Protein AF-0000000068158466 (afdb_homodimer)

Organism: Acanthamoeba castellanii (strain ATCC 30010 / Neff) (NCBI:txid1257118)

Foldseek 3Di:
DPLPQALQALAEEEEECLLPFLNVLLVLLSFQNHHEYEYEDLDPVSVVVSVVVSVVPRDDDPVNTHHYHYHNFDLLDLVRVVVSQVVQVVPVSYPTHQEYEYPFADQPDWFAQVPDDPVSLVVRCSRQPSSLVSCLVRCVVVNLVPALGEYEYEAECCLVPVPPHGSHSVNVSRVNNVVVLLVSQVVCQPTRYAYEYEYEHAAEGAPVCPPPDDDPPPHHYDYSNLSSLLVVQLRRPNVHGSYYDYATSVCPVVSSVVRNVSSPD/DPLPQALQAPAEEEEECLLPFLNVLQVLLSFLNHHEYEYEDLDPVSVVVSVVVSVPPRDDDPVNTHHYHYHNFDLLDLVRVVVSQVVQVVPPSYPTHQEYEYPFADQPDWFAQVPDDPVNLVVRCSRQPSSLVSCLVRCVVVNLVPALGEYEYEAECCLVPVPPHGSHSVNVSRVNNVVVLLVSQVVCQPTRYAYEYEYEHAAEGAPVCPPPDDDPPPHHYDYSNLSSLLVVQLRRPNVHGSYYDYATSVCPVVSSVVRNVSSPD

Nearest PDB structures (foldseek):
  3tox-assembly1_A  TM=8.291E-01  e=2.387E-15  Sinorhizobium meliloti 1021
  3tox-assembly2_G-3  TM=8.297E-01  e=3.395E-15  Sinorhizobium meliloti 1021
  3tox-assembly1_B-2  TM=8.401E-01  e=5.429E-15  Sinorhizobium meliloti 1021
  3tox-assembly3_F  TM=8.403E-01  e=8.683E-15  Sinorhizobium meliloti 1021
  3i1j-assembly1_A  TM=7.899E-01  e=1.520E-12  Pseudomonas syringae pv. tomato

Sequence (530 aa):
MASNKTELEGKVVLVLGGAGVVGSGAVYQLLRGGATVVVPSRSQARLDTLQAWLTHHLPGGKQQRGKLVCIHDDAGTKEGLVRVLERVKGIDEADGVDHVLASLGSWSNAGPLVERSVEEFRREMRDSVETHFVALSTLLPILGDKAGSSYTIITDVLGEALMVPGTGLVTVGSSAVFGLSTVARAEHQDRAVRVNELRIGVYVKKQEDLGSAPTLPGIIEASHLQIGVVAAGIMTCPDLSGQIVRIDSYNFHQQLARFQDHNQVMASNKTELEGKVVLVLGGAGVVGSGAVYQLLRGGATVVVPSRSQARLDTLQAWLTHHLPGGKQQRGKLVCIHDDAGTKEGLVRVLERVKGIDEADGVDHVLASLGSWSNAGPLVERSVEEFRREMRDSVETHFVALSTLLPILGDKAGSSYTIITDVLGEALMVPGTGLVTVGSSAVFGLSTVARAEHQDRAVRVNELRIGVYVKKQEDLGSAPTLPGIIEASHLQIGVVAAGIMTCPDLSGQIVRIDSYNFHQQLARFQDHNQV

pLDDT: mean 87.29, std 13.31, range [31.0, 98.44]

InterPro domains:
  IPR002347 Short-chain dehydrogenase/reductase SDR [PF00106] (11-202)
  IPR036291 NAD(P)-binding domain superfamily [SSF51735] (7-204)

Solvent-accessible surface area (backbone atoms only — not comparable to full-atom values): 26752 Å² total; per-residue (Å²): 127,82,76,58,73,35,94,34,46,78,32,28,34,39,27,42,33,23,63,40,58,60,21,36,13,29,51,52,45,38,25,62,35,27,12,33,37,36,31,46,31,76,43,60,67,45,50,50,51,44,52,54,52,46,69,72,63,52,75,74,55,75,85,63,33,25,46,82,43,78,40,82,37,47,54,56,38,63,69,34,35,50,52,52,51,55,53,44,51,64,40,86,87,38,92,44,66,39,33,36,39,38,38,62,59,71,81,82,53,58,32,55,57,64,77,54,49,71,67,56,50,51,48,40,41,46,62,37,30,43,24,52,49,40,44,49,36,59,44,48,69,64,28,45,77,34,82,79,13,25,38,35,38,46,46,52,29,49,28,76,66,40,62,45,76,42,29,29,54,41,21,19,28,36,18,23,40,51,24,47,51,46,38,52,17,53,66,30,60,89,46,53,22,24,29,32,33,41,34,38,42,47,46,72,29,44,71,91,51,62,91,72,67,90,63,61,91,85,39,42,76,39,38,11,55,55,53,4,36,38,53,51,29,56,58,67,36,86,85,54,55,46,41,77,48,71,32,28,63,88,41,38,68,58,49,41,54,64,18,45,63,70,64,63,86,126,83,75,56,73,35,96,33,47,80,35,29,33,40,26,41,33,24,64,42,59,60,20,35,13,29,50,52,47,38,26,65,35,26,11,33,37,37,32,48,32,77,44,60,68,44,49,52,52,44,52,55,51,44,69,72,65,52,76,74,55,75,84,63,34,24,46,82,43,78,41,82,36,46,53,55,39,65,68,33,35,51,53,52,53,54,54,45,49,66,40,76,93,40,90,44,69,40,32,37,38,38,39,62,59,74,81,81,53,58,31,55,56,65,79,52,49,70,67,56,50,51,48,41,41,47,61,36,30,43,24,52,49,39,44,49,35,58,45,46,69,64,25,46,77,33,82,80,12,24,39,38,39,46,47,52,30,52,27,77,68,35,55,43,73,42,28,30,55,39,18,19,29,37,20,22,39,52,24,47,50,48,39,53,18,57,68,29,59,89,46,53,22,23,26,33,36,40,34,35,41,47,47,72,30,44,69,90,50,61,91,72,66,90,63,61,89,85,40,42,77,40,38,11,54,55,52,5,36,38,53,50,28,56,59,68,37,87,87,54,55,46,43,75,49,71,33,30,62,87,42,38,69,59,49,43,55,64,18,46,66,68,65,61,81

Radius of gyration: 25.8 Å; Cα contacts (8 Å, |Δi|>4): 1146; chains: 2; bounding box: 52×88×59 Å

Structure (mmCIF, N/CA/C/O backbone):
data_AF-0000000068158466-model_v1
#
loop_
_entity.id
_entity.type
_entity.pdbx_description
1 polymer 'Oxidoreductase, short chain dehydrogenase/reductase superfamily protein'
#
loop_
_atom_site.group_PDB
_atom_site.id
_atom_site.type_symbol
_atom_site.label_atom_id
_atom_site.label_alt_id
_atom_site.label_comp_id
_atom_site.label_asym_id
_atom_site.label_entity_id
_atom_site.label_seq_id
_atom_site.pdbx_PDB_ins_code
_atom_site.Cartn_x
_atom_site.Cartn_y
_atom_site.Cartn_z
_atom_site.occupancy
_atom_site.B_iso_or_equiv
_atom_site.auth_seq_id
_atom_site.auth_comp_id
_atom_site.auth_asym_id
_atom_site.auth_atom_id
_atom_site.pdbx_PDB_model_num
ATOM 1 N N . MET A 1 1 ? -5.371 40.5 30.031 1 31.75 1 MET A N 1
ATOM 2 C CA . MET A 1 1 ? -5.961 39.188 29.703 1 31.75 1 MET A CA 1
ATOM 3 C C . MET A 1 1 ? -4.891 38.219 29.25 1 31.75 1 MET A C 1
ATOM 5 O O . MET A 1 1 ? -4.086 38.531 28.359 1 31.75 1 MET A O 1
ATOM 9 N N . ALA A 1 2 ? -4.414 37.469 30.125 1 39.22 2 ALA A N 1
ATOM 10 C CA . ALA A 1 2 ? -3.205 36.656 30.031 1 39.22 2 ALA A CA 1
ATOM 11 C C . ALA A 1 2 ? -3.162 35.875 28.719 1 39.22 2 ALA A C 1
ATOM 13 O O . ALA A 1 2 ? -4.098 35.156 28.406 1 39.22 2 ALA A O 1
ATOM 14 N N . SER A 1 3 ? -2.715 36.344 27.578 1 41.69 3 SER A N 1
ATOM 15 C CA . SER A 1 3 ? -2.695 35.75 26.234 1 41.69 3 SER A CA 1
ATOM 16 C C . SER A 1 3 ? -2.311 34.281 26.266 1 41.69 3 SER A C 1
ATOM 18 O O . SER A 1 3 ? -1.212 33.938 26.703 1 41.69 3 SER A O 1
ATOM 20 N N . ASN A 1 4 ? -3.129 33.406 26.844 1 41.88 4 ASN A N 1
ATOM 21 C CA . ASN A 1 4 ? -2.873 31.984 26.969 1 41.88 4 ASN A CA 1
ATOM 22 C C . ASN A 1 4 ? -2.23 31.406 25.719 1 41.88 4 ASN A C 1
ATOM 24 O O . ASN A 1 4 ? -2.916 31.156 24.719 1 41.88 4 ASN A O 1
ATOM 28 N N . LYS A 1 5 ? -0.874 31.734 25.5 1 58.16 5 LYS A N 1
ATOM 29 C CA . LYS A 1 5 ? 0.016 31.375 24.406 1 58.16 5 LYS A CA 1
ATOM 30 C C . LYS A 1 5 ? 0.009 29.859 24.188 1 58.16 5 LYS A C 1
ATOM 32 O O . LYS A 1 5 ? 0.215 29.078 25.109 1 58.16 5 LYS A O 1
ATOM 37 N N . THR A 1 6 ? -0.69 29.359 23.125 1 73.56 6 THR A N 1
ATOM 38 C CA . THR A 1 6 ? -0.677 27.938 22.797 1 73.56 6 THR A CA 1
ATOM 39 C C . THR A 1 6 ? 0.668 27.531 22.203 1 73.56 6 THR A C 1
ATOM 41 O O . THR A 1 6 ? 1.486 28.391 21.859 1 73.56 6 THR A O 1
ATOM 44 N N . GLU A 1 7 ? 1.103 26.359 22.312 1 84 7 GLU A N 1
ATOM 45 C CA . GLU A 1 7 ? 2.318 25.812 21.719 1 84 7 GLU A CA 1
ATOM 46 C C . GLU A 1 7 ? 2.383 26.125 20.219 1 84 7 GLU A C 1
ATOM 48 O O . GLU A 1 7 ? 3.453 26.062 19.609 1 84 7 GLU A O 1
ATOM 53 N N . LEU A 1 8 ? 1.326 26.703 19.703 1 89.94 8 LEU A N 1
ATOM 54 C CA . LEU A 1 8 ? 1.229 26.938 18.266 1 89.94 8 LEU A CA 1
ATOM 55 C C . LEU A 1 8 ? 1.521 28.406 17.938 1 89.94 8 LEU A C 1
ATOM 57 O O . LEU A 1 8 ? 1.754 28.75 16.781 1 89.94 8 LEU A O 1
ATOM 61 N N . GLU A 1 9 ? 1.449 29.188 18.984 1 88.19 9 GLU A N 1
ATOM 62 C CA . GLU A 1 9 ? 1.643 30.609 18.719 1 88.19 9 GLU A CA 1
ATOM 63 C C . GLU A 1 9 ? 3.002 30.875 18.078 1 88.19 9 GLU A C 1
ATOM 65 O O . GLU A 1 9 ? 4.031 30.406 18.578 1 88.19 9 GLU A O 1
ATOM 70 N N . GLY A 1 10 ? 2.961 31.5 16.938 1 85.44 10 GLY A N 1
ATOM 71 C CA . GLY A 1 10 ? 4.18 31.891 16.25 1 85.44 10 GLY A CA 1
ATOM 72 C C . GLY A 1 10 ? 4.75 30.781 15.375 1 85.44 10 GLY A C 1
ATOM 73 O O . GLY A 1 10 ? 5.75 30.984 14.688 1 85.44 10 GLY A O 1
ATOM 74 N N . LYS A 1 11 ? 4.195 29.656 15.461 1 92 11 LYS A N 1
ATOM 75 C CA . LYS A 1 11 ? 4.676 28.531 14.648 1 92 11 LYS A CA 1
ATOM 76 C C . LYS A 1 11 ? 4.082 28.594 13.242 1 92 11 LYS A C 1
ATOM 78 O O . LYS A 1 11 ? 2.975 29.094 13.047 1 92 11 LYS A O 1
ATOM 83 N N . VAL A 1 12 ? 4.855 28.109 12.32 1 95.44 12 VAL A N 1
ATOM 84 C CA . VAL A 1 12 ? 4.391 27.969 10.945 1 95.44 12 VAL A CA 1
ATOM 85 C C . VAL A 1 12 ? 4.023 26.516 10.656 1 95.44 12 VAL A C 1
ATOM 87 O O . VAL A 1 12 ? 4.859 25.625 10.805 1 95.44 12 VAL A O 1
ATOM 90 N N . VAL A 1 13 ? 2.771 26.297 10.227 1 96.81 13 VAL A N 1
ATOM 91 C CA . VAL A 1 13 ? 2.293 24.953 9.938 1 96.81 13 VAL A CA 1
ATOM 92 C C . VAL A 1 13 ? 1.888 24.844 8.469 1 96.81 13 VAL A C 1
ATOM 94 O O . VAL A 1 13 ? 1.066 25.641 7.992 1 96.81 13 VAL A O 1
ATOM 97 N N . LEU A 1 14 ? 2.549 23.953 7.754 1 97.88 14 LEU A N 1
ATOM 98 C CA . LEU A 1 14 ? 2.148 23.625 6.387 1 97.88 14 LEU A CA 1
ATOM 99 C C . LEU A 1 14 ? 1.098 22.516 6.383 1 97.88 14 LEU A C 1
ATOM 101 O O . LEU A 1 14 ? 1.352 21.422 6.863 1 97.88 14 LEU A O 1
ATOM 105 N N . VAL A 1 15 ? -0.092 22.828 5.875 1 98.38 15 VAL A N 1
ATOM 106 C CA . VAL A 1 15 ? -1.17 21.844 5.82 1 98.38 15 VAL A CA 1
ATOM 107 C C . VAL A 1 15 ? -1.436 21.453 4.371 1 98.38 15 VAL A C 1
ATOM 109 O O . VAL A 1 15 ? -2.109 22.172 3.637 1 98.38 15 VAL A O 1
ATOM 112 N N . LEU A 1 16 ? -0.9 20.312 4.016 1 97.81 16 LEU A N 1
ATOM 113 C CA . LEU A 1 16 ? -1.211 19.719 2.717 1 97.81 16 LEU A CA 1
ATOM 114 C C . LEU A 1 16 ? -2.588 19.062 2.73 1 97.81 16 LEU A C 1
ATOM 116 O O . LEU A 1 16 ? -2.879 18.25 3.6 1 97.81 16 LEU A O 1
ATOM 120 N N . GLY A 1 17 ? -3.43 19.469 1.769 1 95.94 17 GLY A N 1
ATOM 121 C CA . GLY A 1 17 ? -4.816 19.031 1.808 1 95.94 17 GLY A CA 1
ATOM 122 C C . GLY A 1 17 ? -5.676 19.859 2.752 1 95.94 17 GLY A C 1
ATOM 123 O O 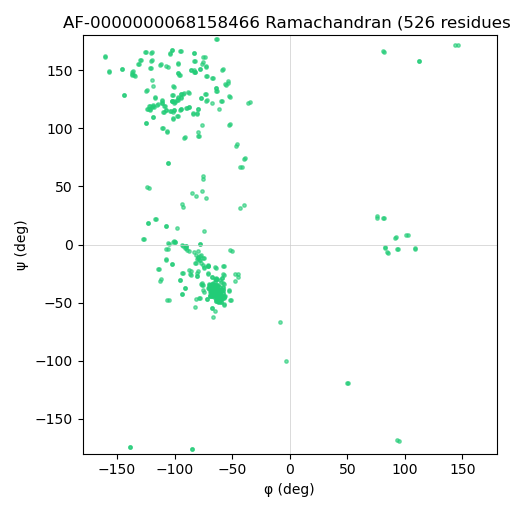. GLY A 1 17 ? -6.723 19.391 3.209 1 95.94 17 GLY A O 1
ATOM 124 N N . GLY A 1 18 ? -5.285 21.047 3.051 1 97.12 18 GLY A N 1
ATOM 125 C CA . GLY A 1 18 ? -5.949 21.891 4.039 1 97.12 18 GLY A CA 1
ATOM 126 C C . GLY A 1 18 ? -7.301 22.391 3.572 1 97.12 18 GLY A C 1
ATOM 127 O O . GLY A 1 18 ? -8.117 22.844 4.387 1 97.12 18 GLY A O 1
ATOM 128 N N . ALA A 1 19 ? -7.523 22.328 2.264 1 95.44 19 ALA A N 1
ATOM 129 C CA . ALA A 1 19 ? -8.797 22.812 1.73 1 95.44 19 ALA A CA 1
ATOM 130 C C . ALA A 1 19 ? -9.828 21.688 1.677 1 95.44 19 ALA A C 1
ATOM 132 O O . ALA A 1 19 ? -10.977 21.906 1.288 1 95.44 19 ALA A O 1
ATOM 133 N N . GLY A 1 20 ? -9.477 20.516 2.049 1 93.62 20 GLY A N 1
ATOM 134 C CA . GLY A 1 20 ? -10.383 19.375 2.088 1 93.62 20 GLY A CA 1
ATOM 135 C C . GLY A 1 20 ? -11.18 19.297 3.375 1 93.62 20 GLY A C 1
ATOM 136 O O . GLY A 1 20 ? -11.023 20.141 4.266 1 93.62 20 GLY A O 1
ATOM 137 N N . VAL A 1 21 ? -11.945 18.266 3.531 1 91.81 21 VAL A N 1
ATOM 138 C CA . VAL A 1 21 ? -12.844 18.141 4.672 1 91.81 21 VAL A CA 1
ATOM 139 C C . VAL A 1 21 ? -12.031 17.969 5.953 1 91.81 21 VAL A C 1
ATOM 141 O O . VAL A 1 21 ? -12.133 18.781 6.871 1 91.81 21 VAL A O 1
ATOM 144 N N . VAL A 1 22 ? -11.156 16.984 5.957 1 92.69 22 VAL A N 1
ATOM 145 C CA . VAL A 1 22 ? -10.383 16.719 7.16 1 92.69 22 VAL A CA 1
ATOM 146 C C . VAL A 1 22 ? -9.383 17.859 7.398 1 92.69 22 VAL A C 1
ATOM 148 O O . VAL A 1 22 ? -9.297 18.391 8.508 1 92.69 22 VAL A O 1
ATOM 151 N N . GLY A 1 23 ? -8.727 18.297 6.352 1 95.88 23 GLY A N 1
ATOM 152 C CA . GLY A 1 23 ? -7.715 19.328 6.453 1 95.88 23 GLY A CA 1
ATOM 153 C C . GLY A 1 23 ? -8.266 20.656 6.945 1 95.88 23 GLY A C 1
ATOM 154 O O . GLY A 1 23 ? -7.598 21.375 7.699 1 95.88 23 GLY A O 1
ATOM 155 N N . SER A 1 24 ? -9.484 20.969 6.562 1 96.88 24 SER A N 1
ATOM 156 C CA . SER A 1 24 ? -10.062 22.25 6.938 1 96.88 24 SER A CA 1
ATOM 157 C C . SER A 1 24 ? -10.305 22.328 8.438 1 96.88 24 SER A C 1
ATOM 159 O O . SER A 1 24 ? -10.203 23.406 9.031 1 96.88 24 SER A O 1
ATOM 161 N N . GLY A 1 25 ? -10.648 21.188 9.039 1 96.62 25 GLY A N 1
ATOM 162 C CA . GLY A 1 25 ? -10.789 21.156 10.484 1 96.62 25 GLY A CA 1
ATOM 163 C C . GLY A 1 25 ? -9.484 21.422 11.219 1 96.62 25 GLY A C 1
ATOM 164 O O . GLY A 1 25 ? -9.477 22.125 12.227 1 96.62 25 GLY A O 1
ATOM 165 N N . ALA A 1 26 ? -8.445 20.875 10.672 1 96.88 26 ALA A N 1
ATOM 166 C CA . ALA A 1 26 ? -7.129 21.125 11.258 1 96.88 26 ALA A CA 1
ATOM 167 C C . ALA A 1 26 ? -6.73 22.594 11.102 1 96.88 26 ALA A C 1
ATOM 169 O O . ALA A 1 26 ? -6.242 23.219 12.047 1 96.88 26 ALA A O 1
ATOM 170 N N . VAL A 1 27 ? -6.973 23.125 9.914 1 97.44 27 VAL A N 1
ATOM 171 C CA . VAL A 1 27 ? -6.648 24.516 9.656 1 97.44 27 VAL A CA 1
ATOM 172 C C . VAL A 1 27 ? -7.363 25.406 10.672 1 97.44 27 VAL A C 1
ATOM 174 O O . VAL A 1 27 ? -6.754 26.297 11.266 1 97.44 27 VAL A O 1
ATOM 177 N N . TYR A 1 28 ? -8.602 25.141 10.914 1 96.56 28 TYR A N 1
ATOM 178 C CA . TYR A 1 28 ? -9.414 25.891 11.867 1 96.56 28 TYR A CA 1
ATOM 179 C C . TYR A 1 28 ? -8.781 25.875 13.25 1 96.56 28 TYR A C 1
ATOM 181 O O . TYR A 1 28 ? -8.578 26.938 13.859 1 96.56 28 TYR A O 1
ATOM 189 N N . GLN A 1 29 ? -8.453 24.719 13.727 1 95.38 29 GLN A N 1
ATOM 190 C CA . GLN A 1 29 ? -7.93 24.578 15.078 1 95.38 29 GLN A CA 1
ATOM 191 C C . GLN A 1 29 ? -6.547 25.219 15.195 1 95.38 29 GLN A C 1
ATOM 193 O O . GLN A 1 29 ? -6.219 25.812 16.234 1 95.38 29 GLN A O 1
ATOM 198 N N . LEU A 1 30 ? -5.727 25.125 14.18 1 95.75 30 LEU A N 1
ATOM 199 C CA . LEU A 1 30 ? -4.379 25.703 14.195 1 95.75 30 LEU A CA 1
ATOM 200 C C . LEU A 1 30 ? -4.43 27.219 14.219 1 95.75 30 LEU A C 1
ATOM 202 O O . LEU A 1 30 ? -3.652 27.859 14.93 1 95.75 30 LEU A O 1
ATOM 206 N N . LEU A 1 31 ? -5.336 27.781 13.477 1 95 31 LEU A N 1
ATOM 207 C CA . LEU A 1 31 ? -5.512 29.234 13.484 1 95 31 LEU A CA 1
ATOM 208 C C . LEU A 1 31 ? -6 29.719 14.844 1 95 31 LEU A C 1
ATOM 210 O O . LEU A 1 31 ? -5.516 30.734 15.359 1 95 31 LEU A O 1
ATOM 214 N N . ARG A 1 32 ? -6.891 29 15.414 1 92.44 32 ARG A N 1
ATOM 215 C CA . ARG A 1 32 ? -7.379 29.328 16.75 1 92.44 32 ARG A CA 1
ATOM 216 C C . ARG A 1 32 ? -6.242 29.312 17.766 1 92.44 32 ARG A C 1
ATOM 218 O O . ARG A 1 32 ? -6.258 30.062 18.734 1 92.44 32 ARG A O 1
ATOM 225 N N . GLY A 1 33 ? -5.336 28.469 17.5 1 91.19 33 GLY A N 1
ATOM 226 C CA . GLY A 1 33 ? -4.199 28.328 18.391 1 91.19 33 GLY A CA 1
ATOM 227 C C . GLY A 1 33 ? -3.125 29.375 18.156 1 91.19 33 GLY A C 1
ATOM 228 O O . GLY A 1 33 ? -2.137 29.438 18.891 1 91.19 33 GLY A O 1
ATOM 229 N N . GLY A 1 34 ? -3.264 30.156 17.062 1 91.38 34 GLY A N 1
ATOM 230 C CA . GLY A 1 34 ? -2.365 31.281 16.859 1 91.38 34 GLY A CA 1
ATOM 231 C C . GLY A 1 34 ? -1.284 30.984 15.828 1 91.38 34 GLY A C 1
ATOM 232 O O . GLY A 1 34 ? -0.376 31.797 15.633 1 91.38 34 GLY A O 1
ATOM 233 N N . ALA A 1 35 ? -1.346 29.906 15.148 1 93.44 35 ALA A N 1
ATOM 234 C CA . ALA A 1 35 ? -0.315 29.516 14.188 1 93.44 35 ALA A CA 1
ATOM 235 C C . ALA A 1 35 ? -0.473 30.297 12.875 1 93.44 35 ALA A C 1
ATOM 237 O O . ALA A 1 35 ? -1.562 30.781 12.562 1 93.44 35 ALA A O 1
ATOM 238 N N . THR A 1 36 ? 0.65 30.484 12.227 1 95.19 36 THR A N 1
ATOM 239 C CA . THR A 1 36 ? 0.581 30.766 10.797 1 95.19 36 THR A CA 1
ATOM 240 C C . THR A 1 36 ? 0.362 29.484 9.992 1 95.19 36 THR A C 1
ATOM 242 O O . THR A 1 36 ? 1.211 28.594 10 1 95.19 36 THR A O 1
ATOM 245 N N . VAL A 1 37 ? -0.755 29.406 9.32 1 96.69 37 VAL A N 1
ATOM 246 C CA . VAL A 1 37 ? -1.125 28.188 8.617 1 96.69 37 VAL A CA 1
ATOM 247 C C . VAL A 1 37 ? -1.009 28.406 7.105 1 96.69 37 VAL A C 1
ATOM 249 O O . VAL A 1 37 ? -1.658 29.297 6.551 1 96.69 37 VAL A O 1
ATOM 252 N N . VAL A 1 38 ? -0.157 27.641 6.457 1 97.56 38 VAL A N 1
ATOM 253 C CA . VAL A 1 38 ? 0.053 27.703 5.016 1 97.56 38 VAL A CA 1
ATOM 254 C C . VAL A 1 38 ? -0.696 26.562 4.332 1 97.56 38 VAL A C 1
ATOM 256 O O . VAL A 1 38 ? -0.492 25.406 4.66 1 97.56 38 VAL A O 1
ATOM 259 N N . VAL A 1 39 ? -1.58 26.906 3.379 1 98.44 39 VAL A N 1
ATOM 260 C CA . VAL A 1 39 ? -2.4 25.922 2.682 1 98.44 39 VAL A CA 1
ATOM 261 C C . VAL A 1 39 ? -2.203 26.062 1.173 1 98.44 39 VAL A C 1
ATOM 263 O O . VAL A 1 39 ? -2.742 26.969 0.552 1 98.44 39 VAL A O 1
ATOM 266 N N . PRO A 1 40 ? -1.475 25.172 0.593 1 98.25 40 PRO A N 1
ATOM 267 C CA . PRO A 1 40 ? -1.414 25.141 -0.87 1 98.25 40 PRO A CA 1
ATOM 268 C C . PRO A 1 40 ? -2.547 24.328 -1.494 1 98.25 40 PRO A C 1
ATOM 270 O O . PRO A 1 40 ? -3.07 23.406 -0.864 1 98.25 40 PRO A O 1
ATOM 273 N N . SER A 1 41 ? -2.945 24.688 -2.652 1 97.38 41 SER A N 1
ATOM 274 C CA . SER A 1 41 ? -3.91 23.938 -3.445 1 97.38 41 SER A CA 1
ATOM 275 C C . SER A 1 41 ? -3.77 24.25 -4.934 1 97.38 41 SER A C 1
ATOM 277 O O . SER A 1 41 ? -3.426 25.359 -5.305 1 97.38 41 SER A O 1
ATOM 279 N N . ARG A 1 42 ? -4.074 23.281 -5.699 1 94.88 42 ARG A N 1
ATOM 280 C CA . ARG A 1 42 ? -4.094 23.484 -7.148 1 94.88 42 ARG A CA 1
ATOM 281 C C . ARG A 1 42 ? -5.344 24.234 -7.578 1 94.88 42 ARG A C 1
ATOM 283 O O . ARG A 1 42 ? -5.418 24.734 -8.711 1 94.88 42 ARG A O 1
ATOM 290 N N . SER A 1 43 ? -6.309 24.297 -6.723 1 96.38 43 SER A N 1
ATOM 291 C CA . SER A 1 43 ? -7.586 24.922 -7.031 1 96.38 43 SER A CA 1
ATOM 292 C C . SER A 1 43 ? -7.762 26.219 -6.258 1 96.38 43 SER A C 1
ATOM 294 O O . SER A 1 43 ? -7.973 26.203 -5.043 1 96.38 43 SER A O 1
ATOM 296 N N . GLN A 1 44 ? -7.785 27.297 -7.039 1 97.44 44 GLN A N 1
ATOM 297 C CA . GLN A 1 44 ? -8.055 28.578 -6.398 1 97.44 44 GLN A CA 1
ATOM 298 C C . GLN A 1 44 ? -9.461 28.609 -5.793 1 97.44 44 GLN A C 1
ATOM 300 O O . GLN A 1 44 ? -9.664 29.172 -4.723 1 97.44 44 GLN A O 1
ATOM 305 N N . ALA A 1 45 ? -10.344 27.969 -6.449 1 97.81 45 ALA A N 1
ATOM 306 C CA . ALA A 1 45 ? -11.727 27.922 -5.98 1 97.81 45 ALA A CA 1
ATOM 307 C C . ALA A 1 45 ? -11.82 27.266 -4.605 1 97.81 45 ALA A C 1
ATOM 309 O O . ALA A 1 45 ? -12.578 27.703 -3.746 1 97.81 45 ALA A O 1
ATOM 310 N N . ARG A 1 46 ? -11.062 26.25 -4.359 1 96.69 46 ARG A N 1
ATOM 311 C CA . ARG A 1 46 ? -11.062 25.562 -3.076 1 96.69 46 ARG A CA 1
ATOM 312 C C . ARG A 1 46 ? -10.445 26.438 -1.986 1 96.69 46 ARG A C 1
ATOM 314 O O . ARG A 1 46 ? -10.906 26.422 -0.843 1 96.69 46 ARG A O 1
ATOM 321 N N . LEU A 1 47 ? -9.398 27.188 -2.348 1 98.25 47 LEU A N 1
ATOM 322 C CA . LEU A 1 47 ? -8.773 28.109 -1.398 1 98.25 47 LEU A CA 1
ATOM 323 C C . LEU A 1 47 ? -9.734 29.219 -1.013 1 98.25 47 LEU A C 1
ATOM 325 O O . LEU A 1 47 ? -9.859 29.562 0.166 1 98.25 47 LEU A O 1
ATOM 329 N N . ASP A 1 48 ? -10.461 29.703 -2.014 1 98.06 48 ASP A N 1
ATOM 330 C CA . ASP A 1 48 ? -11.438 30.766 -1.753 1 98.06 48 ASP A CA 1
ATOM 331 C C . ASP A 1 48 ? -12.555 30.266 -0.836 1 98.06 48 ASP A C 1
ATOM 333 O O . ASP A 1 48 ? -12.977 30.984 0.076 1 98.06 48 ASP A O 1
ATOM 337 N N . THR A 1 49 ? -12.969 29.078 -1.115 1 97.38 49 THR A N 1
ATOM 338 C CA . THR A 1 49 ? -14.016 28.484 -0.297 1 97.38 49 THR A CA 1
ATOM 339 C C . THR A 1 49 ? -13.547 28.312 1.145 1 97.38 49 THR A C 1
ATOM 341 O O . THR A 1 49 ? -14.281 28.625 2.084 1 97.38 49 THR A O 1
ATOM 344 N N . LEU A 1 50 ? -12.359 27.859 1.336 1 97.5 50 LEU A N 1
ATOM 345 C CA . LEU A 1 50 ? -11.789 27.703 2.668 1 97.5 50 LEU A CA 1
ATOM 346 C C . LEU A 1 50 ? -11.695 29.047 3.387 1 97.5 50 LEU A C 1
ATOM 348 O O . LEU A 1 50 ? -12.117 29.172 4.539 1 97.5 50 LEU A O 1
ATOM 352 N N . GLN A 1 51 ? -11.164 30.047 2.746 1 96.88 51 GLN A N 1
ATOM 353 C CA . GLN A 1 51 ? -11.008 31.375 3.328 1 96.88 51 GLN A CA 1
ATOM 354 C C . GLN A 1 51 ? -12.359 31.953 3.75 1 96.88 51 GLN A C 1
ATOM 356 O O . GLN A 1 51 ? -12.484 32.5 4.848 1 96.88 51 GLN A O 1
ATOM 361 N N . ALA A 1 52 ? -13.305 31.828 2.871 1 96.38 52 ALA A N 1
ATOM 362 C CA . ALA A 1 52 ? -14.641 32.344 3.17 1 96.38 52 ALA A CA 1
ATOM 363 C C . ALA A 1 52 ? -15.242 31.625 4.383 1 96.38 52 ALA A C 1
ATOM 365 O O . ALA A 1 52 ? -15.797 32.281 5.273 1 96.38 52 ALA A O 1
ATOM 366 N N . TRP A 1 53 ? -15.086 30.359 4.363 1 96.06 53 TRP A N 1
ATOM 367 C CA . TRP A 1 53 ? -15.625 29.578 5.473 1 96.06 53 TRP A CA 1
ATOM 368 C C . TRP A 1 53 ? -14.961 29.969 6.789 1 96.06 53 TRP A C 1
ATOM 370 O O . TRP A 1 53 ? -15.641 30.188 7.793 1 96.06 53 TRP A O 1
ATOM 380 N N . LEU A 1 54 ? -13.672 30.156 6.828 1 95.81 54 LEU A N 1
ATOM 381 C CA . LEU A 1 54 ? -12.922 30.5 8.031 1 95.81 54 LEU A CA 1
ATOM 382 C C . LEU A 1 54 ? -13.273 31.906 8.508 1 95.81 54 LEU A C 1
ATOM 384 O O . LEU A 1 54 ? -13.375 32.156 9.711 1 95.81 54 LEU A O 1
ATOM 388 N N . THR A 1 55 ? -13.43 32.812 7.582 1 92.81 55 THR A N 1
ATOM 389 C CA . THR A 1 55 ? -13.805 34.156 7.922 1 92.81 55 THR A CA 1
ATOM 390 C C . THR A 1 55 ? -15.133 34.188 8.68 1 92.81 55 THR A C 1
ATOM 392 O O . THR A 1 55 ? -15.289 34.969 9.633 1 92.81 55 THR A O 1
ATOM 395 N N . HIS A 1 56 ? -15.945 33.281 8.328 1 92.38 56 HIS A N 1
ATOM 396 C CA . HIS A 1 56 ? -17.281 33.25 8.914 1 92.38 56 HIS A CA 1
ATOM 397 C C . HIS A 1 56 ? -17.297 32.5 10.234 1 92.38 56 HIS A C 1
ATOM 399 O O . HIS A 1 56 ? -18.109 32.781 11.117 1 92.38 56 HIS A O 1
ATOM 405 N N . HIS A 1 57 ? -16.359 31.578 10.391 1 92.06 57 HIS A N 1
ATOM 406 C CA . HIS A 1 57 ? -16.562 30.625 11.477 1 92.06 57 HIS A CA 1
ATOM 407 C C . HIS A 1 57 ? -15.5 30.797 12.555 1 92.06 57 HIS A C 1
ATOM 409 O O . HIS A 1 57 ? -15.664 30.312 13.672 1 92.06 57 HIS A O 1
ATOM 415 N N . LEU A 1 58 ? -14.414 31.375 12.227 1 91.25 58 LEU A N 1
ATOM 416 C CA . LEU A 1 58 ? -13.375 31.562 13.234 1 91.25 58 LEU A CA 1
ATOM 417 C C . LEU A 1 58 ? -13.773 32.625 14.242 1 91.25 58 LEU A C 1
ATOM 419 O O . LEU A 1 58 ? -14.109 33.75 13.867 1 91.25 58 LEU A O 1
ATOM 423 N N . PRO A 1 59 ? -13.758 32.219 15.461 1 84.19 59 PRO A N 1
ATOM 424 C CA . PRO A 1 59 ? -14.117 33.219 16.469 1 84.19 59 PRO A CA 1
ATOM 425 C C . PRO A 1 59 ? -13.008 34.219 16.719 1 84.19 59 PRO A C 1
ATOM 427 O O . PRO A 1 59 ? -11.836 33.938 16.453 1 84.19 59 PRO A O 1
ATOM 430 N N . GLY A 1 60 ? -13.383 35.344 17.312 1 75.31 60 GLY A N 1
ATOM 431 C CA . GLY A 1 60 ? -12.422 36.344 17.703 1 75.31 60 GLY A CA 1
ATOM 432 C C . GLY A 1 60 ? -12 37.25 16.562 1 75.31 60 GLY A C 1
ATOM 433 O O . GLY A 1 60 ? -12.328 37 15.406 1 75.31 60 GLY A O 1
ATOM 434 N N . GLY A 1 61 ? -11.344 38.375 16.969 1 71.31 61 GLY A N 1
ATOM 435 C CA . GLY A 1 61 ? -10.836 39.312 15.977 1 71.31 61 GLY A CA 1
ATOM 436 C C . GLY A 1 61 ? -9.578 38.812 15.289 1 71.31 61 GLY A C 1
ATOM 437 O O . GLY A 1 61 ? -8.945 37.875 15.742 1 71.31 61 GLY A O 1
ATOM 438 N N . LYS A 1 62 ? -9.32 39.281 14.18 1 70.75 62 LYS A N 1
ATOM 439 C CA . LYS A 1 62 ? -8.172 38.906 13.344 1 70.75 62 LYS A CA 1
ATOM 440 C C . LYS A 1 62 ? -6.883 38.906 14.164 1 70.75 62 LYS A C 1
ATOM 442 O O . LYS A 1 62 ? -5.969 38.125 13.875 1 70.75 62 LYS A O 1
ATOM 447 N N . GLN A 1 63 ? -6.914 39.656 15.164 1 68.56 63 GLN A N 1
ATOM 448 C CA . GLN A 1 63 ? -5.695 39.812 15.961 1 68.56 63 GLN A CA 1
ATOM 449 C C . GLN A 1 63 ? -5.539 38.625 16.938 1 68.56 63 GLN A C 1
ATOM 451 O O . GLN A 1 63 ? -4.445 38.406 17.453 1 68.56 63 GLN A O 1
ATOM 456 N N . GLN A 1 64 ? -6.602 37.938 17.094 1 70.56 64 GLN A N 1
ATOM 457 C CA . GLN A 1 64 ? -6.582 36.875 18.078 1 70.56 64 GLN A CA 1
ATOM 458 C C . GLN A 1 64 ? -6.371 35.5 17.422 1 70.56 64 GLN A C 1
ATOM 460 O O . GLN A 1 64 ? -6.223 34.5 18.109 1 70.56 64 GLN A O 1
ATOM 465 N N . ARG A 1 65 ? -6.215 35.625 16.141 1 81 65 ARG A N 1
ATOM 466 C CA . ARG A 1 65 ? -6.082 34.344 15.406 1 81 65 ARG A CA 1
ATOM 467 C C . ARG A 1 65 ? -4.75 34.281 14.672 1 81 65 ARG A C 1
ATOM 469 O O . ARG A 1 65 ? -4.062 35.312 14.531 1 81 65 ARG A O 1
ATOM 476 N N . GLY A 1 66 ? -4.367 33.125 14.398 1 89.88 66 GLY A N 1
ATOM 477 C CA . GLY A 1 66 ? -3.213 32.938 13.539 1 89.88 66 GLY A CA 1
ATOM 478 C C . GLY A 1 66 ? -3.416 33.469 12.133 1 89.88 66 GLY A C 1
ATOM 479 O O . GLY A 1 66 ? -4.398 34.156 11.867 1 89.88 66 GLY A O 1
ATOM 480 N N . LYS A 1 67 ? -2.5 33.406 11.406 1 92.5 67 LYS A N 1
ATOM 481 C CA . LYS A 1 67 ? -2.506 33.906 10.039 1 92.5 67 LYS A CA 1
ATOM 482 C C . LYS A 1 67 ? -2.682 32.781 9.031 1 92.5 67 LYS A C 1
ATOM 484 O O . LYS A 1 67 ? -2.016 31.75 9.125 1 92.5 67 LYS A O 1
ATOM 489 N N . LEU A 1 68 ? -3.664 32.969 8.125 1 95.69 68 LEU A N 1
ATOM 490 C CA . LEU A 1 68 ? -3.848 32 7.027 1 95.69 68 LEU A CA 1
ATOM 491 C C . LEU A 1 68 ? -3.113 32.469 5.777 1 95.69 68 LEU A C 1
ATOM 493 O O . LEU A 1 68 ? -3.264 33.625 5.359 1 95.69 68 LEU A O 1
ATOM 497 N N . VAL A 1 69 ? -2.312 31.672 5.234 1 96.06 69 VAL A N 1
ATOM 498 C CA . VAL A 1 69 ? -1.627 31.953 3.977 1 96.06 69 VAL A CA 1
ATOM 499 C C . VAL A 1 69 ? -2.016 30.906 2.936 1 96.06 69 VAL A C 1
ATOM 501 O O . VAL A 1 69 ? -1.612 29.734 3.031 1 96.06 69 VAL A O 1
ATOM 504 N N . CYS A 1 70 ? -2.789 31.297 1.93 1 97.56 70 CYS A N 1
ATOM 505 C CA . CYS A 1 70 ? -3.182 30.406 0.839 1 97.56 70 CYS A CA 1
ATOM 506 C C . CYS A 1 70 ? -2.234 30.562 -0.346 1 97.56 70 CYS A C 1
ATOM 508 O O . CYS A 1 70 ? -1.919 31.672 -0.764 1 97.56 70 CYS A O 1
ATOM 510 N N . ILE A 1 71 ? -1.732 29.469 -0.844 1 97.62 71 ILE A N 1
ATOM 511 C CA . ILE A 1 71 ? -0.825 29.484 -1.985 1 97.62 71 ILE A CA 1
ATOM 512 C C . ILE A 1 71 ? -1.412 28.656 -3.127 1 97.62 71 ILE A C 1
ATOM 514 O O . ILE A 1 71 ? -1.607 27.453 -2.986 1 97.62 71 ILE A O 1
ATOM 518 N N . HIS A 1 72 ? -1.709 29.281 -4.246 1 98.06 72 HIS A N 1
ATOM 519 C CA . HIS A 1 72 ? -2.174 28.594 -5.441 1 98.06 72 HIS A CA 1
ATOM 520 C C . HIS A 1 72 ? -1.011 27.969 -6.203 1 98.06 72 HIS A C 1
ATOM 522 O O . HIS A 1 72 ? -0.335 28.641 -6.98 1 98.06 72 HIS A O 1
ATOM 528 N N . ASP A 1 73 ? -0.745 26.703 -5.906 1 97.44 73 ASP A N 1
ATOM 529 C CA . ASP A 1 73 ? 0.334 25.938 -6.527 1 97.44 73 ASP A CA 1
ATOM 530 C C . ASP A 1 73 ? 0.104 24.438 -6.371 1 97.44 73 ASP A C 1
ATOM 532 O O . ASP A 1 73 ? -0.78 24.016 -5.625 1 97.44 73 ASP A O 1
ATOM 536 N N . ASP A 1 74 ? 0.767 23.625 -7.156 1 95.88 74 ASP A N 1
ATOM 537 C CA . ASP A 1 74 ? 0.659 22.172 -7.074 1 95.88 74 ASP A CA 1
ATOM 538 C C . ASP A 1 74 ? 1.714 21.594 -6.137 1 95.88 74 ASP A C 1
ATOM 540 O O . ASP A 1 74 ? 2.809 21.234 -6.57 1 95.88 74 ASP A O 1
ATOM 544 N N . ALA A 1 75 ? 1.369 21.453 -4.883 1 95.62 75 ALA A N 1
ATOM 545 C CA . ALA A 1 75 ? 2.309 20.969 -3.881 1 95.62 75 ALA A CA 1
ATOM 546 C C . ALA A 1 75 ? 2.477 19.453 -3.98 1 95.62 75 ALA A C 1
ATOM 548 O O . ALA A 1 75 ? 3.207 18.844 -3.189 1 95.62 75 ALA A O 1
ATOM 549 N N . GLY A 1 76 ? 1.774 18.828 -4.938 1 94.75 76 GLY A N 1
ATOM 550 C CA . GLY A 1 76 ? 1.898 17.391 -5.117 1 94.75 76 GLY A CA 1
ATOM 551 C C . GLY A 1 76 ? 3.135 16.984 -5.902 1 94.75 76 GLY A C 1
ATOM 552 O O . GLY A 1 76 ? 3.492 15.805 -5.953 1 94.75 76 GLY A O 1
ATOM 553 N N . THR A 1 77 ? 3.777 17.969 -6.531 1 95.19 77 THR A N 1
ATOM 554 C CA . THR A 1 77 ? 5.031 17.75 -7.242 1 95.19 77 THR A CA 1
ATOM 555 C C . THR A 1 77 ? 6.207 18.328 -6.457 1 95.19 77 THR A C 1
ATOM 557 O O . THR A 1 77 ? 6.035 19.25 -5.66 1 95.19 77 THR A O 1
ATOM 560 N N . LYS A 1 78 ? 7.352 17.734 -6.691 1 95.06 78 LYS A N 1
ATOM 561 C CA . LYS A 1 78 ? 8.539 18.234 -6.004 1 95.06 78 LYS A CA 1
ATOM 562 C C . LYS A 1 78 ? 8.773 19.703 -6.316 1 95.06 78 LYS A C 1
ATOM 564 O O . LYS A 1 78 ? 9.031 20.5 -5.414 1 95.06 78 LYS A O 1
ATOM 569 N N . GLU A 1 79 ? 8.664 20.047 -7.559 1 96.5 79 GLU A N 1
ATOM 570 C CA . GLU A 1 79 ? 8.883 21.422 -7.977 1 96.5 79 GLU A CA 1
ATOM 571 C C . GLU A 1 79 ? 7.859 22.359 -7.336 1 96.5 79 GLU A C 1
ATOM 573 O O . GLU A 1 79 ? 8.211 23.453 -6.863 1 96.5 79 GLU A O 1
ATOM 578 N N . GLY A 1 80 ? 6.617 21.969 -7.379 1 97.38 80 GLY A N 1
ATOM 579 C CA . GLY A 1 80 ? 5.574 22.781 -6.762 1 97.38 80 GLY A CA 1
ATOM 580 C C . GLY A 1 80 ? 5.77 22.953 -5.27 1 97.38 80 GLY A C 1
ATOM 581 O O . GLY A 1 80 ? 5.57 24.062 -4.742 1 97.38 80 GLY A O 1
ATOM 582 N N . LEU A 1 81 ? 6.172 21.875 -4.59 1 97.19 81 LEU A N 1
ATOM 583 C CA . LEU A 1 81 ? 6.398 21.938 -3.152 1 97.19 81 LEU A CA 1
ATOM 584 C C . LEU A 1 81 ? 7.57 22.859 -2.824 1 97.19 81 LEU A C 1
ATOM 586 O O . LEU A 1 81 ? 7.516 23.625 -1.855 1 97.19 81 LEU A O 1
ATOM 590 N N . VAL A 1 82 ? 8.578 22.891 -3.621 1 95.62 82 VAL A N 1
ATOM 591 C CA . VAL A 1 82 ? 9.727 23.766 -3.43 1 95.62 82 VAL A CA 1
ATOM 592 C C . VAL A 1 82 ? 9.305 25.234 -3.578 1 95.62 82 VAL A C 1
ATOM 594 O O . VAL A 1 82 ? 9.719 26.078 -2.795 1 95.62 82 VAL A O 1
ATOM 597 N N . ARG A 1 83 ? 8.477 25.469 -4.535 1 96.88 83 ARG A N 1
ATOM 598 C CA . ARG A 1 83 ? 7.98 26.828 -4.715 1 96.88 83 ARG A CA 1
ATOM 599 C C . ARG A 1 83 ? 7.141 27.266 -3.516 1 96.88 83 ARG A C 1
ATOM 601 O O . ARG A 1 83 ? 7.227 28.422 -3.08 1 96.88 83 ARG A O 1
ATOM 608 N N . VAL A 1 84 ? 6.395 26.344 -3.033 1 96.75 84 VAL A N 1
ATOM 609 C CA . VAL A 1 84 ? 5.602 26.641 -1.845 1 96.75 84 VAL A CA 1
ATOM 610 C C . VAL A 1 84 ? 6.527 26.984 -0.682 1 96.75 84 VAL A C 1
ATOM 612 O O . VAL A 1 84 ? 6.297 27.969 0.026 1 96.75 84 VAL A O 1
ATOM 615 N N . LEU A 1 85 ? 7.59 26.25 -0.497 1 95.31 85 LEU A N 1
ATOM 616 C CA . LEU A 1 85 ? 8.539 26.453 0.594 1 95.31 85 LEU A CA 1
ATOM 617 C C . LEU A 1 85 ? 9.25 27.797 0.437 1 95.31 85 LEU A C 1
ATOM 619 O O . LEU A 1 85 ? 9.539 28.469 1.429 1 95.31 85 LEU A O 1
ATOM 623 N N . GLU A 1 86 ? 9.516 28.203 -0.79 1 94.19 86 GLU A N 1
ATOM 624 C CA . GLU A 1 86 ? 10.117 29.5 -1.045 1 94.19 86 GLU A CA 1
ATOM 625 C C . GLU A 1 86 ? 9.195 30.641 -0.617 1 94.19 86 GLU A C 1
ATOM 627 O O . GLU A 1 86 ? 9.648 31.641 -0.055 1 94.19 86 GLU A O 1
ATOM 632 N N . ARG A 1 87 ? 7.969 30.453 -0.853 1 93.25 87 ARG A N 1
ATOM 633 C CA . ARG A 1 87 ? 6.988 31.453 -0.447 1 93.25 87 ARG A CA 1
ATOM 634 C C . ARG A 1 87 ? 6.867 31.516 1.072 1 93.25 87 ARG A C 1
ATOM 636 O O . ARG A 1 87 ? 6.641 32.594 1.638 1 93.25 87 ARG A O 1
ATOM 643 N N . VAL A 1 88 ? 6.953 30.391 1.71 1 92.94 88 VAL A N 1
ATOM 644 C CA . VAL A 1 88 ? 6.902 30.328 3.168 1 92.94 88 VAL A CA 1
ATOM 645 C C . VAL A 1 88 ? 8.062 31.125 3.76 1 92.94 88 VAL A C 1
ATOM 647 O O . VAL A 1 88 ? 7.883 31.844 4.746 1 92.94 88 VAL A O 1
ATOM 650 N N . LYS A 1 89 ? 9.258 31 3.184 1 88.56 89 LYS A N 1
ATOM 651 C CA . LYS A 1 89 ? 10.422 31.734 3.664 1 88.56 89 LYS A CA 1
ATOM 652 C C . LYS A 1 89 ? 10.188 33.25 3.607 1 88.56 89 LYS A C 1
ATOM 654 O O . LYS A 1 89 ? 10.781 34 4.387 1 88.56 89 LYS A O 1
ATOM 659 N N . GLY A 1 90 ? 9.367 33.625 2.684 1 83.19 90 GLY A N 1
ATOM 660 C CA . GLY A 1 90 ? 9.094 35.031 2.521 1 83.19 90 GLY A CA 1
ATOM 661 C C . GLY A 1 90 ? 8.094 35.594 3.529 1 83.19 90 GLY A C 1
ATOM 662 O O . GLY A 1 90 ? 7.867 36.781 3.607 1 83.19 90 GLY A O 1
ATOM 663 N N . ILE A 1 91 ? 7.582 34.656 4.273 1 80.25 91 ILE A N 1
ATOM 664 C CA . ILE A 1 91 ? 6.617 35.062 5.281 1 80.25 91 ILE A CA 1
ATOM 665 C C . ILE A 1 91 ? 7.352 35.625 6.504 1 80.25 91 ILE A C 1
ATOM 667 O O . ILE A 1 91 ? 8.25 34.969 7.039 1 80.25 91 ILE A O 1
ATOM 671 N N . ASP A 1 92 ? 7.492 37 6.582 1 64 92 ASP A N 1
ATOM 672 C CA . ASP A 1 92 ? 8.234 37.906 7.453 1 64 92 ASP A CA 1
ATOM 673 C C . ASP A 1 92 ? 8.859 37.156 8.625 1 64 92 ASP A C 1
ATOM 675 O O . ASP A 1 92 ? 10.055 37.312 8.891 1 64 92 ASP A O 1
ATOM 679 N N . GLU A 1 93 ? 8.07 36.625 9.508 1 62.22 93 GLU A N 1
ATOM 680 C CA . GLU A 1 93 ? 8.547 36.156 10.797 1 62.22 93 GLU A CA 1
ATOM 681 C C . GLU A 1 93 ? 8.781 34.625 10.758 1 62.22 93 GLU A C 1
ATOM 683 O O . GLU A 1 93 ? 9.234 34.062 11.742 1 62.22 93 GLU A O 1
ATOM 688 N N . ALA A 1 94 ? 8.82 34.031 9.625 1 66.62 94 ALA A N 1
ATOM 689 C CA . ALA A 1 94 ? 8.844 32.562 9.625 1 66.62 94 ALA A CA 1
ATOM 690 C C . ALA A 1 94 ? 10.258 32.062 9.383 1 66.62 94 ALA A C 1
ATOM 692 O O . ALA A 1 94 ? 10.961 32.531 8.492 1 66.62 94 ALA A O 1
ATOM 693 N N . ASP A 1 95 ? 10.867 31.422 10.32 1 76.62 95 ASP A N 1
ATOM 694 C CA . ASP A 1 95 ? 12.125 30.703 10.133 1 76.62 95 ASP A CA 1
ATOM 695 C C . ASP A 1 95 ? 11.891 29.328 9.531 1 76.62 95 ASP A C 1
ATOM 697 O O . ASP A 1 95 ? 12.398 28.328 10.039 1 76.62 95 ASP A O 1
ATOM 701 N N . GLY A 1 96 ? 10.922 29.375 8.5 1 88.69 96 GLY A N 1
ATOM 702 C CA . GLY A 1 96 ? 10.633 28.109 7.844 1 88.69 96 GLY A CA 1
ATOM 703 C C . GLY A 1 96 ? 9.43 27.391 8.438 1 88.69 96 GLY A C 1
ATOM 704 O O . GLY A 1 96 ? 8.664 27.969 9.203 1 88.69 96 GLY A O 1
ATOM 705 N N . VAL A 1 97 ? 9.242 26.172 8.055 1 95.06 97 VAL A N 1
ATOM 706 C CA . VAL A 1 97 ? 8.102 25.375 8.5 1 95.06 97 VAL A CA 1
ATOM 707 C C . VAL A 1 97 ? 8.445 24.672 9.805 1 95.06 97 VAL A C 1
ATOM 709 O O . VAL A 1 97 ? 9.523 24.078 9.938 1 95.06 97 VAL A O 1
ATOM 712 N N . ASP A 1 98 ? 7.555 24.797 10.766 1 94.56 98 ASP A N 1
ATOM 713 C CA . ASP A 1 98 ? 7.754 24.125 12.055 1 94.56 98 ASP A CA 1
ATOM 714 C C . ASP A 1 98 ? 7.066 22.766 12.078 1 94.56 98 ASP A C 1
ATOM 716 O O . ASP A 1 98 ? 7.605 21.797 12.625 1 94.56 98 ASP A O 1
ATOM 720 N N . HIS A 1 99 ? 5.867 22.688 11.562 1 96.56 99 HIS A N 1
ATOM 721 C CA . HIS A 1 99 ? 5.07 21.469 11.555 1 96.56 99 HIS A CA 1
ATOM 722 C C . HIS A 1 99 ? 4.402 21.25 10.203 1 96.56 99 HIS A C 1
ATOM 724 O O . HIS A 1 99 ? 4.09 22.203 9.5 1 96.56 99 HIS A O 1
ATOM 730 N N . VAL A 1 100 ? 4.223 20 9.875 1 98.06 100 VAL A N 1
ATOM 731 C CA . VAL A 1 100 ? 3.512 19.625 8.656 1 98.06 100 VAL A CA 1
ATOM 732 C C . VAL A 1 100 ? 2.352 18.688 9.008 1 98.06 100 VAL A C 1
ATOM 734 O O . VAL A 1 100 ? 2.5 17.781 9.836 1 98.06 100 VAL A O 1
ATOM 737 N N . LEU A 1 101 ? 1.245 18.984 8.484 1 98.12 101 LEU A N 1
ATOM 738 C CA . LEU A 1 101 ? 0.12 18.047 8.445 1 98.12 101 LEU A CA 1
ATOM 739 C C . LEU A 1 101 ? -0.208 17.656 7.008 1 98.12 101 LEU A C 1
ATOM 741 O O . LEU A 1 101 ? -0.497 18.516 6.176 1 98.12 101 LEU A O 1
ATOM 745 N N . ALA A 1 102 ? -0.132 16.406 6.727 1 97.62 102 ALA A N 1
ATOM 746 C CA . ALA A 1 102 ? -0.451 15.906 5.391 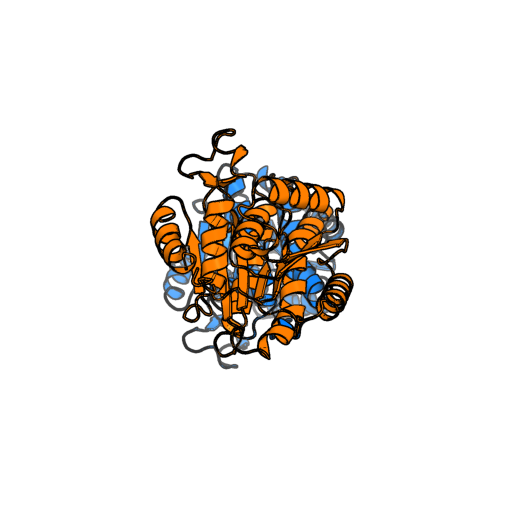1 97.62 102 ALA A CA 1
ATOM 747 C C . ALA A 1 102 ? -1.789 15.172 5.379 1 97.62 102 ALA A C 1
ATOM 749 O O . ALA A 1 102 ? -1.861 14 5.742 1 97.62 102 ALA A O 1
ATOM 750 N N . SER A 1 103 ? -2.789 15.859 5 1 94.81 103 SER A N 1
ATOM 751 C CA . SER A 1 103 ? -4.121 15.297 4.789 1 94.81 103 SER A CA 1
ATOM 752 C C . SER A 1 103 ? -4.441 15.18 3.303 1 94.81 103 SER A C 1
ATOM 754 O O . SER A 1 103 ? -5.273 15.922 2.779 1 94.81 103 SER A O 1
ATOM 756 N N . LEU A 1 104 ? -3.738 14.242 2.709 1 90.5 104 LEU A N 1
ATOM 757 C CA . LEU A 1 104 ? -3.791 14.102 1.258 1 90.5 104 LEU A CA 1
ATOM 758 C C . LEU A 1 104 ? -4.656 12.906 0.861 1 90.5 104 LEU A C 1
ATOM 760 O O . LEU A 1 104 ? -4.969 12.055 1.697 1 90.5 104 LEU A O 1
ATOM 764 N N . GLY A 1 105 ? -5.035 12.844 -0.343 1 76.5 105 GLY A N 1
ATOM 765 C CA . GLY A 1 105 ? -5.758 11.703 -0.878 1 76.5 105 GLY A CA 1
ATOM 766 C C . GLY A 1 105 ? -7.191 12.023 -1.251 1 76.5 105 GLY A C 1
ATOM 767 O O . GLY A 1 105 ? -7.68 13.117 -0.974 1 76.5 105 GLY A O 1
ATOM 768 N N . SER A 1 106 ? -7.773 11.227 -2.131 1 69.12 106 SER A N 1
ATOM 769 C CA . SER A 1 106 ? -9.148 11.367 -2.596 1 69.12 106 SER A CA 1
ATOM 770 C C . SER A 1 106 ? -9.852 10.008 -2.666 1 69.12 106 SER A C 1
ATOM 772 O O . SER A 1 106 ? -9.195 8.977 -2.787 1 69.12 106 SER A O 1
ATOM 774 N N . TRP A 1 107 ? -11.141 10 -2.402 1 64.5 107 TRP A N 1
ATOM 775 C CA . TRP A 1 107 ? -11.945 8.781 -2.506 1 64.5 107 TRP A CA 1
ATOM 776 C C . TRP A 1 107 ? -12.586 8.672 -3.883 1 64.5 107 TRP A C 1
ATOM 778 O O . TRP A 1 107 ? -13.562 7.938 -4.062 1 64.5 107 TRP A O 1
ATOM 788 N N . SER A 1 108 ? -12.062 9.094 -4.863 1 61.16 108 SER A N 1
ATOM 789 C CA . SER A 1 108 ? -12.766 9.227 -6.133 1 61.16 108 SER A CA 1
ATOM 790 C C . SER A 1 108 ? -12.695 7.938 -6.941 1 61.16 108 SER A C 1
ATOM 792 O O . SER A 1 108 ? -13.438 7.762 -7.906 1 61.16 108 SER A O 1
ATOM 794 N N . ASN A 1 109 ? -12.039 6.992 -6.586 1 65.56 109 ASN A N 1
ATOM 795 C CA . ASN A 1 109 ? -11.828 5.875 -7.496 1 65.56 109 ASN A CA 1
ATOM 796 C C . ASN A 1 109 ? -12.32 4.562 -6.898 1 65.56 109 ASN A C 1
ATOM 798 O O . ASN A 1 109 ? -11.672 3.525 -7.035 1 65.56 109 ASN A O 1
ATOM 802 N N . ALA A 1 110 ? -13.555 4.684 -6.398 1 72.06 110 ALA A N 1
ATOM 803 C CA . ALA A 1 110 ? -14.109 3.453 -5.84 1 72.06 110 ALA A CA 1
ATOM 804 C C . ALA A 1 110 ? -14.719 2.584 -6.938 1 72.06 110 ALA A C 1
ATOM 806 O O . ALA A 1 110 ? -15.094 3.086 -7.996 1 72.06 110 ALA A O 1
ATOM 807 N N . GLY A 1 111 ? -14.711 1.279 -6.762 1 78.5 111 GLY A N 1
ATOM 808 C CA . GLY A 1 111 ? -15.234 0.287 -7.684 1 78.5 111 GLY A CA 1
ATOM 809 C C . GLY A 1 111 ? -14.414 -0.987 -7.723 1 78.5 111 GLY A C 1
ATOM 810 O O . GLY A 1 111 ? -13.297 -1.027 -7.203 1 78.5 111 GLY A O 1
ATOM 811 N N . PRO A 1 112 ? -15.016 -1.962 -8.445 1 86.06 112 PRO A N 1
ATOM 812 C CA . PRO A 1 112 ? -14.312 -3.248 -8.508 1 86.06 112 PRO A CA 1
ATOM 813 C C . PRO A 1 112 ? -13 -3.164 -9.281 1 86.06 112 PRO A C 1
ATOM 815 O O . PRO A 1 112 ? -12.906 -2.449 -10.281 1 86.06 112 PRO A O 1
ATOM 818 N N . LEU A 1 113 ? -12.016 -3.885 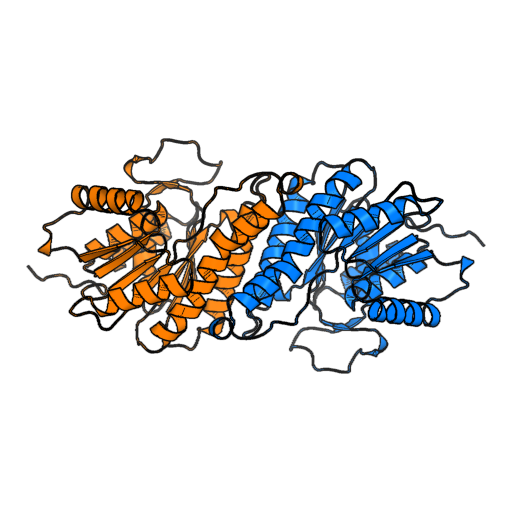-8.836 1 87.25 113 LEU A N 1
ATOM 819 C CA . LEU A 1 113 ? -10.664 -3.885 -9.398 1 87.25 113 LEU A CA 1
ATOM 820 C C . LEU A 1 113 ? -10.695 -4.258 -10.875 1 87.25 113 LEU A C 1
ATOM 822 O O . LEU A 1 113 ? -10 -3.646 -11.695 1 87.25 113 LEU A O 1
ATOM 826 N N . VAL A 1 114 ? -11.555 -5.215 -11.266 1 89.56 114 VAL A N 1
ATOM 827 C CA . VAL A 1 114 ? -11.531 -5.789 -12.602 1 89.56 114 VAL A CA 1
ATOM 828 C C . VAL A 1 114 ? -12.133 -4.801 -13.602 1 89.56 114 VAL A C 1
ATOM 830 O O . VAL A 1 114 ? -11.984 -4.969 -14.812 1 89.56 114 VAL A O 1
ATOM 833 N N . GLU A 1 115 ? -12.758 -3.773 -13.102 1 90.94 115 GLU A N 1
ATOM 834 C CA . GLU A 1 115 ? -13.367 -2.773 -13.977 1 90.94 115 GLU A CA 1
ATOM 835 C C . GLU A 1 115 ? -12.492 -1.53 -14.094 1 90.94 115 GLU A C 1
ATOM 837 O O . GLU A 1 115 ? -12.852 -0.574 -14.781 1 90.94 115 GLU A O 1
ATOM 842 N N . ARG A 1 116 ? -11.375 -1.585 -13.469 1 91.81 116 ARG A N 1
ATOM 843 C CA . ARG A 1 116 ? -10.484 -0.428 -13.477 1 91.81 116 ARG A CA 1
ATOM 844 C C . ARG A 1 116 ? -9.406 -0.577 -14.547 1 91.81 116 ARG A C 1
ATOM 846 O O . ARG A 1 116 ? -8.953 -1.688 -14.828 1 91.81 116 ARG A O 1
ATOM 853 N N . SER A 1 117 ? -9.008 0.564 -15.086 1 93.31 117 SER A N 1
ATOM 854 C CA . SER A 1 117 ? -7.965 0.569 -16.109 1 93.31 117 SER A CA 1
ATOM 855 C C . SER A 1 117 ? -6.594 0.826 -15.5 1 93.31 117 SER A C 1
ATOM 857 O O . SER A 1 117 ? -6.492 1.288 -14.359 1 93.31 117 SER A O 1
ATOM 859 N N . VAL A 1 118 ? -5.582 0.575 -16.281 1 94.62 118 VAL A N 1
ATOM 860 C CA . VAL A 1 118 ? -4.215 0.869 -15.867 1 94.62 118 VAL A CA 1
ATOM 861 C C . VAL A 1 118 ? -4.051 2.371 -15.656 1 94.62 118 VAL A C 1
ATOM 863 O O . VAL A 1 118 ? -3.357 2.803 -14.734 1 94.62 118 VAL A O 1
ATOM 866 N N . GLU A 1 119 ? -4.734 3.094 -16.5 1 94.19 119 GLU A N 1
ATOM 867 C CA . GLU A 1 119 ? -4.684 4.547 -16.375 1 94.19 119 GLU A CA 1
ATOM 868 C C . GLU A 1 119 ? -5.285 5 -15.047 1 94.19 119 GLU A C 1
ATOM 870 O O . GLU A 1 119 ? -4.75 5.891 -14.383 1 94.19 119 GLU A O 1
ATOM 875 N N . GLU A 1 120 ? -6.379 4.414 -14.648 1 92.44 120 GLU A N 1
ATOM 876 C CA . GLU A 1 120 ? -7.004 4.742 -13.375 1 92.44 120 GLU A CA 1
ATOM 877 C C . GLU A 1 120 ? -6.121 4.324 -12.203 1 92.44 120 GLU A C 1
ATOM 879 O O . GLU A 1 120 ? -6.047 5.031 -11.195 1 92.44 120 GLU A O 1
ATOM 884 N N . PHE A 1 121 ? -5.48 3.207 -12.328 1 93.88 121 PHE A N 1
ATOM 885 C CA . PHE A 1 121 ? -4.527 2.764 -11.32 1 93.88 121 PHE A CA 1
ATOM 886 C C . PHE A 1 121 ? -3.402 3.777 -11.156 1 93.88 121 PHE A C 1
ATOM 888 O O . PHE A 1 121 ? -3.102 4.203 -10.031 1 93.88 121 PHE A O 1
ATOM 895 N N . ARG A 1 122 ? -2.83 4.172 -12.289 1 93.62 122 ARG A N 1
ATOM 896 C CA . ARG A 1 122 ? -1.712 5.109 -12.25 1 93.62 122 ARG A CA 1
ATOM 897 C C . ARG A 1 122 ? -2.143 6.453 -11.68 1 93.62 122 ARG A C 1
ATOM 899 O O . ARG A 1 122 ? -1.384 7.098 -10.953 1 93.62 122 ARG A O 1
ATOM 906 N N . ARG A 1 123 ? -3.305 6.82 -11.992 1 91.12 123 ARG A N 1
ATOM 907 C CA . ARG A 1 123 ? -3.838 8.062 -11.438 1 91.12 123 ARG A CA 1
ATOM 908 C C . ARG A 1 123 ? -3.971 7.977 -9.922 1 91.12 123 ARG A C 1
ATOM 910 O O . ARG A 1 123 ? -3.605 8.914 -9.211 1 91.12 123 ARG A O 1
ATOM 917 N N . GLU A 1 124 ? -4.496 6.844 -9.445 1 90.19 124 GLU A N 1
ATOM 918 C CA . GLU A 1 124 ? -4.621 6.633 -8.008 1 90.19 124 GLU A CA 1
ATOM 919 C C . GLU A 1 124 ? -3.258 6.664 -7.32 1 90.19 124 GLU A C 1
ATOM 921 O O . GLU A 1 124 ? -3.092 7.312 -6.285 1 90.19 124 GLU A O 1
ATOM 926 N N . MET A 1 125 ? -2.279 6.047 -7.91 1 93 125 MET A N 1
ATOM 927 C CA . MET A 1 125 ? -0.939 6.023 -7.328 1 93 125 MET A CA 1
ATOM 928 C C . MET A 1 125 ? -0.324 7.418 -7.32 1 93 125 MET A C 1
ATOM 930 O O . MET A 1 125 ? 0.333 7.805 -6.352 1 93 125 MET A O 1
ATOM 934 N N . ARG A 1 126 ? -0.589 8.125 -8.336 1 91.25 126 ARG A N 1
ATOM 935 C CA . ARG A 1 126 ? -0.032 9.469 -8.453 1 91.25 126 ARG A CA 1
ATOM 936 C C . ARG A 1 126 ? -0.706 10.43 -7.477 1 91.25 126 ARG A C 1
ATOM 938 O O . ARG A 1 126 ? -0.03 11.156 -6.746 1 91.25 126 ARG A O 1
ATOM 945 N N . ASP A 1 127 ? -1.95 10.398 -7.438 1 88.12 127 ASP A N 1
ATOM 946 C CA . ASP A 1 127 ? -2.715 11.414 -6.719 1 88.12 127 ASP A CA 1
ATOM 947 C C . ASP A 1 127 ? -2.742 11.125 -5.223 1 88.12 127 ASP A C 1
ATOM 949 O O . ASP A 1 127 ? -2.801 12.047 -4.406 1 88.12 127 ASP A O 1
ATOM 953 N N . SER A 1 128 ? -2.621 9.859 -4.902 1 88.75 128 SER A N 1
ATOM 954 C CA . SER A 1 128 ? -2.838 9.539 -3.494 1 88.75 128 SER A CA 1
ATOM 955 C C . SER A 1 128 ? -1.544 9.086 -2.826 1 88.75 128 SER A C 1
ATOM 957 O O . SER A 1 128 ? -1.34 9.32 -1.634 1 88.75 128 SER A O 1
ATOM 959 N N . VAL A 1 129 ? -0.672 8.5 -3.559 1 93.25 129 VAL A N 1
ATOM 960 C CA . VAL A 1 129 ? 0.494 7.895 -2.922 1 93.25 129 VAL A CA 1
ATOM 961 C C . VAL A 1 129 ? 1.731 8.742 -3.197 1 93.25 129 VAL A C 1
ATOM 963 O O . VAL A 1 129 ? 2.443 9.133 -2.27 1 93.25 129 VAL A O 1
ATOM 966 N N . GLU A 1 130 ? 1.872 9.086 -4.438 1 96 130 GLU A N 1
ATOM 967 C CA . GLU A 1 130 ? 3.064 9.828 -4.828 1 96 130 GLU A CA 1
ATOM 968 C C . GLU A 1 130 ? 3.113 11.188 -4.133 1 96 130 GLU A C 1
ATOM 970 O O . GLU A 1 130 ? 4.188 11.672 -3.775 1 96 130 GLU A O 1
ATOM 975 N N . THR A 1 131 ? 2.012 11.797 -3.998 1 96.25 131 THR A N 1
ATOM 976 C CA . THR A 1 131 ? 1.966 13.094 -3.34 1 96.25 131 THR A CA 1
ATOM 977 C C . THR A 1 131 ? 2.48 12.992 -1.907 1 96.25 131 THR A C 1
ATOM 979 O O . THR A 1 131 ? 3.195 13.883 -1.436 1 96.25 131 THR A O 1
ATOM 982 N N . HIS A 1 132 ? 2.15 11.914 -1.189 1 96.44 132 HIS A N 1
ATOM 983 C CA . HIS A 1 132 ? 2.693 11.688 0.144 1 96.44 132 HIS A CA 1
ATOM 984 C C . HIS A 1 132 ? 4.199 11.453 0.093 1 96.44 132 HIS A C 1
ATOM 986 O O . HIS A 1 132 ? 4.938 11.961 0.938 1 96.44 132 HIS A O 1
ATOM 992 N N . PHE A 1 133 ? 4.578 10.719 -0.838 1 96.44 133 PHE A N 1
ATOM 993 C CA . PHE A 1 133 ? 6.008 10.445 -0.959 1 96.44 133 PHE A CA 1
ATOM 994 C C . PHE A 1 133 ? 6.789 11.734 -1.185 1 96.44 133 PHE A C 1
ATOM 996 O O . PHE A 1 133 ? 7.805 11.969 -0.529 1 96.44 133 PHE A O 1
ATOM 1003 N N . VAL A 1 134 ? 6.336 12.547 -2.133 1 97.44 134 VAL A N 1
ATOM 1004 C CA . VAL A 1 134 ? 6.977 13.82 -2.443 1 97.44 134 VAL A CA 1
ATOM 1005 C C . VAL A 1 134 ? 7.043 14.688 -1.188 1 97.44 134 VAL A C 1
ATOM 1007 O O . VAL A 1 134 ? 8.094 15.25 -0.87 1 97.44 134 VAL A O 1
ATOM 1010 N N . ALA A 1 135 ? 5.98 14.742 -0.507 1 97.75 135 ALA A N 1
ATOM 1011 C CA . ALA A 1 135 ? 5.922 15.555 0.706 1 97.75 135 ALA A CA 1
ATOM 1012 C C . ALA A 1 135 ? 6.918 15.055 1.75 1 97.75 135 ALA A C 1
ATOM 1014 O O . ALA A 1 135 ? 7.727 15.828 2.266 1 97.75 135 ALA A O 1
ATOM 1015 N N . LEU A 1 136 ? 6.902 13.766 1.997 1 96.62 136 LEU A N 1
ATOM 1016 C CA . LEU A 1 136 ? 7.762 13.172 3.016 1 96.62 136 LEU A CA 1
ATOM 1017 C C . LEU A 1 136 ? 9.234 13.344 2.648 1 96.62 136 LEU A C 1
ATOM 1019 O O . LEU A 1 136 ? 10.031 13.812 3.463 1 96.62 136 LEU A O 1
ATOM 1023 N N . SER A 1 137 ? 9.555 13.047 1.444 1 95.06 137 SER A N 1
ATOM 1024 C CA . SER A 1 137 ? 10.953 13.055 1.029 1 95.06 137 SER A CA 1
ATOM 1025 C C . SER A 1 137 ?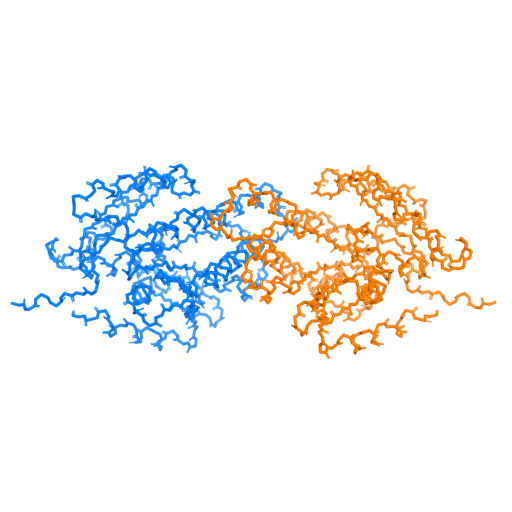 11.5 14.477 0.947 1 95.06 137 SER A C 1
ATOM 1027 O O . SER A 1 137 ? 12.695 14.695 1.128 1 95.06 137 SER A O 1
ATOM 1029 N N . THR A 1 138 ? 10.656 15.414 0.746 1 95.75 138 THR A N 1
ATOM 1030 C CA . THR A 1 138 ? 11.086 16.797 0.611 1 95.75 138 THR A CA 1
ATOM 1031 C C . THR A 1 138 ? 11.094 17.5 1.969 1 95.75 138 THR A C 1
ATOM 1033 O O . THR A 1 138 ? 12.039 18.234 2.287 1 95.75 138 THR A O 1
ATOM 1036 N N . LEU A 1 139 ? 10.156 17.219 2.82 1 97.06 139 LEU A N 1
ATOM 1037 C CA . LEU A 1 139 ? 9.93 18.047 3.996 1 97.06 139 LEU A CA 1
ATOM 1038 C C . LEU A 1 139 ? 10.656 17.484 5.211 1 97.06 139 LEU A C 1
ATOM 1040 O O . LEU A 1 139 ? 11.078 18.234 6.094 1 97.06 139 LEU A O 1
ATOM 1044 N N . LEU A 1 140 ? 10.812 16.156 5.25 1 95.88 140 LEU A N 1
ATOM 1045 C CA . LEU A 1 140 ? 11.414 15.562 6.441 1 95.88 140 LEU A CA 1
ATOM 1046 C C . LEU A 1 140 ? 12.859 16.031 6.602 1 95.88 140 LEU A C 1
ATOM 1048 O O . LEU A 1 140 ? 13.281 16.391 7.699 1 95.88 140 LEU A O 1
ATOM 1052 N N . PRO A 1 141 ? 13.617 16.141 5.473 1 93.38 141 PRO A N 1
ATOM 1053 C CA . PRO A 1 141 ? 14.977 16.656 5.629 1 93.38 141 PRO A CA 1
ATOM 1054 C C . PRO A 1 141 ? 15 18.109 6.117 1 93.38 141 PRO A C 1
ATOM 1056 O O . PRO A 1 141 ? 15.914 18.5 6.844 1 93.38 141 PRO A O 1
ATOM 1059 N N . ILE A 1 142 ? 14.031 18.828 5.781 1 91.62 142 ILE A N 1
ATOM 1060 C CA . ILE A 1 142 ? 13.945 20.234 6.16 1 91.62 142 ILE A CA 1
ATOM 1061 C C . ILE A 1 142 ? 13.57 20.359 7.633 1 91.62 142 ILE A C 1
ATOM 1063 O O . ILE A 1 142 ? 14.156 21.141 8.375 1 91.62 142 ILE A O 1
ATOM 1067 N N . LEU A 1 143 ? 12.664 19.5 8.141 1 94 143 LEU A N 1
ATOM 1068 C CA . LEU A 1 143 ? 12.164 19.531 9.508 1 94 143 LEU A CA 1
ATOM 1069 C C . LEU A 1 143 ? 13.188 18.938 10.469 1 94 143 LEU A C 1
ATOM 1071 O O . LEU A 1 143 ? 13.273 19.344 11.625 1 94 143 LEU A O 1
ATOM 1075 N N . GLY A 1 144 ? 13.945 17.922 10.016 1 85.31 144 GLY A N 1
ATOM 1076 C CA . GLY A 1 144 ? 14.852 17.141 10.852 1 85.31 144 GLY A CA 1
ATOM 1077 C C . GLY A 1 144 ? 15.898 17.984 11.547 1 85.31 144 GLY A C 1
ATOM 1078 O O . GLY A 1 144 ? 16.406 17.609 12.602 1 85.31 144 GLY A O 1
ATOM 1079 N N . ASP A 1 145 ? 16.094 19.141 11.055 1 80.06 145 ASP A N 1
ATOM 1080 C CA . ASP A 1 145 ? 17.125 20 11.586 1 80.06 145 ASP A CA 1
ATOM 1081 C C . ASP A 1 145 ? 16.578 20.938 12.656 1 80.06 145 ASP A C 1
ATOM 1083 O O . ASP A 1 145 ? 17.328 21.656 13.312 1 80.06 145 ASP A O 1
ATOM 1087 N N . LYS A 1 146 ? 15.305 20.828 12.898 1 84 146 LYS A N 1
ATOM 1088 C CA . LYS A 1 146 ? 14.641 21.766 13.805 1 84 146 LYS A CA 1
ATOM 1089 C C . LYS A 1 146 ? 14.055 21.047 15.008 1 84 146 LYS A C 1
ATOM 1091 O O . LYS A 1 146 ? 13.164 20.203 14.859 1 84 146 LYS A O 1
ATOM 1096 N N . ALA A 1 147 ? 14.539 21.406 16.125 1 84.56 147 ALA A N 1
ATOM 1097 C CA . ALA A 1 147 ? 14 20.812 17.344 1 84.56 147 ALA A CA 1
ATOM 1098 C C . ALA A 1 147 ? 12.531 21.172 17.547 1 84.56 147 ALA A C 1
ATOM 1100 O O . ALA A 1 147 ? 12.141 22.328 17.312 1 84.56 147 ALA A O 1
ATOM 1101 N N . GLY A 1 148 ? 11.742 20.234 17.828 1 88.88 148 GLY A N 1
ATOM 1102 C CA . GLY A 1 148 ? 10.344 20.5 18.141 1 88.88 148 GLY A CA 1
ATOM 1103 C C . GLY A 1 148 ? 9.445 20.453 16.922 1 88.88 148 GLY A C 1
ATOM 1104 O O . GLY A 1 148 ? 8.258 20.781 17 1 88.88 148 GLY A O 1
ATOM 1105 N N . SER A 1 149 ? 10.039 20.062 15.758 1 94.75 149 SER A N 1
ATOM 1106 C CA . SER A 1 149 ? 9.234 19.969 14.539 1 94.75 149 SER A CA 1
ATOM 1107 C C . SER A 1 149 ? 8.484 18.656 14.469 1 94.75 149 SER A C 1
ATOM 1109 O O . SER A 1 149 ? 8.797 17.703 15.195 1 94.75 149 SER A O 1
ATOM 1111 N N . SER A 1 150 ? 7.418 18.656 13.688 1 97 150 SER A N 1
ATOM 1112 C CA . SER A 1 150 ? 6.66 17.422 13.555 1 97 150 SER A CA 1
ATOM 1113 C C . SER A 1 150 ? 6.074 17.281 12.156 1 97 150 SER A C 1
ATOM 1115 O O . SER A 1 150 ? 5.887 18.266 11.453 1 97 150 SER A O 1
ATOM 1117 N N . TYR A 1 151 ? 5.93 16.078 11.789 1 97.88 151 TYR A N 1
ATOM 1118 C CA . TYR A 1 151 ? 5.211 15.672 10.586 1 97.88 151 TYR A CA 1
ATOM 1119 C C . TYR A 1 151 ? 4.094 14.695 10.93 1 97.88 151 TYR A C 1
ATOM 1121 O O . TYR A 1 151 ? 4.355 13.594 11.414 1 97.88 151 TYR A O 1
ATOM 1129 N N . THR A 1 152 ? 2.848 15.086 10.688 1 97.88 152 THR A N 1
ATOM 1130 C CA . THR A 1 152 ? 1.699 14.227 10.945 1 97.88 152 THR A CA 1
ATOM 1131 C C . THR A 1 152 ? 1.048 13.789 9.641 1 97.88 152 THR A C 1
ATOM 1133 O O . THR A 1 152 ? 0.655 14.625 8.82 1 97.88 152 THR A O 1
ATOM 1136 N N . ILE A 1 153 ? 0.975 12.484 9.43 1 96.81 153 ILE A N 1
ATOM 1137 C CA . ILE A 1 153 ? 0.303 11.906 8.273 1 96.81 153 ILE A CA 1
ATOM 1138 C C . ILE A 1 153 ? -1.118 11.492 8.656 1 96.81 153 ILE A C 1
ATOM 1140 O O . ILE A 1 153 ? -1.321 10.773 9.633 1 96.81 153 ILE A O 1
ATOM 1144 N N . ILE A 1 154 ? -2.076 11.969 7.91 1 95 154 ILE A N 1
ATOM 1145 C CA . ILE A 1 154 ? -3.447 11.523 8.133 1 95 154 ILE A CA 1
ATOM 1146 C C . ILE A 1 154 ? -3.797 10.406 7.148 1 95 154 ILE A C 1
ATOM 1148 O O . ILE A 1 154 ? -3.602 10.555 5.941 1 95 154 ILE A O 1
ATOM 1152 N N . THR A 1 155 ? -4.211 9.312 7.699 1 89.62 155 THR A N 1
ATOM 1153 C CA . THR A 1 155 ? -4.656 8.188 6.883 1 89.62 155 THR A CA 1
ATOM 1154 C C . THR A 1 155 ? -6.062 7.758 7.277 1 89.62 155 THR A C 1
ATOM 1156 O O . THR A 1 155 ? -6.637 8.289 8.227 1 89.62 155 THR A O 1
ATOM 1159 N N . ASP A 1 156 ? -6.715 6.965 6.461 1 79.69 156 ASP A N 1
ATOM 1160 C CA . ASP A 1 156 ? -8.062 6.488 6.77 1 79.69 156 ASP A CA 1
ATOM 1161 C C . ASP A 1 156 ? -8.094 4.961 6.859 1 79.69 156 ASP A C 1
ATOM 1163 O O . ASP A 1 156 ? -7.266 4.281 6.25 1 79.69 156 ASP A O 1
ATOM 1167 N N . VAL A 1 157 ? -8.883 4.562 7.824 1 60.16 157 VAL A N 1
ATOM 1168 C CA . VAL A 1 157 ? -8.945 3.143 8.156 1 60.16 157 VAL A CA 1
ATOM 1169 C C . VAL A 1 157 ? -9.508 2.359 6.973 1 60.16 157 VAL A C 1
ATOM 1171 O O . VAL A 1 157 ? -9.328 1.141 6.887 1 60.16 157 VAL A O 1
ATOM 1174 N N . LEU A 1 158 ? -10.352 3.043 6.227 1 55.81 158 LEU A N 1
ATOM 1175 C CA . LEU A 1 158 ? -10.859 2.256 5.105 1 55.81 158 LEU A CA 1
ATOM 1176 C C . LEU A 1 158 ? -9.719 1.548 4.383 1 55.81 158 LEU A C 1
ATOM 1178 O O . LEU A 1 158 ? -9.914 0.483 3.793 1 55.81 158 LEU A O 1
ATOM 1182 N N . GLY A 1 159 ? -8.508 2.133 4.352 1 50 159 GLY A N 1
ATOM 1183 C CA . GLY A 1 159 ? -7.375 1.416 3.787 1 50 159 GLY A CA 1
ATOM 1184 C C . GLY A 1 159 ? -7.039 0.14 4.539 1 50 159 GLY A C 1
ATOM 1185 O O . GLY A 1 159 ? -6.582 -0.836 3.941 1 50 159 GLY A O 1
ATOM 1186 N N . GLU A 1 160 ? -7.027 0.327 5.926 1 50.59 160 GLU A N 1
ATOM 1187 C CA . GLU A 1 160 ? -6.68 -0.865 6.695 1 50.59 160 GLU A CA 1
ATOM 1188 C C . GLU A 1 160 ? -7.758 -1.937 6.566 1 50.59 160 GLU A C 1
ATOM 1190 O O . GLU A 1 160 ? -7.449 -3.121 6.426 1 50.59 160 GLU A O 1
ATOM 1195 N N . ALA A 1 161 ? -9 -1.467 7.109 1 44.66 161 ALA A N 1
ATOM 1196 C CA . ALA A 1 161 ? -10.117 -2.383 7.32 1 44.66 161 ALA A CA 1
ATOM 1197 C C . ALA A 1 161 ? -10.898 -2.598 6.027 1 44.66 161 ALA A C 1
ATOM 1199 O O . ALA A 1 161 ? -11.492 -3.658 5.828 1 44.66 161 ALA A O 1
ATOM 1200 N N . LEU A 1 162 ? -11.328 -1.346 5.438 1 46.75 162 LEU A N 1
ATOM 1201 C CA . LEU A 1 162 ? -12.57 -1.42 4.684 1 46.75 162 LEU A CA 1
ATOM 1202 C C . LEU A 1 162 ? -12.344 -2.078 3.326 1 46.75 162 LEU A C 1
ATOM 1204 O O . LEU A 1 162 ? -11.984 -1.405 2.355 1 46.75 162 LEU A O 1
ATOM 1208 N N . MET A 1 163 ? -11.625 -3.168 3.344 1 49.88 163 MET A N 1
ATOM 1209 C CA . MET A 1 163 ? -11.898 -4.062 2.223 1 49.88 163 MET A CA 1
ATOM 1210 C C . MET A 1 163 ? -13.391 -4.105 1.911 1 49.88 163 MET A C 1
ATOM 1212 O O . MET A 1 163 ? -14.016 -5.16 2.01 1 49.88 163 MET A O 1
ATOM 1216 N N . VAL A 1 164 ? -14.078 -2.875 2.127 1 55.56 164 VAL A N 1
ATOM 1217 C CA . VAL A 1 164 ? -15.461 -2.934 1.658 1 55.56 164 VAL A CA 1
ATOM 1218 C C . VAL A 1 164 ? -15.484 -3.209 0.157 1 55.56 164 VAL A C 1
ATOM 1220 O O . VAL A 1 164 ? -14.734 -2.598 -0.605 1 55.56 164 VAL A O 1
ATOM 1223 N N . PRO A 1 165 ? -16.047 -4.324 -0.037 1 60 165 PRO A N 1
ATOM 1224 C CA . PRO A 1 165 ? -16.266 -4.535 -1.469 1 60 165 PRO A CA 1
ATOM 1225 C C . PRO A 1 165 ? -16.578 -3.24 -2.215 1 60 165 PRO A C 1
ATOM 1227 O O . PRO A 1 165 ? -17.344 -2.406 -1.719 1 60 165 PRO A O 1
ATOM 1230 N N . GLY A 1 166 ? -15.75 -2.934 -3.23 1 66.62 166 GLY A N 1
ATOM 1231 C CA . GLY A 1 166 ? -16.031 -1.786 -4.078 1 66.62 166 GLY A CA 1
ATOM 1232 C C . GLY A 1 166 ? -15.07 -0.63 -3.859 1 66.62 166 GLY A C 1
ATOM 1233 O O . GLY A 1 166 ? -15.078 0.341 -4.617 1 66.62 166 GLY A O 1
ATOM 1234 N N . THR A 1 167 ? -14.188 -0.854 -2.902 1 75.12 167 THR A N 1
ATOM 1235 C CA . THR A 1 167 ? -13.266 0.257 -2.678 1 75.12 167 THR A CA 1
ATOM 1236 C C . THR A 1 167 ? -12.148 0.252 -3.717 1 75.12 167 THR A C 1
ATOM 1238 O O . THR A 1 167 ? -11.516 1.283 -3.963 1 75.12 167 THR A O 1
ATOM 1241 N N . GLY A 1 168 ? -11.93 -0.928 -4.281 1 80.88 168 GLY A N 1
ATOM 1242 C CA . GLY A 1 168 ? -11.023 -1.065 -5.406 1 80.88 168 GLY A CA 1
ATOM 1243 C C . GLY A 1 168 ? -9.68 -0.404 -5.176 1 80.88 168 GLY A C 1
ATOM 1244 O O . GLY A 1 168 ? -8.984 -0.712 -4.199 1 80.88 168 GLY A O 1
ATOM 1245 N N . LEU A 1 169 ? -9.359 0.536 -5.996 1 86.44 169 LEU A N 1
ATOM 1246 C CA . LEU A 1 169 ? -8.039 1.156 -6.055 1 86.44 169 LEU A CA 1
ATOM 1247 C C . LEU A 1 169 ? -7.828 2.096 -4.871 1 86.44 169 LEU A C 1
ATOM 1249 O O . LEU A 1 169 ? -6.691 2.371 -4.488 1 86.44 169 LEU A O 1
ATOM 1253 N N . VAL A 1 170 ? -8.891 2.516 -4.234 1 83.75 170 VAL A N 1
ATOM 1254 C CA . VAL A 1 170 ? -8.766 3.385 -3.07 1 83.75 170 VAL A CA 1
ATOM 1255 C C . VAL A 1 170 ? -8.078 2.633 -1.936 1 83.75 170 VAL A C 1
ATOM 1257 O O . VAL A 1 170 ? -7.203 3.182 -1.259 1 83.75 170 VAL A O 1
ATOM 1260 N N . THR A 1 171 ? -8.461 1.371 -1.822 1 84.12 171 THR A N 1
ATOM 1261 C CA . THR A 1 171 ? -7.84 0.533 -0.805 1 84.12 171 THR A CA 1
ATOM 1262 C C . THR A 1 171 ? -6.363 0.317 -1.113 1 84.12 171 THR A C 1
ATOM 1264 O O . THR A 1 171 ? -5.527 0.322 -0.207 1 84.12 171 THR A O 1
ATOM 1267 N N . VAL A 1 172 ? -6.098 0.144 -2.299 1 87.62 172 VAL A N 1
ATOM 1268 C CA . VAL A 1 172 ? -4.715 -0.08 -2.709 1 87.62 172 VAL A CA 1
ATOM 1269 C C . VAL A 1 172 ? -3.875 1.156 -2.396 1 87.62 172 VAL A C 1
ATOM 1271 O O . VAL A 1 172 ? -2.803 1.05 -1.798 1 87.62 172 VAL A O 1
ATOM 1274 N N . GLY A 1 173 ? -4.371 2.303 -2.791 1 87.75 173 GLY A N 1
ATOM 1275 C CA . GLY A 1 173 ? -3.678 3.545 -2.488 1 87.75 173 GLY A CA 1
ATOM 1276 C C . GLY A 1 173 ? -3.506 3.787 -1.001 1 87.75 173 GLY A C 1
ATOM 1277 O O . GLY A 1 173 ? -2.422 4.156 -0.547 1 87.75 173 GLY A O 1
ATOM 1278 N N . SER A 1 174 ? -4.531 3.549 -0.268 1 86.62 174 SER A N 1
ATOM 1279 C CA . SER A 1 174 ? -4.473 3.725 1.181 1 86.62 174 SER A CA 1
ATOM 1280 C C . SER A 1 174 ? -3.445 2.789 1.81 1 86.62 174 SER A C 1
ATOM 1282 O O . SER A 1 174 ? -2.732 3.176 2.738 1 86.62 174 SER A O 1
ATOM 1284 N N . SER A 1 175 ? -3.398 1.574 1.371 1 86 175 SER A N 1
ATOM 1285 C CA . SER A 1 175 ? -2.416 0.618 1.872 1 86 175 SER A CA 1
ATOM 1286 C C . SER A 1 175 ? -0.993 1.107 1.624 1 86 175 SER A C 1
ATOM 1288 O O . SER A 1 175 ? -0.125 0.973 2.488 1 86 175 SER A O 1
ATOM 1290 N N . ALA A 1 176 ? -0.808 1.594 0.419 1 88.56 176 ALA A N 1
ATOM 1291 C CA . ALA A 1 176 ? 0.511 2.131 0.093 1 88.56 176 ALA A CA 1
ATOM 1292 C C . ALA A 1 176 ? 0.876 3.287 1.021 1 88.56 176 ALA A C 1
ATOM 1294 O O . ALA A 1 176 ? 2.023 3.4 1.458 1 88.56 176 ALA A O 1
ATOM 1295 N N . VAL A 1 177 ? -0.047 4.086 1.302 1 90.75 177 VAL A N 1
ATOM 1296 C CA . VAL A 1 177 ? 0.196 5.23 2.176 1 90.75 177 VAL A CA 1
ATOM 1297 C C . VAL A 1 177 ? 0.484 4.746 3.594 1 90.75 177 VAL A C 1
ATOM 1299 O O . VAL A 1 177 ? 1.303 5.332 4.305 1 90.75 177 VAL A O 1
ATOM 1302 N N . PHE A 1 178 ? -0.183 3.689 4.012 1 88 178 PHE A N 1
ATOM 1303 C CA . PHE A 1 178 ? 0.156 3.072 5.289 1 88 178 PHE A CA 1
ATOM 1304 C C . PHE A 1 178 ? 1.614 2.629 5.305 1 88 178 PHE A C 1
ATOM 1306 O O . PHE A 1 178 ? 2.312 2.809 6.305 1 88 178 PHE A O 1
ATOM 1313 N N . GLY A 1 179 ? 2.008 2.068 4.191 1 86.62 179 GLY A N 1
ATOM 1314 C CA . GLY A 1 179 ? 3.41 1.702 4.074 1 86.62 179 GLY A CA 1
ATOM 1315 C C . GLY A 1 179 ? 4.348 2.889 4.188 1 86.62 179 GLY A C 1
ATOM 1316 O O . GLY A 1 179 ? 5.352 2.826 4.906 1 86.62 179 GLY A O 1
ATOM 1317 N N . LEU A 1 180 ? 4.023 3.957 3.527 1 89.94 180 LEU A N 1
ATOM 1318 C CA . LEU A 1 180 ? 4.816 5.18 3.594 1 89.94 180 LEU A CA 1
ATOM 1319 C C . LEU A 1 180 ? 4.898 5.699 5.027 1 89.94 180 LEU A C 1
ATOM 1321 O O . LEU A 1 180 ? 5.977 6.062 5.5 1 89.94 180 LEU A O 1
ATOM 1325 N N . SER A 1 181 ? 3.771 5.711 5.629 1 90.56 181 SER A N 1
ATOM 1326 C CA . SER A 1 181 ? 3.697 6.188 7.008 1 90.56 181 SER A CA 1
ATOM 1327 C C . SER A 1 181 ? 4.555 5.336 7.934 1 90.56 181 SER A C 1
ATOM 1329 O O . SER A 1 181 ? 5.305 5.863 8.758 1 90.56 181 SER A O 1
ATOM 1331 N N . THR A 1 182 ? 4.438 4.078 7.781 1 88.25 182 THR A N 1
ATOM 1332 C CA . THR A 1 182 ? 5.18 3.145 8.617 1 88.25 182 THR A CA 1
ATOM 1333 C C . THR A 1 182 ? 6.684 3.354 8.461 1 88.25 182 THR A C 1
ATOM 1335 O O . THR A 1 182 ? 7.406 3.445 9.461 1 88.25 182 THR A O 1
ATOM 1338 N N . VAL A 1 183 ? 7.129 3.496 7.254 1 87.5 183 VAL A N 1
ATOM 1339 C CA . VAL A 1 183 ? 8.555 3.648 6.973 1 87.5 183 VAL A CA 1
ATOM 1340 C C . VAL A 1 183 ? 9.039 5 7.492 1 87.5 183 VAL A C 1
ATOM 1342 O O . VAL A 1 183 ? 10.086 5.086 8.133 1 87.5 183 VAL A O 1
ATOM 1345 N N . ALA A 1 184 ? 8.281 5.98 7.242 1 91.69 184 ALA A N 1
ATOM 1346 C CA . ALA A 1 184 ? 8.672 7.324 7.668 1 91.69 184 ALA A CA 1
ATOM 1347 C C . ALA A 1 184 ? 8.797 7.398 9.188 1 91.69 184 ALA A C 1
ATOM 1349 O O . ALA A 1 184 ? 9.766 7.961 9.703 1 91.69 184 ALA A O 1
ATOM 1350 N N . ARG A 1 185 ? 7.887 6.855 9.891 1 91.88 185 ARG A N 1
ATOM 1351 C CA . ARG A 1 185 ? 7.914 6.871 11.352 1 91.88 185 ARG A CA 1
ATOM 1352 C C . ARG A 1 185 ? 9.094 6.07 11.883 1 91.88 185 ARG A C 1
ATOM 1354 O O . ARG A 1 185 ? 9.812 6.531 12.773 1 91.88 185 ARG A O 1
ATOM 1361 N N . ALA A 1 186 ? 9.305 4.941 11.297 1 87.25 186 ALA A N 1
ATOM 1362 C CA . ALA A 1 186 ? 10.367 4.059 11.766 1 87.25 186 ALA A CA 1
ATOM 1363 C C . ALA A 1 186 ? 11.742 4.672 11.508 1 87.25 186 ALA A C 1
ATOM 1365 O O . ALA A 1 186 ? 12.648 4.547 12.336 1 87.25 186 ALA A O 1
ATOM 1366 N N . GLU A 1 187 ? 11.93 5.305 10.414 1 87.75 187 GLU A N 1
ATOM 1367 C CA . GLU A 1 187 ? 13.227 5.832 10.016 1 87.75 187 GLU A CA 1
ATOM 1368 C C . GLU A 1 187 ? 13.555 7.121 10.766 1 87.75 187 GLU A C 1
ATOM 1370 O O . GLU A 1 187 ? 14.695 7.578 10.766 1 87.75 187 GLU A O 1
ATOM 1375 N N . HIS A 1 188 ? 12.562 7.664 11.484 1 89.94 188 HIS A N 1
ATOM 1376 C CA . HIS A 1 188 ? 12.805 8.953 12.125 1 89.94 188 HIS A CA 1
ATOM 1377 C C . HIS A 1 188 ? 12.578 8.867 13.633 1 89.94 188 HIS A C 1
ATOM 1379 O O . HIS A 1 188 ? 12.438 9.891 14.305 1 89.94 188 HIS A O 1
ATOM 1385 N N . GLN A 1 189 ? 12.602 7.672 14.109 1 85.06 189 GLN A N 1
ATOM 1386 C CA . GLN A 1 189 ? 12.352 7.473 15.531 1 85.06 189 GLN A CA 1
ATOM 1387 C C . GLN A 1 189 ? 13.438 8.141 16.375 1 85.06 189 GLN A C 1
ATOM 1389 O O . GLN A 1 189 ? 13.164 8.625 17.484 1 85.06 189 GLN A O 1
ATOM 1394 N N . ASP A 1 190 ? 14.602 8.25 15.867 1 83.38 190 ASP A N 1
ATOM 1395 C CA . ASP A 1 190 ? 15.711 8.789 16.641 1 83.38 190 ASP A CA 1
ATOM 1396 C C . ASP A 1 190 ? 16.094 10.188 16.172 1 83.38 190 ASP A C 1
ATOM 1398 O O . ASP A 1 190 ? 17.172 10.695 16.5 1 83.38 190 ASP A O 1
ATOM 1402 N N . ARG A 1 191 ? 15.203 10.797 15.422 1 86.69 191 ARG A N 1
ATOM 1403 C CA . ARG A 1 191 ? 15.469 12.141 14.93 1 86.69 191 ARG A CA 1
ATOM 1404 C C . ARG A 1 191 ? 14.703 13.188 15.734 1 86.69 191 ARG A C 1
ATOM 1406 O O . ARG A 1 191 ? 13.836 12.852 16.547 1 86.69 191 ARG A O 1
ATOM 1413 N N . ALA A 1 192 ? 15.094 14.391 15.516 1 90.81 192 ALA A N 1
ATOM 1414 C CA . ALA A 1 192 ? 14.461 15.5 16.234 1 90.81 192 ALA A CA 1
ATOM 1415 C C . ALA A 1 192 ? 13.023 15.703 15.758 1 90.81 192 ALA A C 1
ATOM 1417 O O . ALA A 1 192 ? 12.133 15.977 16.562 1 90.81 192 ALA A O 1
ATOM 1418 N N . VAL A 1 193 ? 12.828 15.469 14.516 1 95.5 193 VAL A N 1
ATOM 1419 C CA . VAL A 1 193 ? 11.477 15.617 13.984 1 95.5 193 VAL A CA 1
ATOM 1420 C C . VAL A 1 193 ? 10.602 14.461 14.445 1 95.5 193 VAL A C 1
ATOM 1422 O O . VAL A 1 193 ? 11.008 13.297 14.375 1 95.5 193 VAL A O 1
ATOM 1425 N N . ARG A 1 194 ? 9.461 14.812 14.977 1 96.38 194 ARG A N 1
ATOM 1426 C CA . ARG A 1 194 ? 8.5 13.797 15.383 1 96.38 194 ARG A CA 1
ATOM 1427 C C . ARG A 1 194 ? 7.562 13.438 14.234 1 96.38 194 ARG A C 1
ATOM 1429 O O . ARG A 1 194 ? 6.844 14.305 13.719 1 96.38 194 ARG A O 1
ATOM 1436 N N . VAL A 1 195 ? 7.617 12.195 13.805 1 95.94 195 VAL A N 1
ATOM 1437 C CA . VAL A 1 195 ? 6.762 11.734 12.719 1 95.94 195 VAL A CA 1
ATOM 1438 C C . VAL A 1 195 ? 5.664 10.828 13.273 1 95.94 195 VAL A C 1
ATOM 1440 O O . VAL A 1 195 ? 5.945 9.766 13.82 1 95.94 195 VAL A O 1
ATOM 1443 N N . ASN A 1 196 ? 4.367 11.281 13.141 1 96.56 196 ASN A N 1
ATOM 1444 C CA . ASN A 1 196 ? 3.232 10.523 13.664 1 96.56 196 ASN A CA 1
ATOM 1445 C C . ASN A 1 196 ? 2.145 10.352 12.602 1 96.56 196 ASN A C 1
ATOM 1447 O O . ASN A 1 196 ? 2.152 11.039 11.578 1 96.56 196 ASN A O 1
ATOM 1451 N N . GLU A 1 197 ? 1.316 9.352 12.82 1 95.38 197 GLU A N 1
ATOM 1452 C CA . GLU A 1 197 ? 0.178 9.055 11.961 1 95.38 197 GLU A CA 1
ATOM 1453 C C . GLU A 1 197 ? -1.14 9.195 12.719 1 95.38 197 GLU A C 1
ATOM 1455 O O . GLU A 1 197 ? -1.272 8.711 13.844 1 95.38 197 GLU A O 1
ATOM 1460 N N . LEU A 1 198 ? -2.043 9.992 12.172 1 95.69 198 LEU A N 1
ATOM 1461 C CA . LEU A 1 198 ? -3.436 9.984 12.609 1 95.69 198 LEU A CA 1
ATOM 1462 C C . LEU A 1 198 ? -4.285 9.109 11.688 1 95.69 198 LEU A C 1
ATOM 1464 O O . LEU A 1 198 ? -4.5 9.453 10.523 1 95.69 198 LEU A O 1
ATOM 1468 N N . ARG A 1 199 ? -4.727 7.996 12.227 1 92.56 199 ARG A N 1
ATOM 1469 C CA . ARG A 1 199 ? -5.531 7.047 11.461 1 92.56 199 ARG A CA 1
ATOM 1470 C C . ARG A 1 199 ? -7.012 7.191 11.797 1 92.56 199 ARG A C 1
ATOM 1472 O O . ARG A 1 199 ? -7.438 6.875 12.906 1 92.56 199 ARG A O 1
ATOM 1479 N N . ILE A 1 200 ? -7.785 7.598 10.797 1 91.25 200 ILE A N 1
ATOM 1480 C CA . ILE A 1 200 ? -9.188 7.938 11.016 1 91.25 200 ILE A CA 1
ATOM 1481 C C . ILE A 1 200 ? -10.07 6.77 10.594 1 91.25 200 ILE A C 1
ATOM 1483 O O . ILE A 1 200 ? -10.031 6.336 9.438 1 91.25 200 ILE A O 1
ATOM 1487 N N . GLY A 1 201 ? -10.859 6.273 11.492 1 86.25 201 GLY A N 1
ATOM 1488 C CA . GLY A 1 201 ? -11.797 5.191 11.234 1 86.25 201 GLY A CA 1
ATOM 1489 C C . GLY A 1 201 ? -13.25 5.602 11.422 1 86.25 201 GLY A C 1
ATOM 1490 O O . GLY A 1 201 ? -14.102 4.77 11.734 1 86.25 201 GLY A O 1
ATOM 1491 N N . VAL A 1 202 ? -13.523 6.879 11.344 1 87.44 202 VAL A N 1
ATOM 1492 C CA . VAL A 1 202 ? -14.875 7.414 11.414 1 87.44 202 VAL A CA 1
ATOM 1493 C C . VAL A 1 202 ? -15.195 8.172 10.133 1 87.44 202 VAL A C 1
ATOM 1495 O O . VAL A 1 202 ? -14.305 8.445 9.32 1 87.44 202 VAL A O 1
ATOM 1498 N N . TYR A 1 203 ? -16.438 8.445 9.922 1 86.75 203 TYR A N 1
ATOM 1499 C CA . TYR A 1 203 ? -16.828 9.273 8.789 1 86.75 203 TYR A CA 1
ATOM 1500 C C . TYR A 1 203 ? -16.719 10.758 9.125 1 86.75 203 TYR A C 1
ATOM 1502 O O . TYR A 1 203 ? -17.516 11.281 9.906 1 86.75 203 TYR A O 1
ATOM 1510 N N . VAL A 1 204 ? -15.812 11.406 8.484 1 90.12 204 VAL A N 1
ATOM 1511 C CA . VAL A 1 204 ? -15.602 12.82 8.773 1 90.12 204 VAL A CA 1
ATOM 1512 C C . VAL A 1 204 ? -16.438 13.672 7.816 1 90.12 204 VAL A C 1
ATOM 1514 O O . VAL A 1 204 ? -16.422 13.445 6.602 1 90.12 204 VAL A O 1
ATOM 1517 N N . LYS A 1 205 ? -17.141 14.555 8.391 1 90.94 205 LYS A N 1
ATOM 1518 C CA . LYS A 1 205 ? -17.938 15.516 7.633 1 90.94 205 LYS A CA 1
ATOM 1519 C C . LYS A 1 205 ? -17.703 16.938 8.133 1 90.94 205 LYS A C 1
ATOM 1521 O O . LYS A 1 205 ? -17.266 17.141 9.273 1 90.94 205 LYS A O 1
ATOM 1526 N N . LYS A 1 206 ? -17.953 17.812 7.215 1 93.69 206 LYS A N 1
ATOM 1527 C CA . LYS A 1 206 ? -18 19.203 7.691 1 93.69 206 LYS A CA 1
ATOM 1528 C C . LYS A 1 206 ? -19.062 19.375 8.773 1 93.69 206 LYS A C 1
ATOM 1530 O O . LYS A 1 206 ? -20.094 18.703 8.742 1 93.69 206 LYS A O 1
ATOM 1535 N N . GLN A 1 207 ? -18.781 20.312 9.625 1 93 207 GLN A N 1
ATOM 1536 C CA . GLN A 1 207 ? -19.672 20.562 10.75 1 93 207 GLN A CA 1
ATOM 1537 C C . GLN A 1 207 ? -21.109 20.766 10.281 1 93 207 GLN A C 1
ATOM 1539 O O . GLN A 1 207 ? -22.047 20.203 10.859 1 93 207 GLN A O 1
ATOM 1544 N N . GLU A 1 208 ? -21.281 21.453 9.188 1 91.69 208 GLU A N 1
ATOM 1545 C CA . GLU A 1 208 ? -22.609 21.812 8.68 1 91.69 208 GLU A CA 1
ATOM 1546 C C . GLU A 1 208 ? -23.281 20.641 7.992 1 91.69 208 GLU A C 1
ATOM 1548 O O . GLU A 1 208 ? -24.484 20.672 7.73 1 91.69 208 GLU A O 1
ATOM 1553 N N . ASP A 1 209 ? -22.531 19.594 7.699 1 91.5 209 ASP A N 1
ATOM 1554 C CA . ASP A 1 209 ? -23.062 18.469 6.934 1 91.5 209 ASP A CA 1
ATOM 1555 C C . ASP A 1 209 ? -23.312 17.266 7.832 1 91.5 209 ASP A C 1
ATOM 1557 O O . ASP A 1 209 ? -23.703 16.203 7.352 1 91.5 209 ASP A O 1
ATOM 1561 N N . LEU A 1 210 ? -23.078 17.375 9.07 1 90.62 210 LEU A N 1
ATOM 1562 C CA . LEU A 1 210 ? -23.312 16.266 9.977 1 90.62 210 LEU A CA 1
ATOM 1563 C C . LEU A 1 210 ? -24.75 15.773 9.891 1 90.62 210 LEU A C 1
ATOM 1565 O O . LEU A 1 210 ? -25.688 16.594 9.812 1 90.62 210 LEU A O 1
ATOM 1569 N N . GLY A 1 211 ? -24.953 14.438 9.891 1 85.69 211 GLY A N 1
ATOM 1570 C CA . GLY A 1 211 ? -26.281 13.844 9.891 1 85.69 211 GLY A CA 1
ATOM 1571 C C . GLY A 1 211 ? -26.891 13.758 8.5 1 85.69 211 GLY A C 1
ATOM 1572 O O . GLY A 1 211 ? -28 13.25 8.344 1 85.69 211 GLY A O 1
ATOM 1573 N N . SER A 1 212 ? -26.297 14.234 7.406 1 79.69 212 SER A N 1
ATOM 1574 C CA . SER A 1 212 ? -26.891 14.344 6.078 1 79.69 212 SER A CA 1
ATOM 1575 C C . SER A 1 212 ? -26.906 13 5.363 1 79.69 212 SER A C 1
ATOM 1577 O O . SER A 1 212 ? -27.781 12.742 4.527 1 79.69 212 SER A O 1
ATOM 1579 N N . ALA A 1 213 ? -25.828 12.164 5.328 1 67.94 213 ALA A N 1
ATOM 1580 C CA . ALA A 1 213 ? -25.812 10.922 4.562 1 67.94 213 ALA A CA 1
ATOM 1581 C C . ALA A 1 213 ? -25.562 9.719 5.469 1 67.94 213 ALA A C 1
ATOM 1583 O O . ALA A 1 213 ? -24.906 9.844 6.508 1 67.94 213 ALA A O 1
ATOM 1584 N N . PRO A 1 214 ? -26.172 8.664 4.871 1 64.5 214 PRO A N 1
ATOM 1585 C CA . PRO A 1 214 ? -25.969 7.438 5.648 1 64.5 214 PRO A CA 1
ATOM 1586 C C . PRO A 1 214 ? -24.5 7.02 5.73 1 64.5 214 PRO A C 1
ATOM 1588 O O . PRO A 1 214 ? -23.734 7.285 4.805 1 64.5 214 PRO A O 1
ATOM 1591 N N . THR A 1 215 ? -24.188 6.688 6.941 1 67.88 215 THR A N 1
ATOM 1592 C CA . THR A 1 215 ? -22.859 6.141 7.191 1 67.88 215 THR A CA 1
ATOM 1593 C C . THR A 1 215 ? -22.906 4.617 7.219 1 67.88 215 THR A C 1
ATOM 1595 O O . THR A 1 215 ? -23.984 4.02 7.238 1 67.88 215 THR A O 1
ATOM 1598 N N . LEU A 1 216 ? -21.812 3.973 6.953 1 70.19 216 LEU A N 1
ATOM 1599 C CA . LEU A 1 216 ? -21.719 2.525 7.125 1 70.19 216 LEU A CA 1
ATOM 1600 C C . LEU A 1 216 ? -22.125 2.115 8.531 1 70.19 216 LEU A C 1
ATOM 1602 O O . LEU A 1 216 ? -21.844 2.832 9.5 1 70.19 216 LEU A O 1
ATOM 1606 N N . PRO A 1 217 ? -22.859 0.965 8.508 1 74.25 217 PRO A N 1
ATOM 1607 C CA . PRO A 1 217 ? -23.25 0.473 9.836 1 74.25 217 PRO A CA 1
ATOM 1608 C C . PRO A 1 217 ? -22.047 0.328 10.773 1 74.25 217 PRO A C 1
ATOM 1610 O O . PRO A 1 217 ? -21 -0.19 10.375 1 74.25 217 PRO A O 1
ATOM 1613 N N . GLY A 1 218 ? -22.188 0.938 11.93 1 76.69 218 GLY A N 1
ATOM 1614 C CA . GLY A 1 218 ? -21.172 0.741 12.953 1 76.69 218 GLY A CA 1
ATOM 1615 C C . GLY A 1 218 ? -20.078 1.801 12.93 1 76.69 218 GLY A C 1
ATOM 1616 O O . GLY A 1 218 ? -19.203 1.822 13.797 1 76.69 218 GLY A O 1
ATOM 1617 N N . ILE A 1 219 ? -20.188 2.668 11.945 1 81.69 219 ILE A N 1
ATOM 1618 C CA . ILE A 1 219 ? -19.188 3.736 11.883 1 81.69 219 ILE A CA 1
ATOM 1619 C C . ILE A 1 219 ? -19.859 5.074 12.203 1 81.69 219 ILE A C 1
ATOM 1621 O O . ILE A 1 219 ? -20.812 5.477 11.547 1 81.69 219 ILE A O 1
ATOM 1625 N N . ILE A 1 220 ? -19.344 5.734 13.164 1 86.69 220 ILE A N 1
ATOM 1626 C CA . ILE A 1 220 ? -19.938 6.996 13.586 1 86.69 220 ILE A CA 1
ATOM 1627 C C . ILE A 1 220 ? -19.438 8.125 12.695 1 86.69 220 ILE A C 1
ATOM 1629 O O . ILE A 1 220 ? -18.422 7.984 12.016 1 86.69 220 ILE A O 1
ATOM 1633 N N . GLU A 1 221 ? -20.141 9.266 12.758 1 89.19 221 GLU A N 1
ATOM 1634 C CA . GLU A 1 221 ? -19.719 10.5 12.102 1 89.19 221 GLU A CA 1
ATOM 1635 C C . GLU A 1 221 ? -18.953 11.398 13.07 1 89.19 221 GLU A C 1
ATOM 1637 O O . GLU A 1 221 ? -19.25 11.422 14.266 1 89.19 221 GLU A O 1
ATOM 1642 N N . ALA A 1 222 ? -18.062 12.047 12.562 1 91.56 222 ALA A N 1
ATOM 1643 C CA . ALA A 1 222 ? -17.344 13.062 13.328 1 91.56 222 ALA A CA 1
ATOM 1644 C C . ALA A 1 222 ? -17.172 14.344 12.516 1 91.56 222 ALA A C 1
ATOM 1646 O O . ALA A 1 222 ? -17.031 14.297 11.297 1 91.56 222 ALA A O 1
ATOM 1647 N N . SER A 1 223 ? -17.219 15.445 13.273 1 94.81 223 SER A N 1
ATOM 1648 C CA . SER A 1 223 ? -16.984 16.734 12.617 1 94.81 223 SER A CA 1
ATOM 1649 C C . SER A 1 223 ? -15.516 16.906 12.258 1 94.81 223 SER A C 1
ATOM 1651 O O . SER A 1 223 ? -14.633 16.531 13.039 1 94.81 223 SER A O 1
ATOM 1653 N N . HIS A 1 224 ? -15.305 17.578 11.094 1 95.44 224 HIS A N 1
ATOM 1654 C CA . HIS A 1 224 ? -13.93 17.922 10.734 1 95.44 224 HIS A CA 1
ATOM 1655 C C . HIS A 1 224 ? -13.258 18.75 11.82 1 95.44 224 HIS A C 1
ATOM 1657 O O . HIS A 1 224 ? -12.055 18.641 12.047 1 95.44 224 HIS A O 1
ATOM 1663 N N . LEU A 1 225 ? -14 19.516 12.656 1 96.31 225 LEU A N 1
ATOM 1664 C CA . LEU A 1 225 ? -13.453 20.344 13.734 1 96.31 225 LEU A CA 1
ATOM 1665 C C . LEU A 1 225 ? -12.93 19.469 14.867 1 96.31 225 LEU A C 1
ATOM 1667 O O . LEU A 1 225 ? -11.875 19.75 15.43 1 96.31 225 LEU A O 1
ATOM 1671 N N . GLN A 1 226 ? -13.641 18.422 15.109 1 95.69 226 GLN A N 1
ATOM 1672 C CA . GLN A 1 226 ? -13.219 17.484 16.141 1 95.69 226 GLN A CA 1
ATOM 1673 C C . GLN A 1 226 ? -11.953 16.734 15.742 1 95.69 226 GLN A C 1
ATOM 1675 O O . GLN A 1 226 ? -11.047 16.547 16.547 1 95.69 226 GLN A O 1
ATOM 1680 N N . ILE A 1 227 ? -11.914 16.359 14.484 1 95.19 227 ILE A N 1
ATOM 1681 C CA . ILE A 1 227 ? -10.711 15.711 13.977 1 95.19 227 ILE A CA 1
ATOM 1682 C C . ILE A 1 227 ? -9.539 16.688 14.031 1 95.19 227 ILE A C 1
ATOM 1684 O O . ILE A 1 227 ? -8.406 16.297 14.32 1 95.19 227 ILE A O 1
ATOM 1688 N N . GLY A 1 228 ? -9.844 17.953 13.742 1 96.75 228 GLY A N 1
ATOM 1689 C CA . GLY A 1 228 ? -8.82 19 13.82 1 96.75 228 GLY A CA 1
ATOM 1690 C C . GLY A 1 228 ? -8.195 19.109 15.195 1 96.75 228 GLY A C 1
ATOM 1691 O O . GLY A 1 228 ? -7 19.391 15.32 1 96.75 228 GLY A O 1
ATOM 1692 N N . VAL A 1 229 ? -8.977 18.938 16.25 1 95.88 229 VAL A N 1
ATOM 1693 C CA . VAL A 1 229 ? -8.484 18.984 17.625 1 95.88 229 VAL A CA 1
ATOM 1694 C C . VAL A 1 229 ? -7.43 17.906 17.844 1 95.88 229 VAL A C 1
ATOM 1696 O O . VAL A 1 229 ? -6.355 18.172 18.375 1 95.88 229 VAL A O 1
ATOM 1699 N N . VAL A 1 230 ? -7.742 16.734 17.359 1 95.75 230 VAL A N 1
ATOM 1700 C CA . VAL A 1 230 ? -6.828 15.609 17.516 1 95.75 230 VAL A CA 1
ATOM 1701 C C . VAL A 1 230 ? -5.562 15.844 16.703 1 95.75 230 VAL A C 1
ATOM 1703 O O . VAL A 1 230 ? -4.449 15.672 17.203 1 95.75 230 VAL A O 1
ATOM 1706 N N . ALA A 1 231 ? -5.746 16.312 15.484 1 96.12 231 ALA A N 1
ATOM 1707 C CA . ALA A 1 231 ? -4.605 16.562 14.602 1 96.12 231 ALA A CA 1
ATOM 1708 C C . ALA A 1 231 ? -3.67 17.609 15.195 1 96.12 231 ALA A C 1
ATOM 1710 O O . ALA A 1 231 ? -2.455 17.406 15.25 1 96.12 231 ALA A O 1
ATOM 1711 N N . ALA A 1 232 ? -4.207 18.734 15.695 1 95.31 232 ALA A N 1
ATOM 1712 C CA . ALA A 1 232 ? -3.408 19.797 16.297 1 95.31 232 ALA A CA 1
ATOM 1713 C C . ALA A 1 232 ? -2.717 19.312 17.578 1 95.31 232 ALA A C 1
ATOM 1715 O O . ALA A 1 232 ? -1.567 19.672 17.844 1 95.31 232 ALA A O 1
ATOM 1716 N N . GLY A 1 233 ? -3.441 18.484 18.297 1 94.44 233 GLY A N 1
ATOM 1717 C CA . GLY A 1 233 ? -2.875 17.938 19.516 1 94.44 233 GLY A CA 1
ATOM 1718 C C . GLY A 1 233 ? -1.679 17.031 19.266 1 94.44 233 GLY A C 1
ATOM 1719 O O . GLY A 1 233 ? -0.673 17.125 19.969 1 94.44 233 GLY A O 1
ATOM 1720 N N . ILE A 1 234 ? -1.763 16.188 18.266 1 94.81 234 ILE A N 1
ATOM 1721 C CA . ILE A 1 234 ? -0.666 15.289 17.906 1 94.81 234 ILE A CA 1
ATOM 1722 C C . ILE A 1 234 ? 0.567 16.109 17.531 1 94.81 234 ILE A C 1
ATOM 1724 O O . ILE A 1 234 ? 1.684 15.781 17.953 1 94.81 234 ILE A O 1
ATOM 1728 N N . MET A 1 235 ? 0.351 17.203 16.844 1 92.56 235 MET A N 1
ATOM 1729 C CA . MET A 1 235 ? 1.42 18.047 16.312 1 92.56 235 MET A CA 1
ATOM 1730 C C . MET A 1 235 ? 2.197 18.703 17.453 1 92.56 235 MET A C 1
ATOM 1732 O O . MET A 1 235 ? 3.41 18.891 17.344 1 92.56 235 MET A O 1
ATOM 1736 N N . THR A 1 236 ? 1.545 19.031 18.5 1 88.69 236 THR A N 1
ATOM 1737 C CA . THR A 1 236 ? 2.164 19.859 19.531 1 88.69 236 THR A CA 1
ATOM 1738 C C . THR A 1 236 ? 2.518 19.031 20.75 1 88.69 236 THR A C 1
ATOM 1740 O O . THR A 1 236 ? 3.121 19.547 21.703 1 88.69 236 THR A O 1
ATOM 1743 N N . CYS A 1 237 ? 2.164 17.766 20.75 1 88.38 237 CYS A N 1
ATOM 1744 C CA . CYS A 1 237 ? 2.484 16.906 21.891 1 88.38 237 CYS A CA 1
ATOM 1745 C C . CYS A 1 237 ? 3.924 16.422 21.812 1 88.38 237 CYS A C 1
ATOM 1747 O O . CYS A 1 237 ? 4.258 15.609 20.938 1 88.38 237 CYS A O 1
ATOM 1749 N N . PRO A 1 238 ? 4.773 16.812 22.672 1 86.81 238 PRO A N 1
ATOM 1750 C CA . PRO A 1 238 ? 6.199 16.5 22.562 1 86.81 238 PRO A CA 1
ATOM 1751 C C . PRO A 1 238 ? 6.504 15.023 22.828 1 86.81 238 PRO A C 1
ATOM 1753 O O . PRO A 1 238 ? 7.535 14.508 22.391 1 86.81 238 PRO A O 1
ATOM 1756 N N . ASP A 1 239 ? 5.602 14.344 23.453 1 88.56 239 ASP A N 1
ATOM 1757 C CA . ASP A 1 239 ? 5.875 12.969 23.859 1 88.56 239 ASP A CA 1
ATOM 1758 C C . ASP A 1 239 ? 5.449 11.984 22.766 1 88.56 239 ASP A C 1
ATOM 1760 O O . ASP A 1 239 ? 5.68 10.781 22.875 1 88.56 239 ASP A O 1
ATOM 1764 N N . LEU A 1 240 ? 4.879 12.562 21.719 1 92.31 240 LEU A N 1
ATOM 1765 C CA . LEU A 1 240 ? 4.422 11.688 20.641 1 92.31 240 LEU A CA 1
ATOM 1766 C C . LEU A 1 240 ? 5.406 11.703 19.484 1 92.31 240 LEU A C 1
ATOM 1768 O O . LEU A 1 240 ? 5.555 12.719 18.797 1 92.31 240 LEU A O 1
ATOM 1772 N N . SER A 1 241 ? 6.102 10.625 19.312 1 92.88 241 SER A N 1
ATOM 1773 C CA . SER A 1 241 ? 6.996 10.438 18.172 1 92.88 241 SER A CA 1
ATOM 1774 C C . SER A 1 241 ? 6.988 8.992 17.688 1 92.88 241 SER A C 1
ATOM 1776 O O . SER A 1 241 ? 7.105 8.07 18.5 1 92.88 241 SER A O 1
ATOM 1778 N N . GLY A 1 242 ? 6.777 8.898 16.438 1 92.88 242 GLY A N 1
ATOM 1779 C CA . GLY A 1 242 ? 6.766 7.566 15.852 1 92.88 242 GLY A CA 1
ATOM 1780 C C . GLY A 1 242 ? 5.5 6.789 16.156 1 92.88 242 GLY A C 1
ATOM 1781 O O . GLY A 1 242 ? 5.496 5.559 16.109 1 92.88 242 GLY A O 1
ATOM 1782 N N . GLN A 1 243 ? 4.363 7.457 16.453 1 93.62 243 GLN A N 1
ATOM 1783 C CA . GLN A 1 243 ? 3.176 6.777 16.953 1 93.62 243 GLN A CA 1
ATOM 1784 C C . GLN A 1 243 ? 2.039 6.836 15.945 1 93.62 243 GLN A C 1
ATOM 1786 O O . GLN A 1 243 ? 2.037 7.691 15.055 1 93.62 243 GLN A O 1
ATOM 1791 N N . ILE A 1 244 ? 1.166 5.855 16.062 1 93.56 244 ILE A N 1
ATOM 1792 C CA . ILE A 1 244 ? -0.124 5.867 15.391 1 93.56 244 ILE A CA 1
ATOM 1793 C C . ILE A 1 244 ? -1.229 6.219 16.391 1 93.56 244 ILE A C 1
ATOM 1795 O O . ILE A 1 244 ? -1.425 5.512 17.375 1 93.56 244 ILE A O 1
ATOM 1799 N N . VAL A 1 245 ? -1.85 7.34 16.172 1 94.88 245 VAL A N 1
ATOM 1800 C CA . VAL A 1 245 ? -3.062 7.664 16.922 1 94.88 245 VAL A CA 1
ATOM 1801 C C . VAL A 1 245 ? -4.289 7.266 16.109 1 94.88 245 VAL A C 1
ATOM 1803 O O . VAL A 1 245 ? -4.562 7.852 15.055 1 94.88 245 VAL A O 1
ATOM 1806 N N . ARG A 1 246 ? -5.012 6.32 16.641 1 93.31 246 ARG A N 1
ATOM 1807 C CA . ARG A 1 246 ? -6.199 5.824 15.938 1 93.31 246 ARG A CA 1
ATOM 1808 C C . ARG A 1 246 ? -7.469 6.438 16.531 1 93.31 246 ARG A C 1
ATOM 1810 O O . ARG A 1 246 ? -7.605 6.543 17.75 1 93.31 246 ARG A O 1
ATOM 1817 N N . ILE A 1 247 ? -8.328 6.844 15.617 1 92.5 247 ILE A N 1
ATOM 1818 C CA . ILE A 1 247 ? -9.672 7.266 16.016 1 92.5 247 ILE A CA 1
ATOM 1819 C C . ILE A 1 247 ? -10.719 6.41 15.305 1 92.5 247 ILE A C 1
ATOM 1821 O O . ILE A 1 247 ? -10.734 6.34 14.078 1 92.5 247 ILE A O 1
ATOM 1825 N N . ASP A 1 248 ? -11.453 5.762 16.031 1 89.44 248 ASP A N 1
ATOM 1826 C CA . ASP A 1 248 ? -12.547 4.973 15.477 1 89.44 248 ASP A CA 1
ATOM 1827 C C . ASP A 1 248 ? -13.805 5.098 16.328 1 89.44 248 ASP A C 1
ATOM 1829 O O . ASP A 1 248 ? -13.859 5.918 17.25 1 89.44 248 ASP A O 1
ATOM 1833 N N . SER A 1 249 ? -14.812 4.281 15.93 1 88 249 SER A N 1
ATOM 1834 C CA . SER A 1 249 ? -16.125 4.418 16.562 1 88 249 SER A CA 1
ATOM 1835 C C . SER A 1 249 ? -16.062 4.066 18.047 1 88 249 SER A C 1
ATOM 1837 O O . SER A 1 249 ? -16.891 4.527 18.828 1 88 249 SER A O 1
ATOM 1839 N N . TYR A 1 250 ? -15.023 3.318 18.438 1 90.06 250 TYR A N 1
ATOM 1840 C CA . TYR A 1 250 ? -14.977 2.812 19.812 1 90.06 250 TYR A CA 1
ATOM 1841 C C . TYR A 1 250 ? -14.203 3.764 20.719 1 90.06 250 TYR A C 1
ATOM 1843 O O . TYR A 1 250 ? -14.453 3.824 21.922 1 90.06 250 TYR A O 1
ATOM 1851 N N . ASN A 1 251 ? -13.32 4.555 20.156 1 92.75 251 ASN A N 1
ATOM 1852 C CA . ASN A 1 251 ? -12.453 5.332 21.031 1 92.75 251 ASN A CA 1
ATOM 1853 C C . ASN A 1 251 ? -12.492 6.816 20.688 1 92.75 251 ASN A C 1
ATOM 1855 O O . ASN A 1 251 ? -11.734 7.609 21.25 1 92.75 251 ASN A O 1
ATOM 1859 N N . PHE A 1 252 ? -13.281 7.199 19.812 1 91.62 252 PHE A N 1
ATOM 1860 C CA . PHE A 1 252 ? -13.328 8.562 19.297 1 91.62 252 PHE A CA 1
ATOM 1861 C C . PHE A 1 252 ? -13.414 9.57 20.422 1 91.62 252 PHE A C 1
ATOM 1863 O O . PHE A 1 252 ? -12.586 10.484 20.516 1 91.62 252 PHE A O 1
ATOM 1870 N N . HIS A 1 253 ? -14.273 9.375 21.344 1 90.62 253 HIS A N 1
ATOM 1871 C CA . HIS A 1 253 ? -14.5 10.336 22.422 1 90.62 253 HIS A CA 1
ATOM 1872 C C . HIS A 1 253 ? -13.32 10.375 23.391 1 90.62 253 HIS A C 1
ATOM 1874 O O . HIS A 1 253 ? -12.984 11.438 23.906 1 90.62 253 HIS A O 1
ATOM 1880 N N . GLN A 1 254 ? -12.766 9.258 23.547 1 92.12 254 GLN A N 1
ATOM 1881 C CA . GLN A 1 254 ? -11.594 9.195 24.422 1 92.12 254 GLN A CA 1
ATOM 1882 C C . GLN A 1 254 ? -10.43 9.977 23.828 1 92.12 254 GLN A C 1
ATOM 1884 O O . GLN A 1 254 ? -9.766 10.742 24.516 1 92.12 254 GLN A O 1
ATOM 1889 N N . GLN A 1 255 ? -10.203 9.828 22.562 1 92.31 255 GLN A N 1
ATOM 1890 C CA . GLN A 1 255 ? -9.109 10.523 21.906 1 92.31 255 GLN A CA 1
ATOM 1891 C C . GLN A 1 255 ? -9.367 12.031 21.844 1 92.31 255 GLN A C 1
ATOM 1893 O O . GLN A 1 255 ? -8.445 12.828 22.031 1 92.31 255 GLN A O 1
ATOM 1898 N N . LEU A 1 256 ? -10.578 12.375 21.594 1 93.12 256 LEU A N 1
ATOM 1899 C CA . LEU A 1 256 ? -10.938 13.789 21.562 1 93.12 256 LEU A CA 1
ATOM 1900 C C . LEU A 1 256 ? -10.672 14.445 22.906 1 93.12 256 LEU A C 1
ATOM 1902 O O . LEU A 1 256 ? -10.086 15.531 22.969 1 93.12 256 LEU A O 1
ATOM 1906 N N . ALA A 1 257 ? -11.031 13.781 23.953 1 91.75 257 ALA A N 1
ATOM 1907 C CA . ALA A 1 257 ? -10.82 14.305 25.297 1 91.75 257 ALA A CA 1
ATOM 1908 C C . ALA A 1 257 ? -9.328 14.43 25.609 1 91.75 257 ALA A C 1
ATOM 1910 O O . ALA A 1 257 ? -8.906 15.398 26.25 1 91.75 257 ALA A O 1
ATOM 1911 N N . ARG A 1 258 ? -8.617 13.531 25.156 1 90.12 258 ARG A N 1
ATOM 1912 C CA . ARG A 1 258 ? -7.176 13.5 25.391 1 90.12 258 ARG A CA 1
ATOM 1913 C C . ARG A 1 258 ? -6.5 14.742 24.828 1 90.12 258 ARG A C 1
ATOM 1915 O O . ARG A 1 258 ? -5.613 15.32 25.469 1 90.12 258 ARG A O 1
ATOM 1922 N N . PHE A 1 259 ? -6.98 15.242 23.672 1 90.12 259 PHE A N 1
ATOM 1923 C CA . PHE A 1 259 ? -6.242 16.297 22.984 1 90.12 259 PHE A CA 1
ATOM 1924 C C . PHE A 1 259 ? -6.969 17.641 23.109 1 90.12 259 PHE A C 1
ATOM 1926 O O . PHE A 1 259 ? -6.434 18.672 22.719 1 90.12 259 PHE A O 1
ATOM 1933 N N . GLN A 1 260 ? -8.188 17.641 23.547 1 82.06 260 GLN A N 1
ATOM 1934 C CA . GLN A 1 260 ? -8.906 18.875 23.797 1 82.06 260 GLN A CA 1
ATOM 1935 C C . GLN A 1 260 ? -8.281 19.641 24.953 1 82.06 260 GLN A C 1
ATOM 1937 O O . GLN A 1 260 ? -8.219 20.875 24.938 1 82.06 260 GLN A O 1
ATOM 1942 N N . ASP A 1 261 ? -7.883 18.938 25.891 1 63.75 261 ASP A N 1
ATOM 1943 C CA . ASP A 1 261 ? -7.27 19.547 27.078 1 63.75 261 ASP A CA 1
ATOM 1944 C C . ASP A 1 261 ? -5.922 20.172 26.719 1 63.75 261 ASP A C 1
ATOM 1946 O O . ASP A 1 261 ? -5.531 21.188 27.312 1 63.75 261 ASP A O 1
ATOM 1950 N N . HIS A 1 262 ? -5.352 19.656 25.797 1 55.78 262 HIS A N 1
ATOM 1951 C CA . HIS A 1 262 ? -4.031 20.141 25.406 1 55.78 262 HIS A CA 1
ATOM 1952 C C . HIS A 1 262 ? -4.129 21.453 24.641 1 55.78 262 HIS A C 1
ATOM 1954 O O . HIS A 1 262 ? -3.24 22.312 24.75 1 55.78 262 HIS A O 1
ATOM 1960 N N . ASN A 1 263 ? -5.238 21.609 23.859 1 52.94 263 ASN A N 1
ATOM 1961 C CA . ASN A 1 263 ? -5.375 22.797 23.031 1 52.94 263 ASN A CA 1
ATOM 1962 C C . ASN A 1 263 ? -6.039 23.953 23.781 1 52.94 263 ASN A C 1
ATOM 1964 O O . ASN A 1 263 ? -6.105 25.062 23.281 1 52.94 263 ASN A O 1
ATOM 1968 N N . GLN A 1 264 ? -6.828 23.734 24.875 1 43.88 264 GLN A N 1
ATOM 1969 C CA . GLN A 1 264 ? -7.492 24.781 25.625 1 43.88 264 GLN A CA 1
ATOM 1970 C C . GLN A 1 264 ? -6.5 25.547 26.5 1 43.88 264 GLN A C 1
ATOM 1972 O O . GLN A 1 264 ? -6.031 25.016 27.516 1 43.88 264 GLN A O 1
ATOM 1977 N N . VAL A 1 265 ? -5.551 26.109 25.859 1 36.62 265 VAL A N 1
ATOM 1978 C CA . VAL A 1 265 ? -4.938 27.125 26.703 1 36.62 265 VAL A CA 1
ATOM 1979 C C . VAL A 1 265 ? -5.855 28.344 26.797 1 36.62 265 VAL A C 1
ATOM 1981 O O . VAL A 1 265 ? -6.535 28.688 25.828 1 36.62 265 VAL A O 1
ATOM 1984 N N . MET B 1 1 ? 1.374 -49.438 -13.039 1 31 1 MET B N 1
ATOM 1985 C CA . MET B 1 1 ? 1.764 -48.5 -11.992 1 31 1 MET B CA 1
ATOM 1986 C C . MET B 1 1 ? 0.78 -47.344 -11.906 1 31 1 MET B C 1
ATOM 1988 O O . MET B 1 1 ? 0.465 -46.719 -12.922 1 31 1 MET B O 1
ATOM 1992 N N . ALA B 1 2 ? -0.133 -47.469 -11.094 1 38.81 2 ALA B N 1
ATOM 1993 C CA . ALA B 1 2 ? -1.346 -46.688 -10.992 1 38.81 2 ALA B CA 1
ATOM 1994 C C . ALA B 1 2 ? -1.021 -45.188 -11.094 1 38.81 2 ALA B C 1
ATOM 1996 O O . ALA B 1 2 ? -0.202 -44.656 -10.328 1 38.81 2 ALA B O 1
ATOM 1997 N N . SER B 1 3 ? -0.906 -44.5 -12.203 1 41.59 3 SER B N 1
ATOM 1998 C CA . SER B 1 3 ? -0.511 -43.125 -12.469 1 41.59 3 SER B CA 1
ATOM 1999 C C . SER B 1 3 ? -1.149 -42.156 -11.469 1 41.59 3 SER B C 1
ATOM 2001 O O . SER B 1 3 ? -2.375 -42.094 -11.383 1 41.59 3 SER B O 1
ATOM 2003 N N . ASN B 1 4 ? -0.789 -42.219 -10.195 1 41.84 4 ASN B N 1
ATOM 2004 C CA . ASN B 1 4 ? -1.329 -41.375 -9.133 1 41.84 4 ASN B CA 1
ATOM 2005 C C . ASN B 1 4 ? -1.552 -39.938 -9.602 1 41.84 4 ASN B C 1
ATOM 2007 O O . ASN B 1 4 ? -0.612 -39.156 -9.641 1 41.84 4 ASN B O 1
ATOM 2011 N N . LYS B 1 5 ? -2.668 -39.719 -10.461 1 58 5 LYS B N 1
ATOM 2012 C CA . LYS B 1 5 ? -3.145 -38.5 -11.094 1 58 5 LYS B CA 1
ATOM 2013 C C . LYS B 1 5 ? -3.336 -37.375 -10.07 1 58 5 LYS B C 1
ATOM 2015 O O . LYS B 1 5 ? -4 -37.594 -9.047 1 58 5 LYS B O 1
ATOM 2020 N N . THR B 1 6 ? -2.416 -36.375 -9.984 1 73.25 6 THR B N 1
ATOM 2021 C CA . THR B 1 6 ? -2.576 -35.25 -9.094 1 73.25 6 THR B CA 1
ATOM 2022 C C . THR B 1 6 ? -3.65 -34.312 -9.617 1 73.25 6 THR B C 1
ATOM 2024 O O . THR B 1 6 ? -4.098 -34.438 -10.758 1 73.25 6 THR B O 1
ATOM 2027 N N . GLU B 1 7 ? -4.316 -33.562 -8.812 1 84 7 GLU B N 1
ATOM 2028 C CA . GLU B 1 7 ? -5.293 -32.562 -9.188 1 84 7 GLU B CA 1
ATOM 2029 C C . GLU B 1 7 ? -4.727 -31.594 -10.242 1 84 7 GLU B C 1
ATOM 2031 O O . GLU B 1 7 ? -5.48 -30.891 -10.922 1 84 7 GLU B O 1
ATOM 2036 N N . LEU B 1 8 ? -3.461 -31.766 -10.555 1 89.88 8 LEU B N 1
ATOM 2037 C CA . LEU B 1 8 ? -2.783 -30.844 -11.453 1 89.88 8 LEU B CA 1
ATOM 2038 C C . LEU B 1 8 ? -2.65 -31.438 -12.852 1 89.88 8 LEU B C 1
ATOM 2040 O O . LEU B 1 8 ? -2.354 -30.734 -13.812 1 89.88 8 LEU B O 1
ATOM 2044 N N . GLU B 1 9 ? -2.844 -32.719 -12.867 1 88.12 9 GLU B N 1
ATOM 2045 C CA . GLU B 1 9 ? -2.652 -33.375 -14.156 1 88.12 9 GLU B CA 1
ATOM 2046 C C . GLU B 1 9 ? -3.59 -32.812 -15.211 1 88.12 9 GLU B C 1
ATOM 2048 O O . GLU B 1 9 ? -4.797 -32.688 -14.984 1 88.12 9 GLU B O 1
ATOM 2053 N N . GLY B 1 10 ? -2.99 -32.344 -16.281 1 85.31 10 GLY B N 1
ATOM 2054 C CA . GLY B 1 10 ? -3.76 -31.828 -17.406 1 85.31 10 GLY B CA 1
ATOM 2055 C C . GLY B 1 10 ? -4.156 -30.375 -17.234 1 85.31 10 GLY B C 1
ATOM 2056 O O . GLY B 1 10 ? -4.766 -29.797 -18.125 1 85.31 10 GLY B O 1
ATOM 2057 N N . LYS B 1 11 ? -3.908 -29.828 -16.125 1 91.94 11 LYS B N 1
ATOM 2058 C CA . LYS B 1 11 ? -4.242 -28.438 -15.883 1 91.94 11 LYS B CA 1
ATOM 2059 C C . LYS B 1 11 ? -3.164 -27.5 -16.438 1 91.94 11 LYS B C 1
ATOM 2061 O O . LYS B 1 11 ? -1.99 -27.875 -16.5 1 91.94 11 LYS B O 1
ATOM 2066 N N . VAL B 1 12 ? -3.602 -26.359 -16.844 1 95.38 12 VAL B N 1
ATOM 2067 C CA . VAL B 1 12 ? -2.682 -25.328 -17.297 1 95.38 12 VAL B CA 1
ATOM 2068 C C . VAL B 1 12 ? -2.512 -24.266 -16.203 1 95.38 12 VAL B C 1
ATOM 2070 O O . VAL B 1 12 ? -3.49 -23.672 -15.766 1 95.38 12 VAL B O 1
ATOM 2073 N N . VAL B 1 13 ? -1.255 -24.047 -15.797 1 96.81 13 VAL B N 1
ATOM 2074 C CA . VAL B 1 13 ? -0.96 -23.078 -14.742 1 96.81 13 VAL B CA 1
ATOM 2075 C C . VAL B 1 13 ? -0.052 -21.984 -15.297 1 96.81 13 VAL B C 1
ATOM 2077 O O . VAL B 1 13 ? 1.02 -22.266 -15.836 1 96.81 13 VAL B O 1
ATOM 2080 N N . LEU B 1 14 ? -0.543 -20.75 -15.242 1 97.88 14 LEU B N 1
ATOM 2081 C CA . LEU B 1 14 ? 0.276 -19.594 -15.562 1 97.88 14 LEU B CA 1
ATOM 2082 C C . LEU B 1 14 ? 1.024 -19.094 -14.328 1 97.88 14 LEU B C 1
ATOM 2084 O O . LEU B 1 14 ? 0.406 -18.719 -13.328 1 97.88 14 LEU B O 1
ATOM 2088 N N . VAL B 1 15 ? 2.354 -19.125 -14.375 1 98.38 15 VAL B N 1
ATOM 2089 C CA . VAL B 1 15 ? 3.168 -18.672 -13.25 1 98.38 15 VAL B CA 1
ATOM 2090 C C . VAL B 1 15 ? 3.887 -17.375 -13.617 1 98.38 15 VAL B C 1
ATOM 2092 O O . VAL B 1 15 ? 4.914 -17.406 -14.305 1 98.38 15 VAL B O 1
ATOM 2095 N N . LEU B 1 16 ? 3.322 -16.297 -13.148 1 97.81 16 LEU B N 1
ATOM 2096 C CA . LEU B 1 16 ? 3.988 -15 -13.273 1 97.81 16 LEU B CA 1
ATOM 2097 C C . LEU B 1 16 ? 5.109 -14.867 -12.25 1 97.81 16 LEU B C 1
ATOM 2099 O O . LEU B 1 16 ? 4.887 -15.055 -11.055 1 97.81 16 LEU B O 1
ATOM 2103 N N . GLY B 1 17 ? 6.312 -14.547 -12.742 1 96 17 GLY B N 1
ATOM 2104 C CA . GLY B 1 17 ? 7.473 -14.57 -11.867 1 96 17 GLY B CA 1
ATOM 2105 C C . GLY B 1 17 ? 8.047 -15.953 -11.664 1 96 17 GLY B C 1
ATOM 2106 O O . GLY B 1 17 ? 8.727 -16.219 -10.672 1 96 17 GLY B O 1
ATOM 2107 N N . GLY B 1 18 ? 7.801 -16.859 -12.562 1 97.19 18 GLY B N 1
ATOM 2108 C CA . GLY B 1 18 ? 8.18 -18.25 -12.422 1 97.19 18 GLY B CA 1
ATOM 2109 C C . GLY B 1 18 ? 9.68 -18.469 -12.547 1 97.19 18 GLY B C 1
ATOM 2110 O O . GLY B 1 18 ? 10.188 -19.516 -12.148 1 97.19 18 GLY B O 1
ATOM 2111 N N . ALA B 1 19 ? 10.367 -17.484 -13.117 1 95.44 19 ALA B N 1
ATOM 2112 C CA . ALA B 1 19 ? 11.812 -17.625 -13.281 1 95.44 19 ALA B CA 1
ATOM 2113 C C . ALA B 1 19 ? 12.555 -17.078 -12.062 1 95.44 19 ALA B C 1
ATOM 2115 O O . ALA B 1 19 ? 13.781 -17.141 -12 1 95.44 19 ALA B O 1
ATOM 2116 N N . GLY B 1 20 ? 11.883 -16.562 -11.109 1 93.75 20 GLY B N 1
ATOM 2117 C CA . GLY B 1 20 ? 12.477 -16.062 -9.883 1 93.75 20 GLY B CA 1
ATOM 2118 C C . GLY B 1 20 ? 12.695 -17.141 -8.836 1 93.75 20 GLY B C 1
ATOM 2119 O O . GLY B 1 20 ? 12.375 -18.297 -9.07 1 93.75 20 GLY B O 1
ATOM 2120 N N . VAL B 1 21 ? 13.141 -16.766 -7.688 1 91.88 21 VAL B N 1
ATOM 2121 C CA . VAL B 1 21 ? 13.492 -17.719 -6.645 1 91.88 21 VAL B CA 1
ATOM 2122 C C . VAL B 1 21 ? 12.242 -18.422 -6.145 1 91.88 21 VAL B C 1
ATOM 2124 O O . VAL B 1 21 ? 12.133 -19.656 -6.246 1 91.88 21 VAL B O 1
ATOM 2127 N N . VAL B 1 22 ? 11.273 -17.656 -5.73 1 92.88 22 VAL B N 1
ATOM 2128 C CA . VAL B 1 22 ? 10.062 -18.25 -5.18 1 92.88 22 VAL B CA 1
ATOM 2129 C C . VAL B 1 22 ? 9.281 -18.953 -6.293 1 92.88 22 VAL B C 1
ATOM 2131 O O . VAL B 1 22 ? 8.875 -20.109 -6.145 1 92.88 22 VAL B O 1
ATOM 2134 N N . GLY B 1 23 ? 9.164 -18.312 -7.422 1 96 23 GLY B N 1
ATOM 2135 C CA . GLY B 1 23 ? 8.398 -18.844 -8.539 1 96 23 GLY B CA 1
ATOM 2136 C C . GLY B 1 23 ? 8.953 -20.141 -9.078 1 96 23 GLY B C 1
ATOM 2137 O O . GLY B 1 23 ? 8.195 -21.031 -9.469 1 96 23 GLY B O 1
ATOM 2138 N N . SER B 1 24 ? 10.266 -20.281 -9.055 1 96.94 24 SER B N 1
ATOM 2139 C CA . SER B 1 24 ? 10.891 -21.469 -9.617 1 96.94 24 SER B CA 1
ATOM 2140 C C . SER B 1 24 ? 10.555 -22.703 -8.797 1 96.94 24 SER B C 1
ATOM 2142 O O . SER B 1 24 ? 10.438 -23.812 -9.336 1 96.94 24 SER B O 1
ATOM 2144 N N . GLY B 1 25 ? 10.422 -22.516 -7.477 1 96.75 25 GLY B N 1
ATOM 2145 C CA . GLY B 1 25 ? 9.992 -23.609 -6.629 1 96.75 25 GLY B CA 1
ATOM 2146 C C . GLY B 1 25 ? 8.586 -24.094 -6.938 1 96.75 25 GLY B C 1
ATOM 2147 O O . GLY B 1 25 ? 8.32 -25.297 -6.949 1 96.75 25 GLY B O 1
ATOM 2148 N N . ALA B 1 26 ? 7.742 -23.141 -7.211 1 96.88 26 ALA B N 1
ATOM 2149 C CA . ALA B 1 26 ? 6.375 -23.5 -7.586 1 96.88 26 ALA B CA 1
ATOM 2150 C C . ALA B 1 26 ? 6.344 -24.219 -8.93 1 96.88 26 ALA B C 1
ATOM 2152 O O . ALA B 1 26 ? 5.656 -25.234 -9.086 1 96.88 26 ALA B O 1
ATOM 2153 N N . VAL B 1 27 ? 7.105 -23.672 -9.875 1 97.5 27 VAL B N 1
ATOM 2154 C CA . VAL B 1 27 ? 7.168 -24.297 -11.195 1 97.5 27 VAL B CA 1
ATOM 2155 C C . VAL B 1 27 ? 7.602 -25.75 -11.062 1 97.5 27 VAL B C 1
ATOM 2157 O O . VAL B 1 27 ? 6.984 -26.641 -11.656 1 97.5 27 VAL B O 1
ATOM 2160 N N . TYR B 1 28 ? 8.578 -26.016 -10.266 1 96.62 28 TYR B N 1
ATOM 2161 C CA . TYR B 1 28 ? 9.094 -27.344 -10.023 1 96.62 28 TYR B CA 1
ATOM 2162 C C . TYR B 1 28 ? 7.992 -28.281 -9.516 1 96.62 28 TYR B C 1
ATOM 2164 O O . TYR B 1 28 ? 7.773 -29.359 -10.078 1 96.62 28 TYR B O 1
ATOM 2172 N N . GLN B 1 29 ? 7.301 -27.859 -8.508 1 95.38 29 GLN B N 1
ATOM 2173 C CA . GLN B 1 29 ? 6.285 -28.703 -7.887 1 95.38 29 GLN B CA 1
ATOM 2174 C C . GLN B 1 29 ? 5.105 -28.922 -8.828 1 95.38 29 GLN B C 1
ATOM 2176 O O . GLN B 1 29 ? 4.527 -30.016 -8.859 1 95.38 29 GLN B O 1
ATOM 2181 N N . LEU B 1 30 ? 4.73 -27.938 -9.609 1 95.75 30 LEU B N 1
ATOM 2182 C CA . LEU B 1 30 ? 3.607 -28.047 -10.539 1 95.75 30 LEU B CA 1
ATOM 2183 C C . LEU B 1 30 ? 3.93 -29.016 -11.664 1 95.75 30 LEU B C 1
ATOM 2185 O O . LEU B 1 30 ? 3.074 -29.812 -12.07 1 95.75 30 LEU B O 1
ATOM 2189 N N . LEU B 1 31 ? 5.137 -28.969 -12.141 1 95 31 LEU B N 1
ATOM 2190 C CA . LEU B 1 31 ? 5.566 -29.906 -13.172 1 95 31 LEU B CA 1
ATOM 2191 C C . LEU B 1 31 ? 5.582 -31.344 -12.641 1 95 31 LEU B C 1
ATOM 2193 O O . LEU B 1 31 ? 5.137 -32.25 -13.32 1 95 31 LEU B O 1
ATOM 2197 N N . ARG B 1 32 ? 6.043 -31.5 -11.445 1 92.44 32 ARG B N 1
ATOM 2198 C CA . ARG B 1 32 ? 6.043 -32.812 -10.812 1 92.44 32 ARG B CA 1
ATOM 2199 C C . ARG B 1 32 ? 4.625 -33.344 -10.68 1 92.44 32 ARG B C 1
ATOM 2201 O O . ARG B 1 32 ? 4.41 -34.562 -10.742 1 92.44 32 ARG B O 1
ATOM 2208 N N . GLY B 1 33 ? 3.746 -32.438 -10.531 1 91.25 33 GLY B N 1
ATOM 2209 C CA . GLY B 1 33 ? 2.352 -32.844 -10.383 1 91.25 33 GLY B CA 1
ATOM 2210 C C . GLY B 1 33 ? 1.659 -33.094 -11.703 1 91.25 33 GLY B C 1
ATOM 2211 O O . GLY B 1 33 ? 0.495 -33.5 -11.734 1 91.25 33 GLY B O 1
ATOM 2212 N N . GLY B 1 34 ? 2.344 -32.781 -12.82 1 91.38 34 GLY B N 1
ATOM 2213 C CA . GLY B 1 34 ? 1.817 -33.125 -14.125 1 91.38 34 GLY B CA 1
ATOM 2214 C C . GLY B 1 34 ? 1.174 -31.984 -14.859 1 91.38 34 GLY B C 1
ATOM 2215 O O . GLY B 1 34 ? 0.575 -32.156 -15.922 1 91.38 34 GLY B O 1
ATOM 2216 N N . ALA B 1 35 ? 1.288 -30.812 -14.375 1 93.44 35 ALA B N 1
ATOM 2217 C CA . ALA B 1 35 ? 0.646 -29.641 -14.984 1 93.44 35 ALA B CA 1
ATOM 2218 C C . ALA B 1 35 ? 1.427 -29.156 -16.203 1 93.44 35 ALA B C 1
ATOM 2220 O O . ALA B 1 35 ? 2.623 -29.438 -16.328 1 93.44 35 ALA B O 1
ATOM 2221 N N . THR B 1 36 ? 0.685 -28.562 -17.109 1 95.12 36 THR B N 1
ATOM 2222 C CA . THR B 1 36 ? 1.342 -27.672 -18.062 1 95.12 36 THR B CA 1
ATOM 2223 C C . THR B 1 36 ? 1.608 -26.312 -17.438 1 95.12 36 THR B C 1
ATOM 2225 O O . THR B 1 36 ? 0.673 -25.594 -17.078 1 95.12 36 THR B O 1
ATOM 2228 N N . VAL B 1 37 ? 2.869 -25.969 -17.312 1 96.69 37 VAL B N 1
ATOM 2229 C CA . VAL B 1 37 ? 3.246 -24.75 -16.625 1 96.69 37 VAL B CA 1
ATOM 2230 C C . VAL B 1 37 ? 3.756 -23.719 -17.625 1 96.69 37 VAL B C 1
ATOM 2232 O O . VAL B 1 37 ? 4.719 -23.969 -18.344 1 96.69 37 VAL B O 1
ATOM 2235 N N . VAL B 1 38 ? 3.09 -22.578 -17.703 1 97.56 38 VAL B N 1
ATOM 2236 C CA . VAL B 1 38 ? 3.461 -21.484 -18.609 1 97.56 38 VAL B CA 1
ATOM 2237 C C . VAL B 1 38 ? 4.188 -20.391 -17.812 1 97.56 38 VAL B C 1
ATOM 2239 O O . VAL B 1 38 ? 3.66 -19.875 -16.828 1 97.56 38 VAL B O 1
ATOM 2242 N N . VAL B 1 39 ? 5.414 -20.047 -18.234 1 98.44 39 VAL B N 1
ATOM 2243 C CA . VAL B 1 39 ? 6.238 -19.062 -17.547 1 98.44 39 VAL B CA 1
ATOM 2244 C C . VAL B 1 39 ? 6.656 -17.969 -18.531 1 98.44 39 VAL B C 1
ATOM 2246 O O . VAL B 1 39 ? 7.547 -18.172 -19.359 1 98.44 39 VAL B O 1
ATOM 2249 N N . PRO B 1 40 ? 6.051 -16.828 -18.438 1 98.25 40 PRO B N 1
ATOM 2250 C CA . PRO B 1 40 ? 6.543 -15.695 -19.203 1 98.25 40 PRO B CA 1
ATOM 2251 C C . PRO B 1 40 ? 7.656 -14.93 -18.5 1 98.25 40 PRO B C 1
ATOM 2253 O O . PRO B 1 40 ? 7.719 -14.93 -17.266 1 98.25 40 PRO B O 1
ATOM 2256 N N . SER B 1 41 ? 8.523 -14.344 -19.234 1 97.38 41 SER B N 1
ATOM 2257 C CA . SER B 1 41 ? 9.562 -13.453 -18.719 1 97.38 41 SER B CA 1
ATOM 2258 C C . SER B 1 41 ? 10.055 -12.492 -19.797 1 97.38 41 SER B C 1
ATOM 2260 O O . SER B 1 41 ? 10.094 -12.844 -20.969 1 97.38 41 SER B O 1
ATOM 2262 N N . ARG B 1 42 ? 10.43 -11.367 -19.344 1 94.81 42 ARG B N 1
ATOM 2263 C CA . ARG B 1 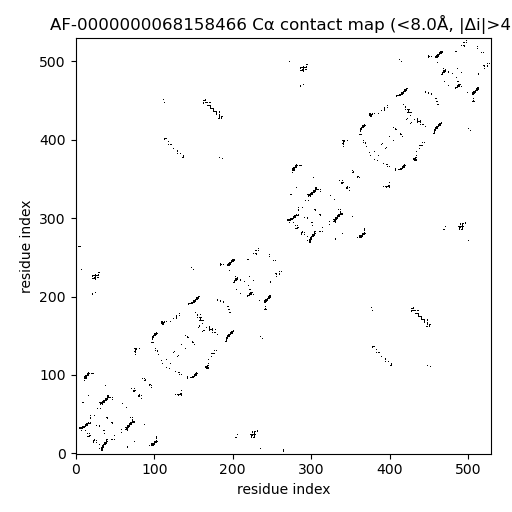42 ? 11.039 -10.398 -20.25 1 94.81 42 ARG B CA 1
ATOM 2264 C C . ARG B 1 42 ? 12.469 -10.781 -20.594 1 94.81 42 ARG B C 1
ATOM 2266 O O . ARG B 1 42 ? 13.062 -10.242 -21.531 1 94.81 42 ARG B O 1
ATOM 2273 N N . SER B 1 43 ? 13.031 -11.641 -19.812 1 96.31 43 SER B N 1
ATOM 2274 C CA . SER B 1 43 ? 14.422 -12.047 -19.969 1 96.31 43 SER B CA 1
ATOM 2275 C C . SER B 1 43 ? 14.531 -13.477 -20.484 1 96.31 43 SER B C 1
ATOM 2277 O O . SER B 1 43 ? 14.258 -14.43 -19.75 1 96.31 43 SER B O 1
ATOM 2279 N N . GLN B 1 44 ? 15.055 -13.555 -21.703 1 97.38 44 GLN B N 1
ATOM 2280 C CA . GLN B 1 44 ? 15.297 -14.891 -22.234 1 97.38 44 GLN B CA 1
ATOM 2281 C C . GLN B 1 44 ? 16.344 -15.641 -21.406 1 97.38 44 GLN B C 1
ATOM 2283 O O . GLN B 1 44 ? 16.219 -16.844 -21.203 1 97.38 44 GLN B O 1
ATOM 2288 N N . ALA B 1 45 ? 17.281 -14.906 -20.938 1 97.81 45 ALA B N 1
ATOM 2289 C CA . ALA B 1 45 ? 18.344 -15.5 -20.125 1 97.81 45 ALA B CA 1
ATOM 2290 C C . ALA B 1 45 ? 17.781 -16.156 -18.875 1 97.81 45 ALA B C 1
ATOM 2292 O O . ALA B 1 45 ? 18.219 -17.234 -18.469 1 97.81 45 ALA B O 1
ATOM 2293 N N . ARG B 1 46 ? 16.812 -15.578 -18.25 1 96.75 46 ARG B N 1
ATOM 2294 C CA . ARG B 1 46 ? 16.203 -16.125 -17.047 1 96.75 46 ARG B CA 1
ATOM 2295 C C . ARG B 1 46 ? 15.383 -17.375 -17.375 1 96.75 46 ARG B C 1
ATOM 2297 O O . ARG B 1 46 ? 15.367 -18.328 -16.594 1 96.75 46 ARG B O 1
ATOM 2304 N N . LEU B 1 47 ? 14.719 -17.375 -18.531 1 98.25 47 LEU B N 1
ATOM 2305 C CA . LEU B 1 47 ? 13.961 -18.547 -18.953 1 98.25 47 LEU B CA 1
ATOM 2306 C C . LEU B 1 47 ? 14.898 -19.719 -19.234 1 98.25 47 LEU B C 1
ATOM 2308 O O . LEU B 1 47 ? 14.617 -20.844 -18.828 1 98.25 47 LEU B O 1
ATOM 2312 N N . ASP B 1 48 ? 16.016 -19.391 -19.875 1 98.06 48 ASP B N 1
ATOM 2313 C CA . ASP B 1 48 ? 17 -20.438 -20.172 1 98.06 48 ASP B CA 1
ATOM 2314 C C . ASP B 1 48 ? 17.578 -21.031 -18.891 1 98.06 48 ASP B C 1
ATOM 2316 O O . ASP B 1 48 ? 17.75 -22.25 -18.781 1 98.06 48 ASP B O 1
ATOM 2320 N N . THR B 1 49 ? 17.844 -20.156 -17.984 1 97.38 49 THR B N 1
ATOM 2321 C CA . THR B 1 49 ? 18.359 -20.609 -16.688 1 97.38 49 THR B CA 1
ATOM 2322 C C . THR B 1 49 ? 17.359 -21.5 -15.977 1 97.38 49 THR B C 1
ATOM 2324 O O . THR B 1 49 ? 17.719 -22.547 -15.438 1 97.38 49 THR B O 1
ATOM 2327 N N . LEU B 1 50 ? 16.125 -21.141 -15.984 1 97.56 50 LEU B N 1
ATOM 2328 C CA . LEU B 1 50 ? 15.07 -21.953 -15.375 1 97.56 50 LEU B CA 1
ATOM 2329 C C . LEU B 1 50 ? 14.969 -23.312 -16.047 1 97.56 50 LEU B C 1
ATOM 2331 O O . LEU B 1 50 ? 14.93 -24.344 -15.367 1 97.56 50 LEU B O 1
ATOM 2335 N N . GLN B 1 51 ? 14.914 -23.344 -17.344 1 96.88 51 GLN B N 1
ATOM 2336 C CA . GLN B 1 51 ? 14.797 -24.578 -18.109 1 96.88 51 GLN B CA 1
ATOM 2337 C C . GLN B 1 51 ? 15.969 -25.516 -17.812 1 96.88 51 GLN B C 1
ATOM 2339 O O . GLN B 1 51 ? 15.773 -26.719 -17.594 1 96.88 51 GLN B O 1
ATOM 2344 N N . ALA B 1 52 ? 17.141 -24.953 -17.812 1 96.44 52 ALA B N 1
ATOM 2345 C CA . ALA B 1 52 ? 18.328 -25.75 -17.547 1 96.44 52 ALA B CA 1
ATOM 2346 C C . ALA B 1 52 ? 18.281 -26.344 -16.141 1 96.44 52 ALA B C 1
ATOM 2348 O O . ALA B 1 52 ? 18.562 -27.531 -15.945 1 96.44 52 ALA B O 1
ATOM 2349 N N . TRP B 1 53 ? 17.906 -25.516 -15.242 1 96.12 53 TRP B N 1
ATOM 2350 C CA . TRP B 1 53 ? 17.828 -25.969 -13.859 1 96.12 53 TRP B CA 1
ATOM 2351 C C . TRP B 1 53 ? 16.812 -27.094 -13.711 1 96.12 53 TRP B C 1
ATOM 2353 O O . TRP B 1 53 ? 17.094 -28.109 -13.086 1 96.12 53 TRP B O 1
ATOM 2363 N N . LEU B 1 54 ? 15.656 -26.984 -14.32 1 95.88 54 LEU B N 1
ATOM 2364 C CA . LEU B 1 54 ? 14.586 -27.969 -14.227 1 95.88 54 LEU B CA 1
ATOM 2365 C C . LEU B 1 54 ? 14.992 -29.266 -14.906 1 95.88 54 LEU B C 1
ATOM 2367 O O . LEU B 1 54 ? 14.672 -30.359 -14.422 1 95.88 54 LEU B O 1
ATOM 2371 N N . THR B 1 55 ? 15.641 -29.172 -16.031 1 92.81 55 THR B N 1
ATOM 2372 C CA . THR B 1 55 ? 16.109 -30.344 -16.75 1 92.81 55 THR B CA 1
ATOM 2373 C C . THR B 1 55 ? 17.016 -31.188 -15.859 1 92.81 55 THR B C 1
ATOM 2375 O O . THR B 1 55 ? 16.953 -32.406 -15.883 1 92.81 55 THR B O 1
ATOM 2378 N N . HIS B 1 56 ? 17.719 -30.5 -15.039 1 92.38 56 HIS B N 1
ATOM 2379 C CA . HIS B 1 56 ? 18.719 -31.188 -14.211 1 92.38 56 HIS B CA 1
ATOM 2380 C C . HIS B 1 56 ? 18.094 -31.719 -12.93 1 92.38 56 HIS B C 1
ATOM 2382 O O . HIS B 1 56 ? 18.531 -32.75 -12.383 1 92.38 56 HIS B O 1
ATOM 2388 N N . HIS B 1 57 ? 17.016 -31.094 -12.5 1 92.12 57 HIS B N 1
ATOM 2389 C CA . HIS B 1 57 ? 16.594 -31.375 -11.125 1 92.12 57 HIS B CA 1
ATOM 2390 C C . HIS B 1 57 ? 15.258 -32.094 -11.094 1 92.12 57 HIS B C 1
ATOM 2392 O O . HIS B 1 57 ? 14.891 -32.688 -10.07 1 92.12 57 HIS B O 1
ATOM 2398 N N . LEU B 1 58 ? 14.5 -32 -12.125 1 91.31 58 LEU B N 1
ATOM 2399 C CA . LEU B 1 58 ? 13.211 -32.688 -12.117 1 91.31 58 LEU B CA 1
ATOM 2400 C C . LEU B 1 58 ? 13.391 -34.188 -12.25 1 91.31 58 LEU B C 1
ATOM 2402 O O . LEU B 1 58 ? 14.047 -34.656 -13.188 1 91.31 58 LEU B O 1
ATOM 2406 N N . PRO B 1 59 ? 12.844 -34.844 -11.289 1 84.12 59 PRO B N 1
ATOM 2407 C CA . PRO B 1 59 ? 12.969 -36.281 -11.375 1 84.12 59 PRO B CA 1
ATOM 2408 C C . PRO B 1 59 ? 12.062 -36.906 -12.445 1 84.12 59 PRO B C 1
ATOM 2410 O O . PRO B 1 59 ? 11.047 -36.312 -12.805 1 84.12 59 PRO B O 1
ATOM 2413 N N . GLY B 1 60 ? 12.391 -38.125 -12.844 1 75.44 60 GLY B N 1
ATOM 2414 C CA . GLY B 1 60 ? 11.555 -38.875 -13.766 1 75.44 60 GLY B CA 1
ATOM 2415 C C . GLY B 1 60 ? 11.781 -38.469 -15.219 1 75.44 60 GLY B C 1
ATOM 2416 O O . GLY B 1 60 ? 12.469 -37.5 -15.508 1 75.44 60 GLY B O 1
ATOM 2417 N N . GLY B 1 61 ? 11.242 -39.344 -16.109 1 71.19 61 GLY B N 1
ATOM 2418 C CA . GLY B 1 61 ? 11.336 -39.062 -17.531 1 71.19 61 GLY B CA 1
ATOM 2419 C C . GLY B 1 61 ? 10.359 -38 -18 1 71.19 61 GLY B C 1
ATOM 2420 O O . GLY B 1 61 ? 9.422 -37.656 -17.281 1 71.19 61 GLY B O 1
ATOM 2421 N N . LYS B 1 62 ? 10.648 -37.375 -19.016 1 70.62 62 LYS B N 1
ATOM 2422 C CA . LYS B 1 62 ? 9.852 -36.312 -19.609 1 70.62 62 LYS B CA 1
ATOM 2423 C C . LYS B 1 62 ? 8.375 -36.688 -19.672 1 70.62 62 LYS B C 1
ATOM 2425 O O . LYS B 1 62 ? 7.508 -35.812 -19.578 1 70.62 62 LYS B O 1
ATOM 2430 N N . GLN B 1 63 ? 8.156 -37.906 -19.703 1 68.19 63 GLN B N 1
ATOM 2431 C CA . GLN B 1 63 ? 6.785 -38.375 -19.859 1 68.19 63 GLN B CA 1
ATOM 2432 C C . GLN B 1 63 ? 6.047 -38.375 -18.531 1 68.19 63 GLN B C 1
ATOM 2434 O O . GLN B 1 63 ? 4.816 -38.438 -18.5 1 68.19 63 GLN B O 1
ATOM 2439 N N . GLN B 1 64 ? 6.824 -38.281 -17.5 1 70.62 64 GLN B N 1
ATOM 2440 C CA . GLN B 1 64 ? 6.223 -38.375 -16.188 1 70.62 64 GLN B CA 1
ATOM 2441 C C . GLN B 1 64 ? 6.02 -37 -15.562 1 70.62 64 GLN B C 1
ATOM 2443 O O . GLN B 1 64 ? 5.426 -36.875 -14.492 1 70.62 64 GLN B O 1
ATOM 2448 N N . ARG B 1 65 ? 6.398 -36.031 -16.359 1 80.88 65 ARG B N 1
ATOM 2449 C CA . ARG B 1 65 ? 6.312 -34.688 -15.836 1 80.88 65 ARG B CA 1
ATOM 2450 C C . ARG B 1 65 ? 5.375 -33.844 -16.688 1 80.88 65 ARG B C 1
ATOM 2452 O O . ARG B 1 65 ? 5 -34.219 -17.797 1 80.88 65 ARG B O 1
ATOM 2459 N N . GLY B 1 66 ? 4.902 -32.812 -16.094 1 89.81 66 GLY B N 1
ATOM 2460 C CA . GLY B 1 66 ? 4.145 -31.828 -16.844 1 89.81 66 GLY B CA 1
ATOM 2461 C C . GLY B 1 66 ? 4.965 -31.125 -17.906 1 89.81 66 GLY B C 1
ATOM 2462 O O . GLY B 1 66 ? 6.09 -31.531 -18.203 1 89.81 66 GLY B O 1
ATOM 2463 N N . LYS B 1 67 ? 4.398 -30.359 -18.578 1 92.56 67 LYS B N 1
ATOM 2464 C CA . LYS B 1 67 ? 5.016 -29.641 -19.688 1 92.56 67 LYS B CA 1
ATOM 2465 C C . LYS B 1 67 ? 5.352 -28.203 -19.297 1 92.56 67 LYS B C 1
ATOM 2467 O O . LYS B 1 67 ? 4.52 -27.516 -18.703 1 92.56 67 LYS B O 1
ATOM 2472 N N . LEU B 1 68 ? 6.617 -27.812 -19.547 1 95.69 68 LEU B N 1
ATOM 2473 C CA . LEU B 1 68 ? 7.023 -26.438 -19.344 1 95.69 68 LEU B CA 1
ATOM 2474 C C . LEU B 1 68 ? 6.926 -25.625 -20.625 1 95.69 68 LEU B C 1
ATOM 2476 O O . LEU B 1 68 ? 7.434 -26.062 -21.672 1 95.69 68 LEU B O 1
ATOM 2480 N N . VAL B 1 69 ? 6.254 -24.562 -20.609 1 96.06 69 VAL B N 1
ATOM 2481 C CA . VAL B 1 69 ? 6.164 -23.656 -21.734 1 96.06 69 VAL B CA 1
ATOM 2482 C C . VAL B 1 69 ? 6.719 -22.281 -21.344 1 96.06 69 VAL B C 1
ATOM 2484 O O . VAL B 1 69 ? 6.102 -21.562 -20.562 1 96.06 69 VAL B O 1
ATOM 2487 N N . CYS B 1 70 ? 7.871 -21.922 -21.891 1 97.56 70 CYS B N 1
ATOM 2488 C CA . CYS B 1 70 ? 8.477 -20.609 -21.641 1 97.56 70 CYS B CA 1
ATOM 2489 C C . CYS B 1 70 ? 8.094 -19.625 -22.734 1 97.56 70 CYS B C 1
ATOM 2491 O O . CYS B 1 70 ? 8.172 -19.938 -23.922 1 97.56 70 CYS B O 1
ATOM 2493 N N . ILE B 1 71 ? 7.621 -18.453 -22.359 1 97.62 71 ILE B N 1
ATOM 2494 C CA . ILE B 1 71 ? 7.234 -17.438 -23.312 1 97.62 71 ILE B CA 1
ATOM 2495 C C . ILE B 1 71 ? 8.047 -16.156 -23.078 1 97.62 71 ILE B C 1
ATOM 2497 O O . ILE B 1 71 ? 7.945 -15.555 -22 1 97.62 71 ILE B O 1
ATOM 2501 N N . HIS B 1 72 ? 8.859 -15.766 -24.031 1 98.06 72 HIS B N 1
ATOM 2502 C CA . HIS B 1 72 ? 9.602 -14.508 -23.953 1 98.06 72 HIS B CA 1
ATOM 2503 C C . HIS B 1 72 ? 8.719 -13.32 -24.312 1 98.06 72 HIS B C 1
ATOM 2505 O O . HIS B 1 72 ? 8.531 -13.016 -25.5 1 98.06 72 HIS B O 1
ATOM 2511 N N . ASP B 1 73 ? 8.133 -12.711 -23.312 1 97.44 73 ASP B N 1
ATOM 2512 C CA . ASP B 1 73 ? 7.242 -11.562 -23.453 1 97.44 73 ASP B CA 1
ATOM 2513 C C . ASP B 1 73 ? 7.113 -10.789 -22.141 1 97.44 73 ASP B C 1
ATOM 2515 O O . ASP B 1 73 ? 7.543 -11.273 -21.094 1 97.44 73 ASP B O 1
ATOM 2519 N N . ASP B 1 74 ? 6.664 -9.57 -22.188 1 95.81 74 ASP B N 1
ATOM 2520 C CA . ASP B 1 74 ? 6.461 -8.75 -21 1 95.81 74 ASP B CA 1
ATOM 2521 C C . ASP B 1 74 ? 5.043 -8.906 -20.469 1 95.81 74 ASP B C 1
ATOM 2523 O O . ASP B 1 74 ? 4.145 -8.141 -20.828 1 95.81 74 ASP B O 1
ATOM 2527 N N . ALA B 1 75 ? 4.852 -9.82 -19.562 1 95.62 75 ALA B N 1
ATOM 2528 C CA . ALA B 1 75 ? 3.529 -10.094 -19.016 1 95.62 75 ALA B CA 1
ATOM 2529 C C . ALA B 1 75 ? 3.137 -9.047 -17.984 1 95.62 75 ALA B C 1
ATOM 2531 O O . ALA B 1 75 ? 2.066 -9.133 -17.375 1 95.62 75 ALA B O 1
ATOM 2532 N N . GLY B 1 76 ? 4.02 -8.055 -17.734 1 94.81 76 GLY B N 1
ATOM 2533 C CA . GLY B 1 76 ? 3.713 -7.004 -16.797 1 94.81 76 GLY B CA 1
ATOM 2534 C C . GLY B 1 76 ? 2.82 -5.918 -17.359 1 94.81 76 GLY B C 1
ATOM 2535 O O . GLY B 1 76 ? 2.311 -5.07 -16.625 1 94.81 76 GLY B O 1
ATOM 2536 N N . THR B 1 77 ? 2.643 -5.938 -18.688 1 95.12 77 THR B N 1
ATOM 2537 C CA . THR B 1 77 ? 1.731 -5.016 -19.359 1 95.12 77 THR B CA 1
ATOM 2538 C C . THR B 1 77 ? 0.476 -5.746 -19.844 1 95.12 77 THR B C 1
ATOM 2540 O O . THR B 1 77 ? 0.502 -6.957 -20.062 1 95.12 77 THR B O 1
ATOM 2543 N N . LYS B 1 78 ? -0.579 -4.984 -19.938 1 95 78 LYS B N 1
ATOM 2544 C CA . LYS B 1 78 ? -1.822 -5.59 -20.406 1 95 78 LYS B CA 1
ATOM 2545 C C . LYS B 1 78 ? -1.645 -6.223 -21.781 1 95 78 LYS B C 1
ATOM 2547 O O . LYS B 1 78 ? -2.068 -7.355 -22.016 1 95 78 LYS B O 1
ATOM 2552 N N . GLU B 1 79 ? -1.009 -5.504 -22.641 1 96.5 79 GLU B N 1
ATOM 2553 C CA . GLU B 1 79 ? -0.787 -6.004 -24 1 96.5 79 GLU B CA 1
ATOM 2554 C C . GLU B 1 79 ? 0.069 -7.266 -24 1 96.5 79 GLU B C 1
ATOM 2556 O O . GLU B 1 79 ? -0.231 -8.234 -24.703 1 96.5 79 GLU B O 1
ATOM 2561 N N . GLY B 1 80 ? 1.137 -7.23 -23.25 1 97.38 80 GLY B N 1
ATOM 2562 C CA . GLY B 1 80 ? 1.995 -8.398 -23.141 1 97.38 80 GLY B CA 1
ATOM 2563 C C . GLY B 1 80 ? 1.286 -9.609 -22.562 1 97.38 80 GLY B C 1
ATOM 2564 O O . GLY B 1 80 ? 1.468 -10.734 -23.047 1 97.38 80 GLY B O 1
ATOM 2565 N N . LEU B 1 81 ? 0.459 -9.391 -21.547 1 97.19 81 LEU B N 1
ATOM 2566 C CA . LEU B 1 81 ? -0.281 -10.477 -20.922 1 97.19 81 LEU B CA 1
ATOM 2567 C C . LEU B 1 81 ? -1.297 -11.078 -21.875 1 97.19 81 LEU B C 1
ATOM 2569 O O . LEU B 1 81 ? -1.474 -12.297 -21.922 1 97.19 81 LEU B O 1
ATOM 2573 N N . VAL B 1 82 ? -1.895 -10.289 -22.703 1 95.62 82 VAL B N 1
ATOM 2574 C CA . VAL B 1 82 ? -2.852 -10.758 -23.703 1 95.62 82 VAL B CA 1
ATOM 2575 C C . VAL B 1 82 ? -2.139 -11.633 -24.734 1 95.62 82 VAL B C 1
ATOM 2577 O O . VAL B 1 82 ? -2.652 -12.688 -25.125 1 95.62 82 VAL B O 1
ATOM 2580 N N . ARG B 1 83 ? -0.98 -11.227 -25.109 1 96.88 83 ARG B N 1
ATOM 2581 C CA . ARG B 1 83 ? -0.21 -12.031 -26.062 1 96.88 83 ARG B CA 1
ATOM 2582 C C . ARG B 1 83 ? 0.177 -13.375 -25.438 1 96.88 83 ARG B C 1
ATOM 2584 O O . ARG B 1 83 ? 0.145 -14.406 -26.109 1 96.88 83 ARG B O 1
ATOM 2591 N N . VAL B 1 84 ? 0.499 -13.312 -24.203 1 96.75 84 VAL B N 1
ATOM 2592 C CA . VAL B 1 84 ? 0.824 -14.547 -23.5 1 96.75 84 VAL B CA 1
ATOM 2593 C C . VAL B 1 84 ? -0.388 -15.477 -23.5 1 96.75 84 VAL B C 1
ATOM 2595 O O . VAL B 1 84 ? -0.264 -16.672 -23.781 1 96.75 84 VAL B O 1
ATOM 2598 N N . LEU B 1 85 ? -1.567 -14.945 -23.234 1 95.31 85 LEU B N 1
ATOM 2599 C CA . LEU B 1 85 ? -2.795 -15.727 -23.188 1 95.31 85 LEU B CA 1
ATOM 2600 C C . LEU B 1 85 ? -3.137 -16.312 -24.547 1 95.31 85 LEU B C 1
ATOM 2602 O O . LEU B 1 85 ? -3.646 -17.422 -24.656 1 95.31 85 LEU B O 1
ATOM 2606 N N . GLU B 1 86 ? -2.832 -15.57 -25.609 1 94.12 86 GLU B N 1
ATOM 2607 C CA . GLU B 1 86 ? -3.045 -16.078 -26.953 1 94.12 86 GLU B CA 1
ATOM 2608 C C . GLU B 1 86 ? -2.152 -17.281 -27.25 1 94.12 86 GLU B C 1
ATOM 2610 O O . GLU B 1 86 ? -2.59 -18.234 -27.875 1 94.12 86 GLU B O 1
ATOM 2615 N N . ARG B 1 87 ? -0.99 -17.219 -26.781 1 93.12 87 ARG B N 1
ATOM 2616 C CA . ARG B 1 87 ? -0.067 -18.344 -26.953 1 93.12 87 ARG B CA 1
ATOM 2617 C C . ARG B 1 87 ? -0.519 -19.562 -26.156 1 93.12 87 ARG B C 1
ATOM 2619 O O . ARG B 1 87 ? -0.329 -20.688 -26.578 1 93.12 87 ARG B O 1
ATOM 2626 N N . VAL B 1 88 ? -1.044 -19.328 -24.984 1 92.88 88 VAL B N 1
ATOM 2627 C CA . VAL B 1 88 ? -1.559 -20.406 -24.156 1 92.88 88 VAL B CA 1
ATOM 2628 C C . VAL B 1 88 ? -2.684 -21.125 -24.891 1 92.88 88 VAL B C 1
ATOM 2630 O O . VAL B 1 88 ? -2.762 -22.359 -24.844 1 92.88 88 VAL B O 1
ATOM 2633 N N . LYS B 1 89 ? -3.568 -20.375 -25.531 1 88.44 89 LYS B N 1
ATOM 2634 C CA . LYS B 1 89 ? -4.672 -20.969 -26.281 1 88.44 89 LYS B CA 1
ATOM 2635 C C . LYS B 1 89 ? -4.16 -21.906 -27.375 1 88.44 89 LYS B C 1
ATOM 2637 O O . LYS B 1 89 ? -4.848 -22.859 -27.75 1 88.44 89 LYS B O 1
ATOM 2642 N N . GLY B 1 90 ? -2.988 -21.594 -27.844 1 83.12 90 GLY B N 1
ATOM 2643 C CA . GLY B 1 90 ? -2.414 -22.391 -28.906 1 83.12 90 GLY B CA 1
ATOM 2644 C C . GLY B 1 90 ? -1.789 -23.688 -28.406 1 83.12 90 GLY B C 1
ATOM 2645 O O . GLY B 1 90 ? -1.4 -24.547 -29.203 1 83.12 90 GLY B O 1
ATOM 2646 N N . ILE B 1 91 ? -1.709 -23.703 -27.109 1 79.62 91 ILE B N 1
ATOM 2647 C CA . ILE B 1 91 ? -1.143 -24.922 -26.547 1 79.62 91 ILE B CA 1
ATOM 2648 C C . ILE B 1 91 ? -2.176 -26.047 -26.594 1 79.62 91 ILE B C 1
ATOM 2650 O O . ILE B 1 91 ? -3.322 -25.859 -26.172 1 79.62 91 ILE B O 1
ATOM 2654 N N . ASP B 1 92 ? -2.02 -26.969 -27.562 1 65 92 ASP B N 1
ATOM 2655 C CA . ASP B 1 92 ? -2.873 -28.078 -27.984 1 65 92 ASP B CA 1
ATOM 2656 C C . ASP B 1 92 ? -4.105 -28.188 -27.094 1 65 92 ASP B C 1
ATOM 2658 O O . ASP B 1 92 ? -5.066 -27.438 -27.25 1 65 92 ASP B O 1
ATOM 2662 N N . GLU B 1 93 ? -4.125 -29.094 -26.125 1 61.69 93 GLU B N 1
ATOM 2663 C CA . GLU B 1 93 ? -5.215 -29.609 -25.297 1 61.69 93 GLU B CA 1
ATOM 2664 C C . GLU B 1 93 ? -5.645 -28.609 -24.234 1 61.69 93 GLU B C 1
ATOM 2666 O O . GLU B 1 93 ? -6.574 -28.859 -23.469 1 61.69 93 GLU B O 1
ATOM 2671 N N . ALA B 1 94 ? -5.191 -27.344 -24.312 1 66 94 ALA B N 1
ATOM 2672 C CA . ALA B 1 94 ? -5.469 -26.438 -23.203 1 66 94 ALA B CA 1
ATOM 2673 C C . ALA B 1 94 ? -6.734 -25.625 -23.469 1 66 94 ALA B C 1
ATOM 2675 O O . ALA B 1 94 ? -6.934 -25.109 -24.562 1 66 94 ALA B O 1
ATOM 2676 N N . ASP B 1 95 ? -7.723 -25.781 -22.703 1 76.38 95 ASP B N 1
ATOM 2677 C CA . ASP B 1 95 ? -8.914 -24.938 -22.734 1 76.38 95 ASP B CA 1
ATOM 2678 C C . ASP B 1 95 ? -8.711 -23.688 -21.891 1 76.38 95 ASP B C 1
ATOM 2680 O O . ASP B 1 95 ? -9.547 -23.359 -21.047 1 76.38 95 ASP B O 1
ATOM 2684 N N . GLY B 1 96 ? -7.434 -23.094 -22.125 1 88.56 96 GLY B N 1
ATOM 2685 C CA . GLY B 1 96 ? -7.145 -21.859 -21.406 1 88.56 96 GLY B CA 1
ATOM 2686 C C . GLY B 1 96 ? -6.414 -22.094 -20.094 1 88.56 96 GLY B C 1
ATOM 2687 O O . GLY B 1 96 ? -5.887 -23.188 -19.859 1 88.56 96 GLY B O 1
ATOM 2688 N N . VAL B 1 97 ? -6.32 -21.094 -19.281 1 95 97 VAL B N 1
ATOM 2689 C CA . VAL B 1 97 ? -5.605 -21.156 -18.016 1 95 97 VAL B CA 1
ATOM 2690 C C . VAL B 1 97 ? -6.543 -21.641 -16.922 1 95 97 VAL B C 1
ATOM 2692 O O . VAL B 1 97 ? -7.676 -21.172 -16.797 1 95 97 VAL B O 1
ATOM 2695 N N . ASP B 1 98 ? -6.074 -22.609 -16.172 1 94.56 98 ASP B N 1
ATOM 2696 C CA . ASP B 1 98 ? -6.863 -23.141 -15.062 1 94.56 98 ASP B CA 1
ATOM 2697 C C . ASP B 1 98 ? -6.504 -22.438 -13.75 1 94.56 98 ASP B C 1
ATOM 2699 O O . ASP B 1 98 ? -7.383 -22.156 -12.93 1 94.56 98 ASP B O 1
ATOM 2703 N N . HIS B 1 99 ? -5.23 -22.219 -13.523 1 96.56 99 HIS B N 1
ATOM 2704 C CA . HIS B 1 99 ? -4.734 -21.609 -12.289 1 96.56 99 HIS B CA 1
ATOM 2705 C C . HIS B 1 99 ? -3.654 -20.578 -12.586 1 96.56 99 HIS B C 1
ATOM 2707 O O . HIS B 1 99 ? -2.926 -20.703 -13.578 1 96.56 99 HIS B O 1
ATOM 2713 N N . VAL B 1 100 ? -3.605 -19.578 -11.742 1 98.06 100 VAL B N 1
ATOM 2714 C CA . VAL B 1 100 ? -2.568 -18.562 -11.828 1 98.06 100 VAL B CA 1
ATOM 2715 C C . VAL B 1 100 ? -1.822 -18.469 -10.5 1 98.06 100 VAL B C 1
ATOM 2717 O O . VAL B 1 100 ? -2.438 -18.5 -9.43 1 98.06 100 VAL B O 1
ATOM 2720 N N . LEU B 1 101 ? -0.569 -18.453 -10.57 1 98.12 101 LEU B N 1
ATOM 2721 C CA . LEU B 1 101 ? 0.295 -18.062 -9.469 1 98.12 101 LEU B CA 1
ATOM 2722 C C . LEU B 1 101 ? 1.067 -16.797 -9.805 1 98.12 101 LEU B C 1
ATOM 2724 O O . LEU B 1 101 ? 1.807 -16.766 -10.789 1 98.12 101 LEU B O 1
ATOM 2728 N N . ALA B 1 102 ? 0.866 -15.781 -9.031 1 97.62 102 ALA B N 1
ATOM 2729 C CA . ALA B 1 102 ? 1.57 -14.523 -9.242 1 97.62 102 ALA B CA 1
ATOM 2730 C C . ALA B 1 102 ? 2.65 -14.312 -8.188 1 97.62 102 ALA B C 1
ATOM 2732 O O . ALA B 1 102 ? 2.359 -13.859 -7.074 1 97.62 102 ALA B O 1
ATOM 2733 N N . SER B 1 103 ? 3.836 -14.641 -8.531 1 94.94 103 SER B N 1
ATOM 2734 C CA . SER B 1 103 ? 5.016 -14.383 -7.715 1 94.94 103 SER B CA 1
ATOM 2735 C C . SER B 1 103 ? 5.848 -13.234 -8.289 1 94.94 103 SER B C 1
ATOM 2737 O O . SER B 1 103 ? 6.93 -13.461 -8.828 1 94.94 103 SER B O 1
ATOM 2739 N N . LEU B 1 104 ? 5.266 -12.07 -8.156 1 90.81 104 LEU B N 1
ATOM 2740 C CA . LEU B 1 104 ? 5.836 -10.891 -8.797 1 90.81 104 LEU B CA 1
ATOM 2741 C C . LEU B 1 104 ? 6.547 -10 -7.773 1 90.81 104 LEU B C 1
ATOM 2743 O O . LEU B 1 104 ? 6.348 -10.164 -6.566 1 90.81 104 LEU B O 1
ATOM 2747 N N . GLY B 1 105 ? 7.336 -9.117 -8.219 1 76.62 105 GLY B N 1
ATOM 2748 C CA . GLY B 1 105 ? 7.977 -8.125 -7.359 1 76.62 105 GLY B CA 1
ATOM 2749 C C . GLY B 1 105 ? 9.477 -8.312 -7.254 1 76.62 105 GLY B C 1
ATOM 2750 O O . GLY B 1 105 ? 10.023 -9.297 -7.75 1 76.62 105 GLY B O 1
ATOM 2751 N N . SER B 1 106 ? 10.188 -7.254 -6.891 1 69.25 106 SER B N 1
ATOM 2752 C CA . SER B 1 106 ? 11.641 -7.238 -6.723 1 69.25 106 SER B CA 1
ATOM 2753 C C . SER B 1 106 ? 12.039 -6.473 -5.465 1 69.25 106 SER B C 1
ATOM 2755 O O . SER B 1 106 ? 11.297 -5.605 -4.996 1 69.25 106 SER B O 1
ATOM 2757 N N . TRP B 1 107 ? 13.102 -6.902 -4.816 1 64.81 107 TRP B N 1
ATOM 2758 C CA . TRP B 1 107 ? 13.633 -6.211 -3.648 1 64.81 107 TRP B CA 1
ATOM 2759 C C . TRP B 1 107 ? 14.727 -5.227 -4.055 1 64.81 107 TRP B C 1
ATOM 2761 O O . TRP B 1 107 ? 15.555 -4.836 -3.227 1 64.81 107 TRP B O 1
ATOM 2771 N N . SER B 1 108 ? 14.688 -4.609 -5.09 1 61.22 108 SER B N 1
ATOM 2772 C CA . SER B 1 108 ? 15.836 -3.865 -5.598 1 61.22 108 SER B CA 1
ATOM 2773 C C . SER B 1 108 ? 15.852 -2.438 -5.066 1 61.22 108 SER B C 1
ATOM 2775 O O . SER B 1 108 ? 16.859 -1.742 -5.164 1 61.22 108 SER B O 1
ATOM 2777 N N . ASN B 1 109 ? 14.961 -1.988 -4.383 1 65.69 109 ASN B N 1
ATOM 2778 C CA . ASN B 1 109 ? 14.922 -0.559 -4.098 1 65.69 109 ASN B CA 1
ATOM 2779 C C . ASN B 1 109 ? 14.898 -0.288 -2.596 1 65.69 109 ASN B C 1
ATOM 2781 O O . ASN B 1 109 ? 14.172 0.586 -2.125 1 65.69 109 ASN B O 1
ATOM 2785 N N . ALA B 1 110 ? 15.859 -0.982 -1.961 1 72.5 110 ALA B N 1
ATOM 2786 C CA . ALA B 1 110 ? 15.93 -0.746 -0.521 1 72.5 110 ALA B CA 1
ATOM 2787 C C . ALA B 1 110 ? 16.734 0.513 -0.208 1 72.5 110 ALA B C 1
ATOM 2789 O O . ALA B 1 110 ? 17.578 0.927 -1 1 72.5 110 ALA B O 1
ATOM 2790 N N . GLY B 1 111 ? 16.391 1.213 0.86 1 78.94 111 GLY B N 1
ATOM 2791 C CA . GLY B 1 111 ? 17.031 2.436 1.329 1 78.94 111 GLY B CA 1
ATOM 2792 C C . GLY B 1 111 ? 16.047 3.402 1.973 1 78.94 111 GLY B C 1
ATOM 2793 O O . GLY B 1 111 ? 14.836 3.232 1.862 1 78.94 111 GLY B O 1
ATOM 2794 N N . PRO B 1 112 ? 16.688 4.438 2.564 1 86.44 112 PRO B N 1
ATOM 2795 C CA . PRO B 1 112 ? 15.836 5.418 3.24 1 86.44 112 PRO B CA 1
ATOM 2796 C C . PRO B 1 112 ? 14.945 6.195 2.271 1 86.44 112 PRO B C 1
ATOM 2798 O O . PRO B 1 112 ? 15.383 6.531 1.166 1 86.44 112 PRO B O 1
ATOM 2801 N N . LEU B 1 113 ? 13.742 6.492 2.676 1 87.38 113 LEU B N 1
ATOM 2802 C CA . LEU B 1 113 ? 12.734 7.168 1.866 1 87.38 113 LEU B CA 1
ATOM 2803 C C . LEU B 1 113 ? 13.242 8.516 1.381 1 87.38 113 LEU B C 1
ATOM 2805 O O . LEU B 1 113 ? 13.031 8.891 0.223 1 87.38 113 LEU B O 1
ATOM 2809 N N . VAL B 1 114 ? 13.984 9.25 2.238 1 89.81 114 VAL B N 1
ATOM 2810 C CA . VAL B 1 114 ? 14.359 10.633 1.954 1 89.81 114 VAL B CA 1
ATOM 2811 C C . VAL B 1 114 ? 15.461 10.664 0.899 1 89.81 114 VAL B C 1
ATOM 2813 O O . VAL B 1 114 ? 15.75 11.719 0.327 1 89.81 114 VAL B O 1
ATOM 2816 N N . GLU B 1 115 ? 16.031 9.523 0.622 1 91.06 115 GLU B N 1
ATOM 2817 C CA . GLU B 1 115 ? 17.109 9.445 -0.366 1 91.06 115 GLU B CA 1
ATOM 2818 C C . GLU B 1 115 ? 16.594 8.922 -1.703 1 91.06 115 GLU B C 1
ATOM 2820 O O . GLU B 1 115 ? 17.359 8.797 -2.662 1 91.06 115 GLU B O 1
ATOM 2825 N N . ARG B 1 116 ? 15.328 8.68 -1.765 1 91.94 116 ARG B N 1
ATOM 2826 C CA . ARG B 1 116 ? 14.742 8.133 -2.984 1 91.94 116 ARG B CA 1
ATOM 2827 C C . ARG B 1 116 ? 14.141 9.234 -3.848 1 91.94 116 ARG B C 1
ATOM 2829 O O . ARG B 1 116 ? 13.617 10.219 -3.324 1 91.94 116 ARG B O 1
ATOM 2836 N N . SER B 1 117 ? 14.211 9.016 -5.148 1 93.31 117 SER B N 1
ATOM 2837 C CA . SER B 1 117 ? 13.656 9.984 -6.086 1 93.31 117 SER B CA 1
ATOM 2838 C C . SER B 1 117 ? 12.227 9.617 -6.477 1 93.31 117 SER B C 1
ATOM 2840 O O . SER B 1 117 ? 11.797 8.477 -6.266 1 93.31 117 SER B O 1
ATOM 2842 N N . VAL B 1 118 ? 11.57 10.547 -7.082 1 94.69 118 VAL B N 1
ATOM 2843 C CA . VAL B 1 118 ? 10.227 10.305 -7.605 1 94.69 118 VAL B CA 1
ATOM 2844 C C . VAL B 1 118 ? 10.281 9.242 -8.703 1 94.69 118 VAL B C 1
ATOM 2846 O O . VAL B 1 118 ? 9.391 8.398 -8.805 1 94.69 118 VAL B O 1
ATOM 2849 N N . GLU B 1 119 ? 11.359 9.312 -9.438 1 94.25 119 GLU B N 1
ATOM 2850 C CA . GLU B 1 119 ? 11.539 8.32 -10.484 1 94.25 119 GLU B CA 1
ATOM 2851 C C . GLU B 1 119 ? 11.672 6.914 -9.906 1 94.25 119 GLU B C 1
ATOM 2853 O O . GLU B 1 119 ? 11.102 5.957 -10.438 1 94.25 119 GLU B O 1
ATOM 2858 N N . GLU B 1 120 ? 12.398 6.766 -8.844 1 92.44 120 GLU B N 1
ATOM 2859 C CA . GLU B 1 120 ? 12.547 5.473 -8.18 1 92.44 120 GLU B CA 1
ATOM 2860 C C . GLU B 1 120 ? 11.227 5.004 -7.586 1 92.44 120 GLU B C 1
ATOM 2862 O O . GLU B 1 120 ? 10.906 3.812 -7.625 1 92.44 120 GLU B O 1
ATOM 2867 N N . PHE B 1 121 ? 10.477 5.918 -7.047 1 93.88 121 PHE B N 1
ATOM 2868 C CA . PHE B 1 121 ? 9.148 5.602 -6.535 1 93.88 121 PHE B CA 1
ATOM 2869 C C . PHE B 1 121 ? 8.258 5.059 -7.648 1 93.88 121 PHE B C 1
ATOM 2871 O O . PHE B 1 121 ? 7.645 3.998 -7.496 1 93.88 121 PHE B O 1
ATOM 2878 N N . ARG B 1 122 ? 8.25 5.789 -8.758 1 93.69 122 ARG B N 1
ATOM 2879 C CA . ARG B 1 122 ? 7.398 5.391 -9.875 1 93.69 122 ARG B CA 1
ATOM 2880 C C . ARG B 1 122 ? 7.828 4.039 -10.43 1 93.69 122 ARG B C 1
ATOM 2882 O O . ARG B 1 122 ? 6.988 3.227 -10.82 1 93.69 122 ARG B O 1
ATOM 2889 N N . ARG B 1 123 ? 9.07 3.824 -10.438 1 91.12 123 ARG B N 1
ATOM 2890 C CA . ARG B 1 123 ? 9.578 2.533 -10.883 1 91.12 123 ARG B CA 1
ATOM 2891 C C . ARG B 1 123 ? 9.109 1.409 -9.969 1 91.12 123 ARG B C 1
ATOM 2893 O O . ARG B 1 123 ? 8.695 0.348 -10.438 1 91.12 123 ARG B O 1
ATOM 2900 N N . GLU B 1 124 ? 9.18 1.65 -8.656 1 90.12 124 GLU B N 1
ATOM 2901 C CA . GLU B 1 124 ? 8.711 0.662 -7.691 1 90.12 124 GLU B CA 1
ATOM 2902 C C . GLU B 1 124 ? 7.223 0.377 -7.871 1 90.12 124 GLU B C 1
ATOM 2904 O O . GLU B 1 124 ? 6.805 -0.782 -7.879 1 90.12 124 GLU B O 1
ATOM 2909 N N . MET B 1 125 ? 6.441 1.393 -8.078 1 93 125 MET B N 1
ATOM 2910 C CA . MET B 1 125 ? 5.004 1.215 -8.266 1 93 125 MET B CA 1
ATOM 2911 C C . MET B 1 125 ? 4.711 0.457 -9.555 1 93 125 MET B C 1
ATOM 2913 O O . MET B 1 125 ? 3.82 -0.395 -9.586 1 93 125 MET B O 1
ATOM 2917 N N . ARG B 1 126 ? 5.469 0.741 -10.523 1 91.19 126 ARG B N 1
ATOM 2918 C CA . ARG B 1 126 ? 5.262 0.1 -11.82 1 91.19 126 ARG B CA 1
ATOM 2919 C C . ARG B 1 126 ? 5.688 -1.363 -11.781 1 91.19 126 ARG B C 1
ATOM 2921 O O . ARG B 1 126 ? 4.945 -2.244 -12.219 1 91.19 126 ARG B O 1
ATOM 2928 N N . ASP B 1 127 ? 6.797 -1.607 -11.258 1 88 127 ASP B N 1
ATOM 2929 C CA . ASP B 1 127 ? 7.41 -2.928 -11.367 1 88 127 ASP B CA 1
ATOM 2930 C C . ASP B 1 127 ? 6.812 -3.896 -10.352 1 88 127 ASP B C 1
ATOM 2932 O O . ASP B 1 127 ? 6.73 -5.098 -10.602 1 88 127 ASP B O 1
ATOM 2936 N N . SER B 1 128 ? 6.336 -3.33 -9.281 1 88.69 128 SER B N 1
ATOM 2937 C CA . SER B 1 128 ? 5.938 -4.242 -8.211 1 88.69 128 SER B CA 1
ATOM 2938 C C . SER B 1 128 ? 4.426 -4.227 -8.008 1 88.69 128 SER B C 1
ATOM 2940 O O . SER B 1 128 ? 3.832 -5.254 -7.668 1 88.69 128 SER B O 1
ATOM 2942 N N . VAL B 1 129 ? 3.809 -3.137 -8.242 1 93.25 129 VAL B N 1
ATOM 2943 C CA . VAL B 1 129 ? 2.396 -3.029 -7.887 1 93.25 129 VAL B CA 1
ATOM 2944 C C . VAL B 1 129 ? 1.537 -3.115 -9.148 1 93.25 129 VAL B C 1
ATOM 2946 O O . VAL B 1 129 ? 0.614 -3.932 -9.219 1 93.25 129 VAL B O 1
ATOM 2949 N N . GLU B 1 130 ? 1.934 -2.357 -10.109 1 96 130 GLU B N 1
ATOM 2950 C CA . GLU B 1 130 ? 1.138 -2.305 -11.336 1 96 130 GLU B CA 1
ATOM 2951 C C . GLU B 1 130 ? 1.082 -3.666 -12.016 1 96 130 GLU B C 1
ATOM 2953 O O . GLU B 1 130 ? 0.059 -4.035 -12.602 1 96 130 GLU B O 1
ATOM 2958 N N . THR B 1 131 ? 2.146 -4.359 -11.992 1 96.25 131 THR B N 1
ATOM 2959 C CA . THR B 1 131 ? 2.18 -5.68 -12.617 1 96.25 131 THR B CA 1
ATOM 2960 C C . THR B 1 131 ? 1.15 -6.605 -11.984 1 96.25 131 THR B C 1
ATOM 2962 O O . THR B 1 131 ? 0.487 -7.379 -12.68 1 96.25 131 THR B O 1
ATOM 2965 N N . HIS B 1 132 ? 0.976 -6.543 -10.656 1 96.5 132 HIS B N 1
ATOM 2966 C CA . HIS B 1 132 ? -0.066 -7.309 -9.977 1 96.5 132 HIS B CA 1
ATOM 2967 C C . HIS B 1 132 ? -1.455 -6.84 -10.398 1 96.5 132 HIS B C 1
ATOM 2969 O O . HIS B 1 132 ? -2.35 -7.66 -10.617 1 96.5 132 HIS B O 1
ATOM 2975 N N . PHE B 1 133 ? -1.583 -5.602 -10.477 1 96.44 133 PHE B N 1
ATOM 2976 C CA . PHE B 1 133 ? -2.883 -5.07 -10.867 1 96.44 133 PHE B CA 1
ATOM 2977 C C . PHE B 1 133 ? -3.266 -5.551 -12.266 1 96.44 133 PHE B C 1
ATOM 2979 O O . PHE B 1 133 ? -4.391 -6.008 -12.484 1 96.44 133 PHE B O 1
ATOM 2986 N N . VAL B 1 134 ? -2.348 -5.426 -13.211 1 97.44 134 VAL B N 1
ATOM 2987 C CA . VAL B 1 134 ? -2.574 -5.863 -14.586 1 97.44 134 VAL B CA 1
ATOM 2988 C C . VAL B 1 134 ? -2.949 -7.34 -14.609 1 97.44 134 VAL B C 1
ATOM 2990 O O . VAL B 1 134 ? -3.918 -7.734 -15.258 1 97.44 134 VAL B O 1
ATOM 2993 N N . ALA B 1 135 ? -2.238 -8.102 -13.883 1 97.75 135 ALA B N 1
ATOM 2994 C CA . ALA B 1 135 ? -2.494 -9.539 -13.836 1 97.75 135 ALA B CA 1
ATOM 2995 C C . ALA B 1 135 ? -3.885 -9.828 -13.281 1 97.75 135 ALA B C 1
ATOM 2997 O O . ALA B 1 135 ? -4.672 -10.547 -13.906 1 97.75 135 ALA B O 1
ATOM 2998 N N . LEU B 1 136 ? -4.207 -9.211 -12.164 1 96.62 136 LEU B N 1
ATOM 2999 C CA . LEU B 1 136 ? -5.484 -9.453 -11.508 1 96.62 136 LEU B CA 1
ATOM 3000 C C . LEU B 1 136 ? -6.645 -8.992 -12.383 1 96.62 136 LEU B C 1
ATOM 3002 O O . LEU B 1 136 ? -7.59 -9.75 -12.602 1 96.62 136 LEU B O 1
ATOM 3006 N N . SER B 1 137 ? -6.527 -7.836 -12.906 1 95.06 137 SER B N 1
ATOM 3007 C CA . SER B 1 137 ? -7.641 -7.262 -13.664 1 95.06 137 SER B CA 1
ATOM 3008 C C . SER B 1 137 ? -7.84 -7.98 -14.992 1 95.06 137 SER B C 1
ATOM 3010 O O . SER B 1 137 ? -8.953 -8.031 -15.516 1 95.06 137 SER B O 1
ATOM 3012 N N . THR B 1 138 ? -6.824 -8.578 -15.492 1 95.75 138 THR B N 1
ATOM 3013 C CA . THR B 1 138 ? -6.91 -9.258 -16.781 1 95.75 138 THR B CA 1
ATOM 3014 C C . THR B 1 138 ? -7.305 -10.719 -16.594 1 95.75 138 THR B C 1
ATOM 3016 O O . THR B 1 138 ? -8.141 -11.242 -17.328 1 95.75 138 THR B O 1
ATOM 3019 N N . LEU B 1 139 ? -6.824 -11.367 -15.578 1 97.06 139 LEU B N 1
ATOM 3020 C CA . LEU B 1 139 ? -6.906 -12.82 -15.5 1 97.06 139 LEU B CA 1
ATOM 3021 C C . LEU B 1 139 ? -8.133 -13.258 -14.695 1 97.06 139 LEU B C 1
ATOM 3023 O O . LEU B 1 139 ? -8.711 -14.312 -14.961 1 97.06 139 LEU B O 1
ATOM 3027 N N . LEU B 1 140 ? -8.531 -12.422 -13.727 1 95.88 140 LEU B N 1
ATOM 3028 C CA . LEU B 1 140 ? -9.641 -12.844 -12.875 1 95.88 140 LEU B CA 1
ATOM 3029 C C . LEU B 1 140 ? -10.922 -12.984 -13.688 1 95.88 140 LEU B C 1
ATOM 3031 O O . LEU B 1 140 ? -11.656 -13.969 -13.539 1 95.88 140 LEU B O 1
ATOM 3035 N N . PRO B 1 141 ? -11.172 -12.055 -14.648 1 93.38 141 PRO B N 1
ATOM 3036 C CA . PRO B 1 141 ? -12.367 -12.242 -15.469 1 93.38 141 PRO B CA 1
ATOM 3037 C C . PRO B 1 141 ? -12.305 -13.516 -16.312 1 93.38 141 PRO B C 1
ATOM 3039 O O . PRO B 1 141 ? -13.328 -14.148 -16.562 1 93.38 141 PRO B O 1
ATOM 3042 N N . ILE B 1 142 ? -11.164 -13.891 -16.688 1 91.69 142 ILE B N 1
ATOM 3043 C CA . ILE B 1 142 ? -10.969 -15.07 -17.531 1 91.69 142 ILE B CA 1
ATOM 3044 C C . ILE B 1 142 ? -11.164 -16.328 -16.688 1 91.69 142 ILE B C 1
ATOM 3046 O O . ILE B 1 142 ? -11.836 -17.266 -17.109 1 91.69 142 ILE B O 1
ATOM 3050 N N . LEU B 1 143 ? -10.68 -16.359 -15.461 1 94.06 143 LEU B N 1
ATOM 3051 C CA . LEU B 1 143 ? -10.742 -17.516 -14.562 1 94.06 143 LEU B CA 1
ATOM 3052 C C . LEU B 1 143 ? -12.141 -17.672 -13.984 1 94.06 143 LEU B C 1
ATOM 3054 O O . LEU B 1 143 ? -12.578 -18.797 -13.727 1 94.06 143 LEU B O 1
ATOM 3058 N N . GLY B 1 144 ? -12.836 -16.547 -13.727 1 86.12 144 GLY B N 1
ATOM 3059 C CA . GLY B 1 144 ? -14.125 -16.531 -13.062 1 86.12 144 GLY B CA 1
ATOM 3060 C C . GLY B 1 144 ? -15.164 -17.375 -13.766 1 86.12 144 GLY B C 1
ATOM 3061 O O . GLY B 1 144 ? -16.125 -17.844 -13.141 1 86.12 144 GLY B O 1
ATOM 3062 N N . ASP B 1 145 ? -14.914 -17.672 -14.969 1 80.69 145 ASP B N 1
ATOM 3063 C CA . ASP B 1 145 ? -15.883 -18.406 -15.773 1 80.69 145 ASP B CA 1
ATOM 3064 C C . ASP B 1 145 ? -15.617 -19.906 -15.711 1 80.69 145 ASP B C 1
ATOM 3066 O O . ASP B 1 145 ? -16.406 -20.703 -16.219 1 80.69 145 ASP B O 1
ATOM 3070 N N . LYS B 1 146 ? -14.602 -20.281 -15.008 1 84.19 146 LYS B N 1
ATOM 3071 C CA . LYS B 1 146 ? -14.188 -21.672 -14.977 1 84.19 146 LYS B CA 1
ATOM 3072 C C . LYS B 1 146 ? -14.25 -22.25 -13.562 1 84.19 146 LYS B C 1
ATOM 3074 O O . LYS B 1 146 ? -13.547 -21.781 -12.664 1 84.19 146 LYS B O 1
ATOM 3079 N N . ALA B 1 147 ? -15.055 -23.219 -13.43 1 84.69 147 ALA B N 1
ATOM 3080 C CA . ALA B 1 147 ? -15.156 -23.875 -12.117 1 84.69 147 ALA B CA 1
ATOM 3081 C C . ALA B 1 147 ? -13.836 -24.531 -11.734 1 84.69 147 ALA B C 1
ATOM 3083 O O . ALA B 1 147 ? -13.188 -25.156 -12.562 1 84.69 147 ALA B O 1
ATOM 3084 N N . GLY B 1 148 ? -13.414 -24.297 -10.578 1 88.75 148 GLY B N 1
ATOM 3085 C CA . GLY B 1 148 ? -12.227 -24.984 -10.078 1 88.75 148 GLY B CA 1
ATOM 3086 C C . GLY B 1 148 ? -10.945 -24.203 -10.344 1 88.75 148 GLY B C 1
ATOM 3087 O O . GLY B 1 148 ? -9.844 -24.719 -10.102 1 88.75 148 GLY B O 1
ATOM 3088 N N . SER B 1 149 ? -11.109 -22.969 -10.867 1 94.69 149 SER B N 1
ATOM 3089 C CA . SER B 1 149 ? -9.93 -22.141 -11.141 1 94.69 149 SER B CA 1
ATOM 3090 C C . SER B 1 149 ? -9.461 -21.406 -9.891 1 94.69 149 SER B C 1
ATOM 3092 O O . SER B 1 149 ? -10.203 -21.312 -8.906 1 94.69 149 SER B O 1
ATOM 3094 N N . SER B 1 150 ? -8.195 -21.031 -9.914 1 97 150 SER B N 1
ATOM 3095 C CA . SER B 1 150 ? -7.691 -20.297 -8.75 1 97 150 SER B CA 1
ATOM 3096 C C . SER B 1 150 ? -6.652 -19.266 -9.156 1 97 150 SER B C 1
ATOM 3098 O O . SER B 1 150 ? -6.031 -19.375 -10.219 1 97 150 SER B O 1
ATOM 3100 N N . TYR B 1 151 ? -6.605 -18.266 -8.391 1 97.94 151 TYR B N 1
ATOM 3101 C CA . TYR B 1 151 ? -5.574 -17.25 -8.438 1 97.94 151 TYR B CA 1
ATOM 3102 C C . TYR B 1 151 ? -4.875 -17.109 -7.094 1 97.94 151 TYR B C 1
ATOM 3104 O O . TYR B 1 151 ? -5.5 -16.75 -6.094 1 97.94 151 TYR B O 1
ATOM 3112 N N . THR B 1 152 ? -3.57 -17.406 -7.051 1 97.88 152 THR B N 1
ATOM 3113 C CA . THR B 1 152 ? -2.785 -17.281 -5.828 1 97.88 152 THR B CA 1
ATOM 3114 C C . THR B 1 152 ? -1.78 -16.141 -5.941 1 97.88 152 THR B C 1
ATOM 3116 O O . THR B 1 152 ? -0.96 -16.109 -6.859 1 97.88 152 THR B O 1
ATOM 3119 N N . ILE B 1 153 ? -1.876 -15.188 -5.035 1 96.88 153 ILE B N 1
ATOM 3120 C CA . ILE B 1 153 ? -0.935 -14.078 -4.953 1 96.88 153 ILE B CA 1
ATOM 3121 C C . ILE B 1 153 ? 0.133 -14.383 -3.904 1 96.88 153 ILE B C 1
ATOM 3123 O O . ILE B 1 153 ? -0.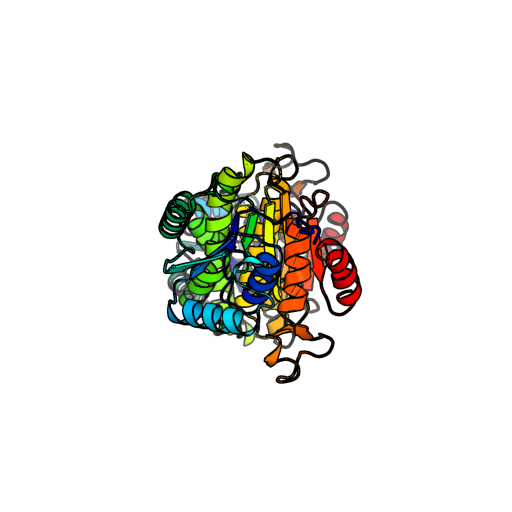188 -14.711 -2.76 1 96.88 153 ILE B O 1
ATOM 3127 N N . ILE B 1 154 ? 1.369 -14.289 -4.289 1 95.06 154 ILE B N 1
ATOM 3128 C CA . ILE B 1 154 ? 2.443 -14.445 -3.314 1 95.06 154 ILE B CA 1
ATOM 3129 C C . ILE B 1 154 ? 2.93 -13.078 -2.855 1 95.06 154 ILE B C 1
ATOM 3131 O O . ILE B 1 154 ? 3.242 -12.211 -3.68 1 95.06 154 ILE B O 1
ATOM 3135 N N . THR B 1 155 ? 2.9 -12.891 -1.583 1 89.94 155 THR B N 1
ATOM 3136 C CA . THR B 1 155 ? 3.404 -11.656 -0.996 1 89.94 155 THR B CA 1
ATOM 3137 C C . THR B 1 155 ? 4.449 -11.953 0.076 1 89.94 155 THR B C 1
ATOM 3139 O O . THR B 1 155 ? 4.711 -13.117 0.389 1 89.94 155 THR B O 1
ATOM 3142 N N . ASP B 1 156 ? 5.199 -10.977 0.501 1 80.12 156 ASP B N 1
ATOM 3143 C CA . ASP B 1 156 ? 6.211 -11.172 1.535 1 80.12 156 ASP B CA 1
ATOM 3144 C C . ASP B 1 156 ? 5.922 -10.312 2.76 1 80.12 156 ASP B C 1
ATOM 3146 O O . ASP B 1 156 ? 5.309 -9.25 2.646 1 80.12 156 ASP B O 1
ATOM 3150 N N . VAL B 1 157 ? 6.102 -10.984 3.855 1 60.56 157 VAL B N 1
ATOM 3151 C CA . VAL B 1 157 ? 5.762 -10.359 5.129 1 60.56 157 VAL B CA 1
ATOM 3152 C C . VAL B 1 157 ? 6.684 -9.164 5.379 1 60.56 157 VAL B C 1
ATOM 3154 O O . VAL B 1 157 ? 6.367 -8.289 6.191 1 60.56 157 VAL B O 1
ATOM 3157 N N . LEU B 1 158 ? 7.926 -9.328 4.855 1 55.56 158 LEU B N 1
ATOM 3158 C CA . LEU B 1 158 ? 8.75 -8.148 5.102 1 55.56 158 LEU B CA 1
ATOM 3159 C C . LEU B 1 158 ? 7.98 -6.867 4.797 1 55.56 158 LEU B C 1
ATOM 3161 O O . LEU B 1 158 ? 8.25 -5.82 5.387 1 55.56 158 LEU B O 1
ATOM 3165 N N . GLY B 1 159 ? 7.004 -6.91 3.881 1 49.84 159 GLY B N 1
ATOM 3166 C CA . GLY B 1 159 ? 6.164 -5.746 3.656 1 49.84 159 GLY B CA 1
ATOM 3167 C C . GLY B 1 159 ? 5.301 -5.391 4.855 1 49.84 159 GLY B C 1
ATOM 3168 O O . GLY B 1 159 ? 5.047 -4.215 5.113 1 49.84 159 GLY B O 1
ATOM 3169 N N . GLU B 1 160 ? 4.684 -6.512 5.41 1 51.22 160 GLU B N 1
ATOM 3170 C CA . GLU B 1 160 ? 3.807 -6.219 6.543 1 51.22 160 GLU B CA 1
ATOM 3171 C C . GLU B 1 160 ? 4.602 -5.668 7.723 1 51.22 160 GLU B C 1
ATOM 3173 O O . GLU B 1 160 ? 4.16 -4.73 8.391 1 51.22 160 GLU B O 1
ATOM 3178 N N . ALA B 1 161 ? 5.652 -6.633 8.109 1 45.06 161 ALA B N 1
ATOM 3179 C CA . ALA B 1 161 ? 6.438 -6.402 9.32 1 45.06 161 ALA B CA 1
ATOM 3180 C C . ALA B 1 161 ? 7.566 -5.41 9.062 1 45.06 161 ALA B C 1
ATOM 3182 O O . ALA B 1 161 ? 8.023 -4.73 9.984 1 45.06 161 ALA B O 1
ATOM 3183 N N . LEU B 1 162 ? 8.289 -5.723 7.867 1 47.5 162 LEU B N 1
ATOM 3184 C CA . LEU B 1 162 ? 9.664 -5.234 7.84 1 47.5 162 LEU B CA 1
ATOM 3185 C C . LEU B 1 162 ? 9.695 -3.721 7.648 1 47.5 162 LEU B C 1
ATOM 3187 O O . LEU B 1 162 ? 10 -3.234 6.555 1 47.5 162 LEU B O 1
ATOM 3191 N N . MET B 1 163 ? 8.812 -3.057 8.273 1 50.38 163 MET B N 1
ATOM 3192 C CA . MET B 1 163 ? 9.18 -1.677 8.578 1 50.38 163 MET B CA 1
ATOM 3193 C C . MET B 1 163 ? 10.617 -1.594 9.086 1 50.38 163 MET B C 1
ATOM 3195 O O . MET B 1 163 ? 10.859 -1.062 10.172 1 50.38 163 MET B O 1
ATOM 3199 N N . VAL B 1 164 ? 11.492 -2.586 8.523 1 56.25 164 VAL B N 1
ATOM 3200 C CA . VAL B 1 164 ? 12.883 -2.42 8.922 1 56.25 164 VAL B CA 1
ATOM 3201 C C . VAL B 1 164 ? 13.453 -1.146 8.305 1 56.25 164 VAL B C 1
ATOM 3203 O O . VAL B 1 164 ? 13.211 -0.86 7.129 1 56.25 164 VAL B O 1
ATOM 3206 N N . PRO B 1 165 ? 13.867 -0.392 9.219 1 60.5 165 PRO B N 1
ATOM 3207 C CA . PRO B 1 165 ? 14.617 0.745 8.68 1 60.5 165 PRO B CA 1
ATOM 3208 C C . PRO B 1 165 ? 15.445 0.375 7.453 1 60.5 165 PRO B C 1
ATOM 3210 O O . PRO B 1 165 ? 16.094 -0.679 7.434 1 60.5 165 PRO B O 1
ATOM 3213 N N . GLY B 1 166 ? 15.195 1.07 6.309 1 66.88 166 GLY B N 1
ATOM 3214 C CA . GLY B 1 166 ? 16.016 0.882 5.125 1 66.88 166 GLY B CA 1
ATOM 3215 C C . GLY B 1 166 ? 15.297 0.151 4.008 1 66.88 166 GLY B C 1
ATOM 3216 O O . GLY B 1 166 ? 15.773 0.11 2.875 1 66.88 166 GLY B O 1
ATOM 3217 N N . THR B 1 167 ? 14.062 -0.275 4.332 1 75.44 167 THR B N 1
ATOM 3218 C CA . THR B 1 167 ? 13.352 -0.978 3.27 1 75.44 167 THR B CA 1
ATOM 3219 C C . THR B 1 167 ? 12.727 0.012 2.291 1 75.44 167 THR B C 1
ATOM 3221 O O . THR B 1 167 ? 12.445 -0.336 1.141 1 75.44 167 THR B O 1
ATOM 3224 N N . GLY B 1 168 ? 12.492 1.21 2.805 1 80.94 168 GLY B N 1
ATOM 3225 C CA . GLY B 1 168 ? 12.07 2.316 1.961 1 80.94 168 GLY B CA 1
ATOM 3226 C C . GLY B 1 168 ? 10.891 1.972 1.07 1 80.94 168 GLY B C 1
ATOM 3227 O O . GLY B 1 168 ? 9.844 1.548 1.558 1 80.94 168 GLY B O 1
ATOM 3228 N N . LEU B 1 169 ? 11.102 2.053 -0.197 1 86.38 169 LEU B N 1
ATOM 3229 C CA . LEU B 1 169 ? 10.055 1.95 -1.202 1 86.38 169 LEU B CA 1
ATOM 3230 C C . LEU B 1 169 ? 9.594 0.503 -1.366 1 86.38 169 LEU B C 1
ATOM 3232 O O . LEU B 1 169 ? 8.477 0.247 -1.806 1 86.38 169 LEU B O 1
ATOM 3236 N N . VAL B 1 170 ? 10.398 -0.434 -0.947 1 83.56 170 VAL B N 1
ATOM 3237 C CA . VAL B 1 170 ? 10.023 -1.84 -1.03 1 83.56 170 VAL B CA 1
ATOM 3238 C C . VAL B 1 170 ? 8.828 -2.107 -0.12 1 83.56 170 VAL B C 1
ATOM 3240 O O . VAL B 1 170 ? 7.883 -2.801 -0.509 1 83.56 170 VAL B O 1
ATOM 3243 N N . THR B 1 171 ? 8.898 -1.479 1.038 1 83.94 171 THR B N 1
ATOM 3244 C CA . THR B 1 171 ? 7.793 -1.615 1.98 1 83.94 171 THR B CA 1
ATOM 3245 C C . THR B 1 171 ? 6.523 -0.974 1.423 1 83.94 171 THR B C 1
ATOM 3247 O O . THR B 1 171 ? 5.426 -1.515 1.581 1 83.94 171 THR B O 1
ATOM 3250 N N . VAL B 1 172 ? 6.691 0.088 0.827 1 87.44 172 VAL B N 1
ATOM 3251 C CA . VAL B 1 172 ? 5.547 0.796 0.261 1 87.44 172 VAL B CA 1
ATOM 3252 C C . VAL B 1 172 ? 4.902 -0.054 -0.831 1 87.44 172 VAL B C 1
ATOM 3254 O O . VAL B 1 172 ? 3.682 -0.245 -0.838 1 87.44 172 VAL B O 1
ATOM 3257 N N . GLY B 1 173 ? 5.719 -0.562 -1.714 1 87.75 173 GLY B N 1
ATOM 3258 C CA . GLY B 1 173 ? 5.207 -1.434 -2.762 1 87.75 173 GLY B CA 1
ATOM 3259 C C . GLY B 1 173 ? 4.539 -2.684 -2.223 1 87.75 173 GLY B C 1
ATOM 3260 O O . GLY B 1 173 ? 3.449 -3.053 -2.672 1 87.75 173 GLY B O 1
ATOM 3261 N N . SER B 1 174 ? 5.148 -3.291 -1.272 1 86.56 174 SER B N 1
ATOM 3262 C CA . SER B 1 174 ? 4.582 -4.488 -0.662 1 86.56 174 SER B CA 1
ATOM 3263 C C . SER B 1 174 ? 3.238 -4.195 -0.007 1 86.56 174 SER B C 1
ATOM 3265 O O . SER B 1 174 ? 2.312 -5.008 -0.083 1 86.56 174 SER B O 1
ATOM 3267 N N . SER B 1 175 ? 3.129 -3.092 0.661 1 85.94 175 SER B N 1
ATOM 3268 C CA . SER B 1 175 ? 1.869 -2.693 1.282 1 85.94 175 SER B CA 1
ATOM 3269 C C . SER B 1 175 ? 0.765 -2.539 0.243 1 85.94 175 SER B C 1
ATOM 3271 O O . SER B 1 175 ? -0.375 -2.951 0.474 1 85.94 175 SER B O 1
ATOM 3273 N N . ALA B 1 176 ? 1.148 -1.892 -0.833 1 88.56 176 ALA B N 1
ATOM 3274 C CA . ALA B 1 176 ? 0.174 -1.729 -1.909 1 88.56 176 ALA B CA 1
ATOM 3275 C C . ALA B 1 176 ? -0.292 -3.082 -2.438 1 88.56 176 ALA B C 1
ATOM 3277 O O . ALA B 1 176 ? -1.477 -3.27 -2.727 1 88.56 176 ALA B O 1
ATOM 3278 N N . VAL B 1 177 ? 0.583 -3.969 -2.551 1 90.81 177 VAL B N 1
ATOM 3279 C CA . VAL B 1 177 ? 0.244 -5.297 -3.051 1 90.81 177 VAL B CA 1
ATOM 3280 C C . VAL B 1 177 ? -0.646 -6.02 -2.041 1 90.81 177 VAL B C 1
ATOM 3282 O O . VAL B 1 177 ? -1.549 -6.766 -2.424 1 90.81 177 VAL B O 1
ATOM 3285 N N . PHE B 1 178 ? -0.396 -5.816 -0.759 1 88.06 178 PHE B N 1
ATOM 3286 C CA . PHE B 1 178 ? -1.303 -6.34 0.255 1 88.06 178 PHE B CA 1
ATOM 3287 C C . PHE B 1 178 ? -2.713 -5.801 0.052 1 88.06 178 PHE B C 1
ATOM 3289 O O . PHE B 1 178 ? -3.691 -6.543 0.182 1 88.06 178 PHE B O 1
ATOM 3296 N N . GLY B 1 179 ? -2.752 -4.527 -0.263 1 86.62 179 GLY B N 1
ATOM 3297 C CA . GLY B 1 179 ? -4.047 -3.945 -0.577 1 86.62 179 GLY B CA 1
ATOM 3298 C C . GLY B 1 179 ? -4.719 -4.594 -1.772 1 86.62 179 GLY B C 1
ATOM 3299 O O . GLY B 1 179 ? -5.91 -4.91 -1.726 1 86.62 179 GLY B O 1
ATOM 3300 N N . LEU B 1 180 ? -3.979 -4.812 -2.809 1 90.12 180 LEU B N 1
ATOM 3301 C CA . LEU B 1 180 ? -4.496 -5.473 -4.004 1 90.12 180 LEU B CA 1
ATOM 3302 C C . LEU B 1 180 ? -5.016 -6.867 -3.668 1 90.12 180 LEU B C 1
ATOM 3304 O O . LEU B 1 180 ? -6.105 -7.25 -4.105 1 90.12 180 LEU B O 1
ATOM 3308 N N . SER B 1 181 ? -4.223 -7.551 -2.936 1 90.69 181 SER B N 1
ATOM 3309 C CA . SER B 1 181 ? -4.594 -8.906 -2.543 1 90.69 181 SER B CA 1
ATOM 3310 C C . SER B 1 181 ? -5.887 -8.914 -1.73 1 90.69 181 SER B C 1
ATOM 3312 O O . SER B 1 181 ? -6.781 -9.719 -1.985 1 90.69 181 SER B O 1
ATOM 3314 N N . THR B 1 182 ? -5.945 -8.031 -0.806 1 88.31 182 THR B N 1
ATOM 3315 C CA . THR B 1 182 ? -7.109 -7.945 0.068 1 88.31 182 THR B CA 1
ATOM 3316 C C . THR B 1 182 ? -8.375 -7.672 -0.743 1 88.31 182 THR B C 1
ATOM 3318 O O . THR B 1 182 ? -9.391 -8.344 -0.56 1 88.31 182 THR B O 1
ATOM 3321 N N . VAL B 1 183 ? -8.297 -6.758 -1.66 1 87.81 183 VAL B N 1
ATOM 3322 C CA . VAL B 1 183 ? -9.445 -6.367 -2.463 1 87.81 183 VAL B CA 1
ATOM 3323 C C . VAL B 1 183 ? -9.836 -7.508 -3.402 1 87.81 183 VAL B C 1
ATOM 3325 O O . VAL B 1 183 ? -11.016 -7.855 -3.52 1 87.81 183 VAL B O 1
ATOM 3328 N N . ALA B 1 184 ? -8.867 -8.078 -4 1 91.81 184 ALA B N 1
ATOM 3329 C CA . ALA B 1 184 ? -9.141 -9.164 -4.941 1 91.81 184 ALA B CA 1
ATOM 3330 C C . ALA B 1 184 ? -9.82 -10.336 -4.242 1 91.81 184 ALA B C 1
ATOM 3332 O O . ALA B 1 184 ? -10.789 -10.898 -4.758 1 91.81 184 ALA B O 1
ATOM 3333 N N . ARG B 1 185 ? -9.359 -10.711 -3.109 1 91.94 185 ARG B N 1
ATOM 3334 C CA . ARG B 1 185 ? -9.938 -11.812 -2.357 1 91.94 185 ARG B CA 1
ATOM 3335 C C . ARG B 1 185 ? -11.359 -11.492 -1.914 1 91.94 185 ARG B C 1
ATOM 3337 O O . ARG B 1 185 ? -12.266 -12.32 -2.064 1 91.94 185 ARG B O 1
ATOM 3344 N N . ALA B 1 186 ? -11.531 -10.305 -1.451 1 87.38 186 ALA B N 1
ATOM 3345 C CA . ALA B 1 186 ? -12.828 -9.906 -0.931 1 87.38 186 ALA B CA 1
ATOM 3346 C C . ALA B 1 186 ? -13.867 -9.828 -2.049 1 87.38 186 ALA B C 1
ATOM 3348 O O . ALA B 1 186 ? -15.023 -10.203 -1.859 1 87.38 186 ALA B O 1
ATOM 3349 N N . GLU B 1 187 ? -13.5 -9.344 -3.178 1 87.69 187 GLU B N 1
ATOM 3350 C CA . GLU B 1 187 ? -14.43 -9.125 -4.277 1 87.69 187 GLU B CA 1
ATOM 3351 C C . GLU B 1 187 ? -14.773 -10.43 -4.984 1 87.69 187 GLU B C 1
ATOM 3353 O O . GLU B 1 187 ? -15.727 -10.492 -5.758 1 87.69 187 GLU B O 1
ATOM 3358 N N . HIS B 1 188 ? -14.055 -11.516 -4.648 1 89.81 188 HIS B N 1
ATOM 3359 C CA . HIS B 1 188 ? -14.281 -12.758 -5.379 1 89.81 188 HIS B CA 1
ATOM 3360 C C . HIS B 1 188 ? -14.664 -13.891 -4.434 1 89.81 188 HIS B C 1
ATOM 3362 O O . HIS B 1 188 ? -14.602 -15.062 -4.809 1 89.81 188 HIS B O 1
ATOM 3368 N N . GLN B 1 189 ? -15.086 -13.508 -3.287 1 84.94 189 GLN B N 1
ATOM 3369 C CA . GLN B 1 189 ? -15.438 -14.508 -2.289 1 84.94 189 GLN B CA 1
ATOM 3370 C C . GLN B 1 189 ? -16.609 -15.359 -2.762 1 84.94 189 GLN B C 1
ATOM 3372 O O . GLN B 1 189 ? -16.688 -16.547 -2.445 1 84.94 189 GLN B O 1
ATOM 3377 N N . ASP B 1 190 ? -17.453 -14.82 -3.551 1 83.44 190 ASP B N 1
ATOM 3378 C CA . ASP B 1 190 ? -18.656 -15.539 -3.965 1 83.44 190 ASP B CA 1
ATOM 3379 C C . ASP B 1 190 ? -18.562 -15.977 -5.426 1 83.44 190 ASP B C 1
ATOM 3381 O O . ASP B 1 190 ? -19.562 -16.359 -6.031 1 83.44 190 ASP B O 1
ATOM 3385 N N . ARG B 1 191 ? -17.359 -15.953 -5.945 1 86.75 191 ARG B N 1
ATOM 3386 C CA . ARG B 1 191 ? -17.172 -16.359 -7.336 1 86.75 191 ARG B CA 1
ATOM 3387 C C . ARG B 1 191 ? -16.594 -17.766 -7.414 1 86.75 191 ARG B C 1
ATOM 3389 O O . ARG B 1 191 ? -16.172 -18.344 -6.402 1 86.75 191 ARG B O 1
ATOM 3396 N N . ALA B 1 192 ? -16.641 -18.281 -8.586 1 90.75 192 ALA B N 1
ATOM 3397 C CA . ALA B 1 192 ? -16.125 -19.641 -8.812 1 90.75 192 ALA B CA 1
ATOM 3398 C C . ALA B 1 192 ? -14.609 -19.688 -8.68 1 90.75 192 ALA B C 1
ATOM 3400 O O . ALA B 1 192 ? -14.055 -20.625 -8.117 1 90.75 192 ALA B O 1
ATOM 3401 N N . VAL B 1 193 ? -14 -18.641 -9.086 1 95.56 193 VAL B N 1
ATOM 3402 C CA . VAL B 1 193 ? -12.547 -18.578 -8.969 1 95.56 193 VAL B CA 1
ATOM 3403 C C . VAL B 1 193 ? -12.148 -18.391 -7.512 1 95.56 193 VAL B C 1
ATOM 3405 O O . VAL B 1 193 ? -12.711 -17.531 -6.82 1 95.56 193 VAL B O 1
ATOM 3408 N N . ARG B 1 194 ? -11.25 -19.219 -7.07 1 96.44 194 ARG B N 1
ATOM 3409 C CA . ARG B 1 194 ? -10.719 -19.078 -5.719 1 96.44 194 ARG B CA 1
ATOM 3410 C C . ARG B 1 194 ? -9.5 -18.172 -5.707 1 96.44 194 ARG B C 1
ATOM 3412 O O . ARG B 1 194 ? -8.5 -18.453 -6.367 1 96.44 194 ARG B O 1
ATOM 3419 N N . VAL B 1 195 ? -9.617 -17.062 -5 1 96 195 VAL B N 1
ATOM 3420 C CA . VAL B 1 195 ? -8.516 -16.109 -4.906 1 96 195 VAL B CA 1
ATOM 3421 C C . VAL B 1 195 ? -7.895 -16.172 -3.512 1 96 195 VAL B C 1
ATOM 3423 O O . VAL B 1 195 ? -8.555 -15.875 -2.518 1 96 195 VAL B O 1
ATOM 3426 N N . ASN B 1 196 ? -6.582 -16.609 -3.438 1 96.62 196 ASN B N 1
ATOM 3427 C CA . ASN B 1 196 ? -5.891 -16.75 -2.16 1 96.62 196 ASN B CA 1
ATOM 3428 C C . ASN B 1 196 ? -4.539 -16.047 -2.176 1 96.62 196 ASN B C 1
ATOM 3430 O O . ASN B 1 196 ? -4.031 -15.688 -3.242 1 96.62 196 ASN B O 1
ATOM 3434 N N . GLU B 1 197 ? -4.062 -15.75 -0.99 1 95.44 197 GLU B N 1
ATOM 3435 C CA . GLU B 1 197 ? -2.758 -15.125 -0.791 1 95.44 197 GLU B CA 1
ATOM 3436 C C . GLU B 1 197 ? -1.824 -16.031 -0.001 1 95.44 197 GLU B C 1
ATOM 3438 O O . GLU B 1 197 ? -2.223 -16.609 1.012 1 95.44 197 GLU B O 1
ATOM 3443 N N . LEU B 1 198 ? -0.643 -16.281 -0.541 1 95.75 198 LEU B N 1
ATOM 3444 C CA . LEU B 1 198 ? 0.452 -16.875 0.219 1 95.75 198 LEU B CA 1
ATOM 3445 C C . LEU B 1 198 ? 1.412 -15.805 0.716 1 95.75 198 LEU B C 1
ATOM 3447 O O . LEU B 1 198 ? 2.111 -15.172 -0.081 1 95.75 198 LEU B O 1
ATOM 3451 N N . ARG B 1 199 ? 1.405 -15.602 2.014 1 92.75 199 ARG B N 1
ATOM 3452 C CA . ARG B 1 199 ? 2.248 -14.586 2.631 1 92.75 199 ARG B CA 1
ATOM 3453 C C . ARG B 1 199 ? 3.492 -15.211 3.254 1 92.75 199 ARG B C 1
ATOM 3455 O O . ARG B 1 199 ? 3.398 -15.938 4.246 1 92.75 199 ARG B O 1
ATOM 3462 N N . ILE B 1 200 ? 4.637 -14.844 2.705 1 91.19 200 ILE B N 1
ATOM 3463 C CA . ILE B 1 200 ? 5.887 -15.492 3.09 1 91.19 200 ILE B CA 1
ATOM 3464 C C . ILE B 1 200 ? 6.637 -14.609 4.086 1 91.19 200 ILE B C 1
ATOM 3466 O O . ILE B 1 200 ? 6.953 -13.453 3.791 1 91.19 200 ILE B O 1
ATOM 3470 N N . GLY B 1 201 ? 6.918 -15.125 5.242 1 86.44 201 GLY B N 1
ATOM 3471 C CA . GLY B 1 201 ? 7.668 -14.438 6.277 1 86.44 201 GLY B CA 1
ATOM 3472 C C . GLY B 1 201 ? 8.992 -15.109 6.605 1 86.44 201 GLY B C 1
ATOM 3473 O O . GLY B 1 201 ? 9.484 -14.992 7.73 1 86.44 201 GLY B O 1
ATOM 3474 N N . VAL B 1 202 ? 9.508 -15.898 5.703 1 87.44 202 VAL B N 1
ATOM 3475 C CA . VAL B 1 202 ? 10.812 -16.547 5.84 1 87.44 202 VAL B CA 1
ATOM 3476 C C . VAL B 1 202 ? 11.727 -16.094 4.703 1 87.44 202 VAL B C 1
ATOM 3478 O O . VAL B 1 202 ? 11.273 -15.484 3.734 1 87.44 202 VAL B O 1
ATOM 3481 N N . TYR B 1 203 ? 12.977 -16.344 4.84 1 86.81 203 TYR B N 1
ATOM 3482 C CA . TYR B 1 203 ? 13.922 -16.078 3.758 1 86.81 203 TYR B CA 1
ATOM 3483 C C . TYR B 1 203 ? 13.969 -17.234 2.768 1 86.81 203 TYR B C 1
ATOM 3485 O O . TYR B 1 203 ? 14.492 -18.297 3.078 1 86.81 203 TYR B O 1
ATOM 3493 N N . VAL B 1 204 ? 13.492 -16.969 1.597 1 90.31 204 VAL B N 1
ATOM 3494 C CA . VAL B 1 204 ? 13.461 -18.031 0.594 1 90.31 204 VAL B CA 1
ATOM 3495 C C . VAL B 1 204 ? 14.742 -18 -0.239 1 90.31 204 VAL B C 1
ATOM 3497 O O . VAL B 1 204 ? 15.148 -16.938 -0.714 1 90.31 204 VAL B O 1
ATOM 3500 N N . LYS B 1 205 ? 15.32 -19.125 -0.348 1 91.12 205 LYS B N 1
ATOM 3501 C CA . LYS B 1 205 ? 16.516 -19.297 -1.18 1 91.12 205 LYS B CA 1
ATOM 3502 C C . LYS B 1 205 ? 16.375 -20.516 -2.086 1 91.12 205 LYS B C 1
ATOM 3504 O O . LYS B 1 205 ? 15.586 -21.422 -1.799 1 91.12 205 LYS B O 1
ATOM 3509 N N . LYS B 1 206 ? 17.109 -20.422 -3.152 1 93.75 206 LYS B N 1
ATOM 3510 C CA . LYS B 1 206 ? 17.219 -21.641 -3.936 1 93.75 206 LYS B CA 1
ATOM 3511 C C . LYS B 1 206 ? 17.797 -22.781 -3.098 1 93.75 206 LYS B C 1
ATOM 3513 O O . LYS B 1 206 ? 18.625 -22.547 -2.213 1 93.75 206 LYS B O 1
ATOM 3518 N N . GLN B 1 207 ? 17.406 -23.953 -3.457 1 93.12 207 GLN B N 1
ATOM 3519 C CA . GLN B 1 207 ? 17.828 -25.141 -2.713 1 93.12 207 GLN B CA 1
ATOM 3520 C C . GLN B 1 207 ? 19.344 -25.188 -2.578 1 93.12 207 GLN B C 1
ATOM 3522 O O . GLN B 1 207 ? 19.875 -25.453 -1.494 1 93.12 207 GLN B O 1
ATOM 3527 N N . GLU B 1 208 ? 20.047 -24.812 -3.607 1 91.62 208 GLU B N 1
ATOM 3528 C CA . GLU B 1 208 ? 21.5 -24.922 -3.66 1 91.62 208 GLU B CA 1
ATOM 3529 C C . GLU B 1 208 ? 22.156 -23.781 -2.871 1 91.62 208 GLU B C 1
ATOM 3531 O O . GLU B 1 208 ? 23.359 -23.844 -2.578 1 91.62 208 GLU B O 1
ATOM 3536 N N . ASP B 1 209 ? 21.406 -22.781 -2.523 1 91.56 209 ASP B N 1
ATOM 3537 C CA . ASP B 1 209 ? 21.969 -21.594 -1.875 1 91.56 209 ASP B CA 1
ATOM 3538 C C . ASP B 1 209 ? 21.641 -21.578 -0.384 1 91.56 209 ASP B C 1
ATOM 3540 O O . ASP B 1 209 ? 21.969 -20.625 0.319 1 91.56 209 ASP B O 1
ATOM 3544 N N . LEU B 1 210 ? 20.969 -22.531 0.092 1 90.62 210 LEU B N 1
ATOM 3545 C CA . LEU B 1 210 ? 20.625 -22.578 1.509 1 90.62 210 LEU B CA 1
ATOM 3546 C C . LEU B 1 210 ? 21.875 -22.484 2.375 1 90.62 210 LEU B C 1
ATOM 3548 O O . LEU B 1 210 ? 22.906 -23.109 2.064 1 90.62 210 LEU B O 1
ATOM 3552 N N . GLY B 1 211 ? 21.812 -21.688 3.469 1 85.69 211 GLY B N 1
ATOM 3553 C CA . GLY B 1 211 ? 22.906 -21.562 4.418 1 85.69 211 GLY B CA 1
ATOM 3554 C C . GLY B 1 211 ? 23.984 -20.578 3.98 1 85.69 211 GLY B C 1
ATOM 3555 O O . GLY B 1 211 ? 24.953 -20.359 4.695 1 85.69 211 GLY B O 1
ATOM 3556 N N . SER B 1 212 ? 23.938 -19.938 2.818 1 79.69 212 SER B N 1
ATOM 3557 C CA . SER B 1 212 ? 25 -19.109 2.26 1 79.69 212 SER B CA 1
ATOM 3558 C C . SER B 1 212 ? 25.031 -17.734 2.912 1 79.69 212 SER B C 1
ATOM 3560 O O . SER B 1 212 ? 26.094 -17.109 2.992 1 79.69 212 SER B O 1
ATOM 3562 N N . ALA B 1 213 ? 23.922 -16.984 3.123 1 68 213 ALA B N 1
ATOM 3563 C CA . ALA B 1 213 ? 23.969 -15.617 3.656 1 68 213 ALA B CA 1
ATOM 3564 C C . ALA B 1 213 ? 23.172 -15.508 4.953 1 68 213 ALA B C 1
ATOM 3566 O O . ALA B 1 213 ? 22.203 -16.25 5.16 1 68 213 ALA B O 1
ATOM 3567 N N . PRO B 1 214 ? 23.766 -14.5 5.66 1 64.81 214 PRO B N 1
ATOM 3568 C CA . PRO B 1 214 ? 23.062 -14.289 6.93 1 64.81 214 PRO B CA 1
ATOM 3569 C C . PRO B 1 214 ? 21.625 -13.812 6.734 1 64.81 214 PRO B C 1
ATOM 3571 O O . PRO B 1 214 ? 21.312 -13.141 5.746 1 64.81 214 PRO B O 1
ATOM 3574 N N . THR B 1 215 ? 20.797 -14.453 7.508 1 68.38 215 THR B N 1
ATOM 3575 C CA . THR B 1 215 ? 19.406 -14.055 7.555 1 68.38 215 THR B CA 1
ATOM 3576 C C . THR B 1 215 ? 19.141 -13.133 8.742 1 68.38 215 THR B C 1
ATOM 3578 O O . THR B 1 215 ? 20 -12.977 9.609 1 68.38 215 THR B O 1
ATOM 3581 N N . LEU B 1 216 ? 18.141 -12.32 8.688 1 70.44 216 LEU B N 1
ATOM 3582 C CA . LEU B 1 216 ? 17.719 -11.523 9.836 1 70.44 216 LEU B CA 1
ATOM 3583 C C . LEU B 1 216 ? 17.469 -12.414 11.055 1 70.44 216 LEU B C 1
ATOM 3585 O O . LEU B 1 216 ? 16.984 -13.539 10.914 1 70.44 216 LEU B O 1
ATOM 3589 N N . PRO B 1 217 ? 17.953 -11.82 12.188 1 74.38 217 PRO B N 1
ATOM 3590 C CA . PRO B 1 217 ? 17.703 -12.594 13.406 1 74.38 217 PRO B CA 1
ATOM 3591 C C . PRO B 1 217 ? 16.234 -12.992 13.578 1 74.38 217 PRO B C 1
ATOM 3593 O O . PRO B 1 217 ? 15.344 -12.164 13.367 1 74.38 217 PRO B O 1
ATOM 3596 N N . GLY B 1 218 ? 16.016 -14.273 13.773 1 76.75 218 GLY B N 1
ATOM 3597 C CA . GLY B 1 218 ? 14.672 -14.734 14.078 1 76.75 218 GLY B CA 1
ATOM 3598 C C . GLY B 1 218 ? 13.891 -15.172 12.852 1 76.75 218 GLY B C 1
ATOM 3599 O O . GLY B 1 218 ? 12.773 -15.688 12.969 1 76.75 218 GLY B O 1
ATOM 3600 N N . ILE B 1 219 ? 14.516 -14.992 11.711 1 81.94 219 ILE B N 1
ATOM 3601 C CA . ILE B 1 219 ? 13.844 -15.43 10.492 1 81.94 219 ILE B CA 1
ATOM 3602 C C . ILE B 1 219 ? 14.57 -16.625 9.898 1 81.94 219 ILE B C 1
ATOM 3604 O O . ILE B 1 219 ? 15.766 -16.562 9.609 1 81.94 219 ILE B O 1
ATOM 3608 N N . ILE B 1 220 ? 13.875 -17.672 9.719 1 86.62 220 ILE B N 1
ATOM 3609 C CA . ILE B 1 220 ? 14.492 -18.875 9.211 1 86.62 220 ILE B CA 1
ATOM 3610 C C . ILE B 1 220 ? 14.586 -18.812 7.688 1 86.62 220 ILE B C 1
ATOM 3612 O O . ILE B 1 220 ? 13.891 -18.016 7.055 1 86.62 220 ILE B O 1
ATOM 3616 N N . GLU B 1 221 ? 15.414 -19.719 7.121 1 89.19 221 GLU B N 1
ATOM 3617 C CA . GLU B 1 221 ? 15.5 -19.906 5.676 1 89.19 221 GLU B CA 1
ATOM 3618 C C . GLU B 1 221 ? 14.609 -21.062 5.219 1 89.19 221 GLU B C 1
ATOM 3620 O O . GLU B 1 221 ? 14.422 -22.031 5.949 1 89.19 221 GLU B O 1
ATOM 3625 N N . ALA B 1 222 ? 14.109 -20.891 4.121 1 91.69 222 ALA B N 1
ATOM 3626 C CA . ALA B 1 222 ? 13.352 -21.969 3.484 1 91.69 222 ALA B CA 1
ATOM 3627 C C . ALA B 1 222 ? 13.742 -22.125 2.018 1 91.69 222 ALA B C 1
ATOM 3629 O O . ALA B 1 222 ? 14.062 -21.141 1.349 1 91.69 222 ALA B O 1
ATOM 3630 N N . SER B 1 223 ? 13.719 -23.406 1.595 1 94.88 223 SER B N 1
ATOM 3631 C CA . SER B 1 223 ? 13.984 -23.656 0.183 1 94.88 223 SER B CA 1
ATOM 3632 C C . SER B 1 223 ? 12.82 -23.219 -0.691 1 94.88 223 SER B C 1
ATOM 3634 O O . SER B 1 223 ? 11.656 -23.406 -0.325 1 94.88 223 SER B O 1
ATOM 3636 N N . HIS B 1 224 ? 13.188 -22.719 -1.896 1 95.56 224 HIS B N 1
ATOM 3637 C CA . HIS B 1 224 ? 12.141 -22.391 -2.857 1 95.56 224 HIS B CA 1
ATOM 3638 C C . HIS B 1 224 ? 11.281 -23.609 -3.17 1 95.56 224 HIS B C 1
ATOM 3640 O O . HIS B 1 224 ? 10.078 -23.484 -3.412 1 95.56 224 HIS B O 1
ATOM 3646 N N . LEU B 1 225 ? 11.773 -24.859 -3.033 1 96.38 225 LEU B N 1
ATOM 3647 C CA . LEU B 1 225 ? 11.023 -26.078 -3.289 1 96.38 225 LEU B CA 1
ATOM 3648 C C . LEU B 1 225 ? 9.953 -26.297 -2.223 1 96.38 225 LEU B C 1
ATOM 3650 O O . LEU B 1 225 ? 8.836 -26.703 -2.533 1 96.38 225 LEU B O 1
ATOM 3654 N N . GLN B 1 226 ? 10.312 -25.969 -1.037 1 95.75 226 GLN B N 1
ATOM 3655 C CA . GLN B 1 226 ? 9.367 -26.109 0.066 1 95.75 226 GLN B CA 1
ATOM 3656 C C . GLN B 1 226 ? 8.242 -25.094 -0.058 1 95.75 226 GLN B C 1
ATOM 3658 O O . GLN B 1 226 ? 7.074 -25.422 0.177 1 95.75 226 GLN B O 1
ATOM 3663 N N . ILE B 1 227 ? 8.609 -23.891 -0.448 1 95.31 227 ILE B N 1
ATOM 3664 C CA . ILE B 1 227 ? 7.594 -22.875 -0.674 1 95.31 227 ILE B CA 1
ATOM 3665 C C . ILE B 1 227 ? 6.688 -23.297 -1.829 1 95.31 227 ILE B C 1
ATOM 3667 O O . ILE B 1 227 ? 5.477 -23.062 -1.796 1 95.31 227 ILE B O 1
ATOM 3671 N N . GLY B 1 228 ? 7.301 -23.922 -2.838 1 96.81 228 GLY B N 1
ATOM 3672 C CA . GLY B 1 228 ? 6.535 -24.438 -3.969 1 96.81 228 GLY B CA 1
ATOM 3673 C C . GLY B 1 228 ? 5.469 -25.438 -3.566 1 96.81 228 GLY B C 1
ATOM 3674 O O . GLY B 1 228 ? 4.387 -25.469 -4.16 1 96.81 228 GLY B O 1
ATOM 3675 N N . VAL B 1 229 ? 5.75 -26.281 -2.572 1 95.94 229 VAL B N 1
ATOM 3676 C CA . VAL B 1 229 ? 4.793 -27.25 -2.07 1 95.94 229 VAL B CA 1
ATOM 3677 C C . VAL B 1 229 ? 3.555 -26.531 -1.534 1 95.94 229 VAL B C 1
ATOM 3679 O O . VAL B 1 229 ? 2.424 -26.906 -1.854 1 95.94 229 VAL B O 1
ATOM 3682 N N . VAL B 1 230 ? 3.803 -25.516 -0.784 1 95.88 230 VAL B N 1
ATOM 3683 C CA . VAL B 1 230 ? 2.703 -24.766 -0.183 1 95.88 230 VAL B CA 1
ATOM 3684 C C . VAL B 1 230 ? 1.907 -24.047 -1.272 1 95.88 230 VAL B C 1
ATOM 3686 O O . VAL B 1 230 ? 0.676 -24.109 -1.294 1 95.88 230 VAL B O 1
ATOM 3689 N N . ALA B 1 231 ? 2.625 -23.438 -2.213 1 96.12 231 ALA B N 1
ATOM 3690 C CA . ALA B 1 231 ? 1.972 -22.703 -3.291 1 96.12 231 ALA B CA 1
ATOM 3691 C C . ALA B 1 231 ? 1.091 -23.625 -4.129 1 96.12 231 ALA B C 1
ATOM 3693 O O . ALA B 1 231 ? -0.069 -23.312 -4.402 1 96.12 231 ALA B O 1
ATOM 3694 N N . ALA B 1 232 ? 1.596 -24.812 -4.52 1 95.31 232 ALA B N 1
ATOM 3695 C CA . ALA B 1 232 ? 0.836 -25.781 -5.309 1 95.31 232 ALA B CA 1
ATOM 3696 C C . ALA B 1 232 ? -0.363 -26.312 -4.52 1 95.31 232 ALA B C 1
ATOM 3698 O O . ALA B 1 232 ? -1.44 -26.516 -5.086 1 95.31 232 ALA B O 1
ATOM 3699 N N . GLY B 1 233 ? -0.127 -26.5 -3.24 1 94.44 233 GLY B N 1
ATOM 3700 C CA . GLY B 1 233 ? -1.205 -26.969 -2.385 1 94.44 233 GLY B CA 1
ATOM 3701 C C . GLY B 1 233 ? -2.359 -25.984 -2.285 1 94.44 233 GLY B C 1
ATOM 3702 O O . GLY B 1 233 ? -3.525 -26.391 -2.352 1 94.44 233 GLY B O 1
ATOM 3703 N N . ILE B 1 234 ? -2.061 -24.719 -2.131 1 94.81 234 ILE B N 1
ATOM 3704 C CA . ILE B 1 234 ? -3.086 -23.688 -2.049 1 94.81 234 ILE B CA 1
ATOM 3705 C C . ILE B 1 234 ? -3.908 -23.672 -3.336 1 94.81 234 ILE B C 1
ATOM 3707 O O . ILE B 1 234 ? -5.137 -23.562 -3.293 1 94.81 234 ILE B O 1
ATOM 3711 N N . MET B 1 235 ? -3.25 -23.859 -4.438 1 92.56 235 MET B N 1
ATOM 3712 C CA . MET B 1 235 ? -3.859 -23.766 -5.766 1 92.56 235 MET B CA 1
ATOM 3713 C C . MET B 1 235 ? -4.867 -24.891 -5.973 1 92.56 235 MET B C 1
ATOM 3715 O O . MET B 1 235 ? -5.895 -24.703 -6.625 1 92.56 235 MET B O 1
ATOM 3719 N N . THR B 1 236 ? -4.625 -26.016 -5.41 1 88.62 236 THR B N 1
ATOM 3720 C CA . THR B 1 236 ? -5.422 -27.203 -5.742 1 88.62 236 THR B CA 1
ATOM 3721 C C . THR B 1 236 ? -6.359 -27.562 -4.594 1 88.62 236 THR B C 1
ATOM 3723 O O . THR B 1 236 ? -7.164 -28.484 -4.711 1 88.62 236 THR B O 1
ATOM 3726 N N . CYS B 1 237 ? -6.266 -26.844 -3.504 1 88.31 237 CYS B N 1
ATOM 3727 C CA . CYS B 1 237 ? -7.148 -27.109 -2.375 1 88.31 237 CYS B CA 1
ATOM 3728 C C . CYS B 1 237 ? -8.516 -26.469 -2.58 1 88.31 237 CYS B C 1
ATOM 3730 O O . CYS B 1 237 ? -8.641 -25.25 -2.555 1 88.31 237 CYS B O 1
ATOM 3732 N N . PRO B 1 238 ? -9.539 -27.203 -2.75 1 86.69 238 PRO B N 1
ATOM 3733 C CA . PRO B 1 238 ? -10.852 -26.656 -3.107 1 86.69 238 PRO B CA 1
ATOM 3734 C C . PRO B 1 238 ? -11.5 -25.891 -1.959 1 86.69 238 PRO B C 1
ATOM 3736 O O . PRO B 1 238 ? -12.367 -25.031 -2.189 1 86.69 238 PRO B O 1
ATOM 3739 N N . ASP B 1 239 ? -11.047 -26.109 -0.771 1 88.56 239 ASP B N 1
ATOM 3740 C CA . ASP B 1 239 ? -11.695 -25.5 0.384 1 88.56 239 ASP B CA 1
ATOM 3741 C C . ASP B 1 239 ? -11.078 -24.141 0.713 1 88.56 239 ASP B C 1
ATOM 3743 O O . ASP B 1 239 ? -11.555 -23.438 1.604 1 88.56 239 ASP B O 1
ATOM 3747 N N . LEU B 1 240 ? -10.062 -23.812 -0.06 1 92.44 240 LEU B N 1
ATOM 3748 C CA . LEU B 1 240 ? -9.398 -22.547 0.205 1 92.44 240 LEU B CA 1
ATOM 3749 C C . LEU B 1 240 ? -9.844 -21.484 -0.79 1 92.44 240 LEU B C 1
ATOM 3751 O O . LEU B 1 240 ? -9.531 -21.562 -1.979 1 92.44 240 LEU B O 1
ATOM 3755 N N . SER B 1 241 ? -10.617 -20.547 -0.324 1 93 241 SER B N 1
ATOM 3756 C CA . SER B 1 241 ? -11.031 -19.406 -1.122 1 93 241 SER B CA 1
ATOM 3757 C C . SER B 1 241 ? -11.109 -18.141 -0.273 1 93 241 SER B C 1
ATOM 3759 O O . SER B 1 241 ? -11.695 -18.141 0.811 1 93 241 SER B O 1
ATOM 3761 N N . GLY B 1 242 ? -10.461 -17.156 -0.779 1 93.12 242 GLY B N 1
ATOM 3762 C CA . GLY B 1 242 ? -10.477 -15.883 -0.07 1 93.12 242 GLY B CA 1
ATOM 3763 C C . GLY B 1 242 ? -9.578 -15.875 1.156 1 93.12 242 GLY B C 1
ATOM 3764 O O . GLY B 1 242 ? -9.781 -15.07 2.07 1 93.12 242 GLY B O 1
ATOM 3765 N N . GLN B 1 243 ? -8.539 -16.75 1.236 1 93.75 243 GLN B N 1
ATOM 3766 C CA . GLN B 1 243 ? -7.777 -16.922 2.465 1 93.75 243 GLN B CA 1
ATOM 3767 C C . GLN B 1 243 ? -6.352 -16.406 2.311 1 93.75 243 GLN B C 1
ATOM 3769 O O . GLN B 1 243 ? -5.855 -16.266 1.19 1 93.75 243 GLN B O 1
ATOM 3774 N N . ILE B 1 244 ? -5.789 -16.062 3.447 1 93.69 244 ILE B N 1
ATOM 3775 C CA . ILE B 1 244 ? -4.359 -15.797 3.562 1 93.69 244 ILE B CA 1
ATOM 3776 C C . ILE B 1 244 ? -3.672 -16.984 4.242 1 93.69 244 ILE B C 1
ATOM 3778 O O . ILE B 1 244 ? -4 -17.328 5.379 1 93.69 244 ILE B O 1
ATOM 3782 N N . VAL B 1 245 ? -2.83 -17.641 3.516 1 94.94 245 VAL B N 1
ATOM 3783 C CA . VAL B 1 245 ? -1.953 -18.641 4.121 1 94.94 245 VAL B CA 1
ATOM 3784 C C . VAL B 1 245 ? -0.604 -18 4.457 1 94.94 245 VAL B C 1
ATOM 3786 O O . VAL B 1 245 ? 0.147 -17.609 3.559 1 94.94 245 VAL B O 1
ATOM 3789 N N . ARG B 1 246 ? -0.319 -17.969 5.723 1 93.31 246 ARG B N 1
ATOM 3790 C CA . ARG B 1 246 ? 0.928 -17.359 6.176 1 93.31 246 ARG B CA 1
ATOM 3791 C C . ARG B 1 246 ? 1.969 -18.422 6.5 1 93.31 246 ARG B C 1
ATOM 3793 O O . ARG B 1 246 ? 1.649 -19.453 7.113 1 93.31 246 ARG B O 1
ATOM 3800 N N . ILE B 1 247 ? 3.17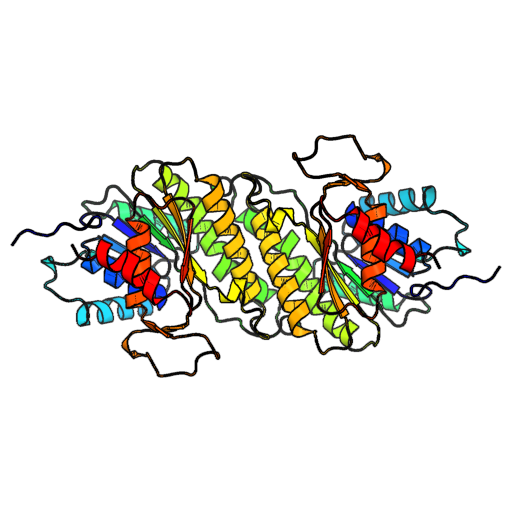2 -18.141 6.039 1 92.5 247 ILE B N 1
ATOM 3801 C CA . ILE B 1 247 ? 4.312 -18.969 6.43 1 92.5 247 ILE B CA 1
ATOM 3802 C C . ILE B 1 247 ? 5.371 -18.094 7.102 1 92.5 247 ILE B C 1
ATOM 3804 O O . ILE B 1 247 ? 5.84 -17.109 6.512 1 92.5 247 ILE B O 1
ATOM 3808 N N . ASP B 1 248 ? 5.641 -18.375 8.25 1 89.5 248 ASP B N 1
ATOM 3809 C CA . ASP B 1 248 ? 6.695 -17.656 8.969 1 89.5 248 ASP B CA 1
ATOM 3810 C C . ASP B 1 248 ? 7.543 -18.625 9.797 1 89.5 248 ASP B C 1
ATOM 3812 O O . ASP B 1 248 ? 7.402 -19.844 9.68 1 89.5 248 ASP B O 1
ATOM 3816 N N . SER B 1 249 ? 8.453 -18 10.586 1 87.88 249 SER B N 1
ATOM 3817 C CA . SER B 1 249 ? 9.43 -18.812 11.305 1 87.88 249 SER B CA 1
ATOM 3818 C C . SER B 1 249 ? 8.75 -19.703 12.336 1 87.88 249 SER B C 1
ATOM 3820 O O . SER B 1 249 ? 9.289 -20.75 12.727 1 87.88 249 SER B O 1
ATOM 3822 N N . TYR B 1 250 ? 7.508 -19.359 12.719 1 90.06 250 TYR B N 1
ATOM 3823 C CA . TYR B 1 250 ? 6.855 -20.078 13.812 1 90.06 250 TYR B CA 1
ATOM 3824 C C . TYR B 1 250 ? 5.988 -21.219 13.281 1 90.06 250 TYR B C 1
ATOM 3826 O O . TYR B 1 250 ? 5.777 -22.219 13.961 1 90.06 250 TYR B O 1
ATOM 3834 N N . ASN B 1 251 ? 5.547 -21.109 12.047 1 92.69 251 ASN B N 1
ATOM 3835 C CA . ASN B 1 251 ? 4.57 -22.094 11.602 1 92.69 251 ASN B CA 1
ATOM 3836 C C . ASN B 1 251 ? 5.004 -22.766 10.305 1 92.69 251 ASN B C 1
ATOM 3838 O O . ASN B 1 251 ? 4.25 -23.547 9.719 1 92.69 251 ASN B O 1
ATOM 3842 N N . PHE B 1 252 ? 6.137 -22.484 9.844 1 91.75 252 PHE B N 1
ATOM 3843 C CA . PHE B 1 252 ? 6.617 -22.953 8.547 1 91.75 252 PHE B CA 1
ATOM 3844 C C . PHE B 1 252 ? 6.457 -24.453 8.414 1 91.75 252 PHE B C 1
ATOM 3846 O O . PHE B 1 252 ? 5.84 -24.938 7.457 1 91.75 252 PHE B O 1
ATOM 3853 N N . HIS B 1 253 ? 6.863 -25.188 9.375 1 90.75 253 HIS B N 1
ATOM 3854 C CA . HIS B 1 253 ? 6.844 -26.656 9.297 1 90.75 253 HIS B CA 1
ATOM 3855 C C . HIS B 1 253 ? 5.418 -27.188 9.328 1 90.75 253 HIS B C 1
ATOM 3857 O O . HIS B 1 253 ? 5.109 -28.188 8.672 1 90.75 253 HIS B O 1
ATOM 3863 N N . GLN B 1 254 ? 4.641 -26.516 10.062 1 92.19 254 GLN B N 1
ATOM 3864 C CA . GLN B 1 254 ? 3.24 -26.922 10.133 1 92.19 254 GLN B CA 1
ATOM 3865 C C . GLN B 1 254 ? 2.549 -26.719 8.781 1 92.19 254 GLN B C 1
ATOM 3867 O O . GLN B 1 254 ? 1.828 -27.609 8.32 1 92.19 254 GLN B O 1
ATOM 3872 N N . GLN B 1 255 ? 2.783 -25.641 8.148 1 92.38 255 GLN B N 1
ATOM 3873 C CA . GLN B 1 255 ? 2.17 -25.359 6.852 1 92.38 255 GLN B CA 1
ATOM 3874 C C . GLN B 1 255 ? 2.703 -26.297 5.777 1 92.38 255 GLN B C 1
ATOM 3876 O O . GLN B 1 255 ? 1.945 -26.766 4.926 1 92.38 255 GLN B O 1
ATOM 3881 N N . LEU B 1 256 ? 3.965 -26.562 5.832 1 93.06 256 LEU B N 1
ATOM 3882 C CA . LEU B 1 256 ? 4.559 -27.484 4.879 1 93.06 256 LEU B CA 1
ATOM 3883 C C . LEU B 1 256 ? 3.928 -28.859 4.996 1 93.06 256 LEU B C 1
ATOM 3885 O O . LEU B 1 256 ? 3.574 -29.484 3.984 1 93.06 256 LEU B O 1
ATOM 3889 N N . ALA B 1 257 ? 3.738 -29.297 6.191 1 91.69 257 ALA B N 1
ATOM 3890 C CA . ALA B 1 257 ? 3.135 -30.609 6.43 1 91.69 257 ALA B CA 1
ATOM 3891 C C . ALA B 1 257 ? 1.689 -30.641 5.941 1 91.69 257 ALA B C 1
ATOM 3893 O O . ALA B 1 257 ? 1.24 -31.641 5.379 1 91.69 257 ALA B O 1
ATOM 3894 N N . ARG B 1 258 ? 1.056 -29.594 6.105 1 90.12 258 ARG B N 1
ATOM 3895 C CA . ARG B 1 258 ? -0.345 -29.484 5.711 1 90.12 258 ARG B CA 1
ATOM 3896 C C . ARG B 1 258 ? -0.514 -29.703 4.211 1 90.12 258 ARG B C 1
ATOM 3898 O O . ARG B 1 258 ? -1.452 -30.375 3.779 1 90.12 258 ARG B O 1
ATOM 3905 N N . PHE B 1 259 ? 0.444 -29.234 3.4 1 90.19 259 PHE B N 1
ATOM 3906 C CA . PHE B 1 259 ? 0.231 -29.219 1.958 1 90.19 259 PHE B CA 1
ATOM 3907 C C . PHE B 1 259 ? 1.083 -30.297 1.281 1 90.19 259 PHE B C 1
ATOM 3909 O O . PHE B 1 259 ? 0.937 -30.547 0.084 1 90.19 259 PHE B O 1
ATOM 3916 N N . GLN B 1 260 ? 2.029 -30.859 1.971 1 82.06 260 GLN B N 1
ATOM 3917 C CA . GLN B 1 260 ? 2.812 -31.953 1.428 1 82.06 260 GLN B CA 1
ATOM 3918 C C . GLN B 1 260 ? 1.945 -33.188 1.227 1 82.06 260 GLN B C 1
ATOM 3920 O O . GLN B 1 260 ? 2.121 -33.938 0.253 1 82.06 260 GLN B O 1
ATOM 3925 N N . ASP B 1 261 ? 1.093 -33.375 2.123 1 63.94 261 ASP B N 1
ATOM 3926 C CA . ASP B 1 261 ? 0.203 -34.531 2.055 1 63.94 261 ASP B CA 1
ATOM 3927 C C . ASP B 1 261 ? -0.774 -34.406 0.888 1 63.94 261 ASP B C 1
ATOM 3929 O O . ASP B 1 261 ? -1.156 -35.406 0.279 1 63.94 261 ASP B O 1
ATOM 3933 N N . HIS B 1 262 ? -1.029 -33.281 0.583 1 56 262 HIS B N 1
ATOM 3934 C CA . HIS B 1 262 ? -1.998 -33.031 -0.482 1 56 262 HIS B CA 1
ATOM 3935 C C . HIS B 1 262 ? -1.383 -33.312 -1.854 1 56 262 HIS B C 1
ATOM 3937 O O . HIS B 1 262 ? -2.072 -33.75 -2.775 1 56 262 HIS B O 1
ATOM 3943 N N . ASN B 1 263 ? -0.061 -33 -1.979 1 53.41 263 ASN B N 1
ATOM 3944 C CA . ASN B 1 263 ? 0.598 -33.156 -3.273 1 53.41 263 ASN B CA 1
ATOM 3945 C C . ASN B 1 263 ? 1.108 -34.562 -3.502 1 53.41 263 ASN B C 1
ATOM 3947 O O . ASN B 1 263 ? 1.564 -34.906 -4.598 1 53.41 263 ASN B O 1
ATOM 3951 N N . GLN B 1 264 ? 1.378 -35.406 -2.457 1 43.84 264 GLN B N 1
ATOM 3952 C CA . GLN B 1 264 ? 1.874 -36.75 -2.609 1 43.84 264 GLN B CA 1
ATOM 3953 C C . GLN B 1 264 ? 0.766 -37.688 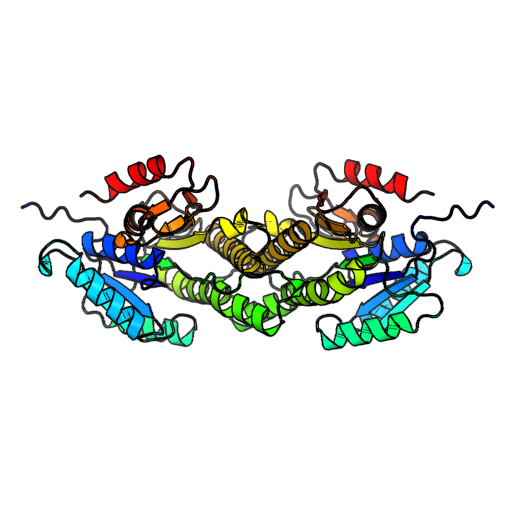-3.074 1 43.84 264 GLN B C 1
ATOM 3955 O O . GLN B 1 264 ? 1.002 -38.906 -3.279 1 43.84 264 GLN B O 1
ATOM 3960 N N . VAL B 1 265 ? 0.171 -37.375 -4.148 1 37 265 VAL B N 1
ATOM 3961 C CA . VAL B 1 265 ? -0.542 -38.531 -4.691 1 37 265 VAL B CA 1
ATOM 3962 C C . VAL B 1 265 ? 0.443 -39.469 -5.379 1 37 265 VAL B C 1
ATOM 3964 O O . VAL B 1 265 ? 1.42 -39.031 -5.984 1 37 265 VAL B O 1
#

Secondary structure (DSSP, 8-state):
------TTTT-EEEEETTTSHHHHHHHHHHHHTT-EEEEEES-HHHHHHHHHHHHHH--S-GGGS-EEEEEES-TTSHHHHHHHHHHHHTSTT--S--EEEE-----TT-S-GGG--HHHHHHHIIIIIIHHHHHHHHHHHHHTTSTT-EEEEEEEGGGTT---TT-THHHHHHHHHHHHHHHHHHHTTTSSSEEEEEEE-SEEE-GGGTTSSPPPTT--EEEHHHHHHHHHHHHH-TT--S-EEEE-TTTHHHHHHHHHHHH--/------TTTT-EEEEETTTSHHHHHHHHHHHHTT-EEEEEES-HHHHHHHHHHHHHH--S-GGGS-EEEEEES-TTSHHHHHHHHHHHHTSTT--S--EEEE-----TT-S-GGG--HHHHHHHIIIIIIHHHHHHHHHHHHHTTSTT-EEEEEEETHHHH---TT-THHHHHHHHHHHHHHHHHHHTTTSSSEEEEEEE-SEEE-GGGTTSSPPPTT--EEEHHHHHHHHHHHHH-TT--S-EEEE-TTTHHHHHHHHHHHH--